Protein 3H2Z (pdb70)

CATH classification: 3.40.50.720 (+1 more: 1.10.1040.10)

Sequence (369 aa):
KALHFGAGNIGRGFIGKLLADAGIQLTFADVNQVVLDALNARRHSYQVHVVGETEQVDTVSGVNAVSSSIGDDVVDLIAQVDLVTTAVGPVVLERIAPAIAKGLVKRKEEQQGNESSPLNIIACENVRRGTTQLKGHVNALPEDAKAWVEEHVGFVDSAVDRIVPPNDPLEVTVETFSEWIVDKTQFKGALPNIPGEELTDNLAFVERKLFTLNTGHAITAYLGKLAGHQTIRDAILDEKIRAVVKGAEESSGAVLIKRYGFDADKHAAYIQKKILGRFENPYLKDDDVERVGRQPLRKLSAGDRLIKKPLLGTLEYSLPHKNLIQGIAGAHFRSEDDPQAQELAALIADKGPQAALAQISGLDANSEVVSEAVTAYKAQ

Structure (mmCIF, N/CA/C/O backbone):
data_3H2Z
#
_entry.id   3H2Z
#
_cell.length_a   151.092
_cell.length_b   151.092
_cell.length_c   92.179
_cell.angle_alpha   90.00
_cell.angle_beta   90.00
_cell.angle_gamma   90.00
#
_symmetry.space_group_name_H-M   'I 4 2 2'
#
loop_
_entity.id
_entity.type
_entity.pdbx_description
1 polymer 'Mannitol-1-phosphate 5-dehydrogenase'
2 non-polymer 'ACETATE ION'
3 non-polymer GLYCEROL
4 non-polymer 'SODIUM ION'
5 non-polymer 'PHOSPHATE ION'
6 water water
#
loop_
_atom_site.group_PDB
_atom_site.id
_atom_site.type_symbol
_atom_site.label_atom_id
_atom_site.label_alt_id
_atom_site.label_comp_id
_atom_site.label_asym_id
_atom_site.label_entity_id
_atom_site.label_seq_id
_atom_site.pdbx_PDB_ins_code
_atom_site.Cartn_x
_atom_site.Cartn_y
_atom_site.Cartn_z
_atom_site.occupancy
_atom_site.B_iso_or_equiv
_atom_site.auth_seq_id
_atom_site.auth_comp_id
_atom_site.auth_asym_id
_atom_site.auth_atom_id
_atom_site.pdbx_PDB_model_num
ATOM 9 N N . LYS A 1 2 ? 19.665 46.151 3.459 1.00 18.90 2 LYS A N 1
ATOM 10 C CA . LYS A 1 2 ? 20.929 46.257 2.776 1.00 17.12 2 LYS A CA 1
ATOM 11 C C . LYS A 1 2 ? 21.284 47.750 2.738 1.00 15.93 2 LYS A C 1
ATOM 12 O O . LYS A 1 2 ? 20.409 48.613 2.526 1.00 15.59 2 LYS A O 1
ATOM 18 N N . ALA A 1 3 ? 22.560 48.051 2.946 1.00 14.87 3 ALA A N 1
ATOM 19 C CA . ALA A 1 3 ? 23.044 49.431 2.900 1.00 14.57 3 ALA A CA 1
ATOM 20 C C . ALA A 1 3 ? 24.349 49.515 2.141 1.00 14.60 3 ALA A C 1
ATOM 21 O O . ALA A 1 3 ? 25.123 48.566 2.109 1.00 14.42 3 ALA A O 1
ATOM 23 N N . LEU A 1 4 ? 24.549 50.648 1.483 1.00 13.74 4 LEU A N 1
ATOM 24 C CA . LEU A 1 4 ? 25.809 50.957 0.845 1.00 12.91 4 LEU A CA 1
ATOM 25 C C . LEU A 1 4 ? 26.322 52.221 1.540 1.00 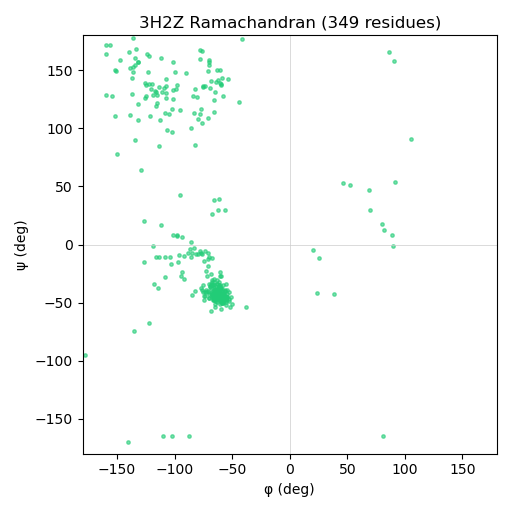13.41 4 LEU A C 1
ATOM 26 O O . LEU A 1 4 ? 25.578 53.219 1.641 1.00 13.68 4 LEU A O 1
ATOM 31 N N . HIS A 1 5 ? 27.568 52.200 2.010 1.00 12.34 5 HIS A N 1
ATOM 32 C CA . HIS A 1 5 ? 28.137 53.369 2.666 1.00 11.46 5 HIS A CA 1
ATOM 33 C C . HIS A 1 5 ? 29.320 53.872 1.830 1.00 11.92 5 HIS A C 1
ATOM 34 O O . HIS A 1 5 ? 30.288 53.122 1.629 1.00 12.00 5 HIS A O 1
ATOM 41 N N . PHE A 1 6 ? 29.249 55.115 1.343 1.00 11.38 6 PHE A N 1
ATOM 42 C CA . PHE A 1 6 ? 30.395 55.705 0.650 1.00 12.14 6 PHE A CA 1
ATOM 43 C C . PHE A 1 6 ? 31.365 56.305 1.692 1.00 12.37 6 PHE A C 1
ATOM 44 O O . PHE A 1 6 ? 30.979 57.121 2.523 1.00 13.31 6 PHE A O 1
ATOM 52 N N . GLY A 1 7 ? 32.629 55.921 1.596 1.00 13.38 7 GLY A N 1
ATOM 53 C CA . GLY A 1 7 ? 33.686 56.517 2.394 1.00 13.59 7 GLY A CA 1
ATOM 54 C C . GLY A 1 7 ? 34.082 55.543 3.470 1.00 13.87 7 GLY A C 1
ATOM 55 O O . GLY A 1 7 ? 33.548 55.609 4.585 1.00 13.90 7 GLY A O 1
ATOM 56 N N . ALA A 1 8 ? 35.078 54.696 3.166 1.00 12.84 8 ALA A N 1
ATOM 57 C CA . ALA A 1 8 ? 35.568 53.687 4.143 1.00 13.54 8 ALA A CA 1
ATOM 58 C C . ALA A 1 8 ? 36.781 54.221 4.898 1.00 14.81 8 ALA A C 1
ATOM 59 O O . ALA A 1 8 ? 37.751 53.507 5.095 1.00 14.81 8 ALA A O 1
ATOM 61 N N . GLY A 1 9 ? 36.719 55.480 5.309 1.00 15.17 9 GLY A N 1
ATOM 62 C CA . GLY A 1 9 ? 37.758 56.078 6.125 1.00 16.64 9 GLY A CA 1
ATOM 63 C C . GLY A 1 9 ? 37.432 55.805 7.590 1.00 17.24 9 GLY A C 1
ATOM 64 O O . GLY A 1 9 ? 36.622 54.915 7.930 1.00 15.01 9 GLY A O 1
ATOM 65 N N . ASN A 1 10 ? 38.095 56.543 8.469 1.00 17.20 10 ASN A N 1
ATOM 66 C CA . ASN A 1 10 ? 37.978 56.261 9.899 1.00 18.76 10 ASN A CA 1
ATOM 67 C C . ASN A 1 10 ? 36.555 56.445 10.396 1.00 17.64 10 ASN A C 1
ATOM 68 O O . ASN A 1 10 ? 36.042 55.616 11.125 1.00 16.53 10 ASN A O 1
ATOM 73 N N . ILE A 1 11 ? 35.902 57.504 9.939 1.00 17.65 11 ILE A N 1
ATOM 74 C CA . ILE A 1 11 ? 34.509 57.743 10.310 1.00 18.07 11 ILE A CA 1
ATOM 75 C C . ILE A 1 11 ? 33.597 56.636 9.767 1.00 16.13 11 ILE A C 1
ATOM 76 O O . ILE A 1 11 ? 32.727 56.107 10.488 1.00 16.02 11 ILE A O 1
ATOM 81 N N . GLY A 1 12 ? 33.779 56.296 8.493 1.00 14.88 12 GLY A N 1
ATOM 82 C CA . GLY A 1 12 ? 32.917 55.258 7.902 1.00 13.75 12 GLY A CA 1
ATOM 83 C C . GLY A 1 12 ? 33.065 53.923 8.617 1.00 13.31 12 GLY A C 1
ATOM 84 O O . GLY A 1 12 ? 32.076 53.232 8.905 1.00 12.72 12 GLY A O 1
ATOM 85 N N . ARG A 1 13 ? 34.306 53.520 8.870 1.00 12.52 13 ARG A N 1
ATOM 86 C CA . ARG A 1 13 ? 34.528 52.199 9.451 1.00 12.52 13 ARG A CA 1
ATOM 87 C C . ARG A 1 13 ? 34.206 52.179 10.948 1.00 13.11 13 ARG A C 1
ATOM 88 O O . ARG A 1 13 ? 33.692 51.172 11.465 1.00 12.49 13 ARG A O 1
ATOM 96 N N . GLY A 1 14 ? 34.563 53.258 11.636 1.00 12.53 14 GLY A N 1
ATOM 97 C CA . GLY A 1 14 ? 34.490 53.256 13.110 1.00 13.52 14 GLY A CA 1
ATOM 98 C C . GLY A 1 14 ? 33.175 53.777 13.697 1.00 14.20 14 GLY A C 1
ATOM 99 O O . GLY A 1 14 ? 32.925 53.669 14.910 1.00 13.98 14 GLY A O 1
ATOM 100 N N . PHE A 1 15 ? 32.333 54.357 12.856 1.00 13.32 15 PHE A N 1
ATOM 101 C CA . PHE A 1 15 ? 31.125 55.002 13.382 1.00 13.98 15 PHE A CA 1
ATOM 102 C C . PHE A 1 15 ? 29.882 54.615 12.523 1.00 13.02 15 PHE A C 1
ATOM 103 O O . PHE A 1 15 ? 29.074 53.794 12.952 1.00 13.08 15 PHE A O 1
ATOM 111 N N . ILE A 1 16 ? 29.760 55.169 11.323 1.00 13.63 16 ILE A N 1
ATOM 112 C CA . ILE A 1 16 ? 28.534 54.988 10.532 1.00 14.17 16 ILE A CA 1
ATOM 113 C C . ILE A 1 16 ? 28.380 53.534 10.068 1.00 14.70 16 ILE A C 1
ATOM 114 O O . ILE A 1 16 ? 27.369 52.891 10.354 1.00 14.31 16 ILE A O 1
ATOM 119 N N . GLY A 1 17 ? 29.373 53.012 9.346 1.00 15.49 17 GLY A N 1
ATOM 120 C CA . GLY A 1 17 ? 29.330 51.592 8.908 1.00 14.34 17 GLY A CA 1
ATOM 121 C C . GLY A 1 17 ? 29.237 50.638 10.095 1.00 14.56 17 GLY A C 1
ATOM 122 O O . GLY A 1 17 ? 28.503 49.627 10.059 1.00 13.71 17 GLY A O 1
ATOM 123 N N . LYS A 1 18 ? 29.944 50.976 11.165 1.00 13.85 18 LYS A N 1
ATOM 124 C CA . LYS A 1 18 ? 29.917 50.146 12.364 1.00 13.53 18 LYS A CA 1
ATOM 125 C C . LYS A 1 18 ? 28.483 50.019 12.895 1.00 14.06 18 LYS A C 1
ATOM 126 O O . LYS A 1 18 ? 27.988 48.904 13.116 1.00 14.94 18 LYS A O 1
ATOM 132 N N . LEU A 1 19 ? 27.795 51.148 13.060 1.00 13.79 19 LEU A N 1
ATOM 133 C CA . LEU A 1 19 ? 26.420 51.100 13.542 1.00 14.49 19 LEU A CA 1
ATOM 134 C C . LEU A 1 19 ? 25.452 50.358 12.615 1.00 14.38 19 LEU A C 1
ATOM 135 O O . LEU A 1 19 ? 24.551 49.645 13.079 1.00 14.07 19 LEU A O 1
ATOM 140 N N . LEU A 1 20 ? 25.600 50.564 11.311 1.00 14.30 20 LEU A N 1
ATOM 141 C CA . LEU A 1 20 ? 24.824 49.833 10.332 1.00 14.70 20 LEU A CA 1
ATOM 142 C C . LEU A 1 20 ? 25.064 48.328 10.425 1.00 15.10 20 LEU A C 1
ATOM 143 O O . LEU A 1 20 ? 24.109 47.560 10.500 1.00 14.32 20 LEU A O 1
ATOM 148 N N . ALA A 1 21 ? 26.329 47.903 10.426 1.00 15.60 21 ALA A N 1
ATOM 149 C CA . ALA A 1 21 ? 26.622 46.471 10.513 1.00 16.69 21 ALA A CA 1
ATOM 150 C C . ALA A 1 21 ? 26.167 45.899 11.855 1.00 17.01 21 ALA A C 1
ATOM 151 O O . ALA A 1 21 ? 25.586 44.800 11.887 1.00 16.69 21 ALA A O 1
ATOM 153 N N . ASP A 1 22 ? 26.393 46.645 12.944 1.00 16.37 22 ASP A N 1
ATOM 154 C CA . ASP A 1 22 ? 25.949 46.216 14.280 1.00 18.03 22 ASP A CA 1
ATOM 155 C C . ASP A 1 22 ? 24.428 46.038 14.377 1.00 18.29 22 ASP A C 1
ATOM 156 O O . ASP A 1 22 ? 23.939 45.270 15.199 1.00 17.04 22 ASP A O 1
ATOM 161 N N . ALA A 1 23 ? 23.680 46.769 13.555 1.00 17.52 23 ALA A N 1
ATOM 162 C CA . ALA A 1 23 ? 22.235 46.647 13.494 1.00 17.78 23 ALA A CA 1
ATOM 163 C C . ALA A 1 23 ? 21.796 45.421 12.713 1.00 18.38 23 ALA A C 1
ATOM 164 O O . ALA A 1 23 ? 20.616 45.133 12.645 1.00 19.07 23 ALA A O 1
ATOM 166 N N . GLY A 1 24 ? 22.730 44.695 12.111 1.00 18.42 24 GLY A N 1
ATOM 167 C CA . GLY A 1 24 ? 22.369 43.509 11.339 1.00 19.24 24 GLY A CA 1
ATOM 168 C C . GLY A 1 24 ? 22.071 43.815 9.878 1.00 19.36 24 GLY A C 1
ATOM 169 O O . GLY A 1 24 ? 21.611 42.947 9.152 1.00 19.47 24 GLY A O 1
ATOM 170 N N . ILE A 1 25 ? 22.329 45.050 9.448 1.00 18.05 25 ILE A N 1
ATOM 171 C CA . ILE A 1 25 ? 22.189 45.416 8.045 1.00 17.79 25 ILE A CA 1
ATOM 172 C C . ILE A 1 25 ? 23.358 44.855 7.214 1.00 18.01 25 ILE A C 1
ATOM 173 O O . ILE A 1 25 ? 24.525 44.893 7.652 1.00 18.23 25 ILE A O 1
ATOM 178 N N . GLN A 1 26 ? 23.035 44.285 6.056 1.00 17.13 26 GLN A N 1
ATOM 179 C CA . GLN A 1 26 ? 24.047 43.794 5.112 1.00 17.87 26 GLN A CA 1
ATOM 180 C C . GLN A 1 26 ? 24.733 44.991 4.495 1.00 16.79 26 GLN A C 1
ATOM 181 O O . GLN A 1 26 ? 24.124 45.714 3.675 1.00 16.33 26 GLN A O 1
ATOM 187 N N . LEU A 1 27 ? 25.987 45.206 4.887 1.00 14.67 27 LEU A N 1
ATOM 188 C CA . LEU A 1 27 ? 26.692 46.457 4.537 1.00 14.14 27 LEU A CA 1
ATOM 189 C C . LEU A 1 27 ? 27.783 46.293 3.463 1.00 13.59 27 LEU A C 1
ATOM 190 O O . LEU A 1 27 ? 28.653 45.394 3.562 1.00 13.39 27 LEU A O 1
ATOM 195 N N . THR A 1 28 ? 27.735 47.148 2.450 1.00 12.65 28 THR A N 1
ATOM 196 C CA . THR A 1 28 ? 28.830 47.263 1.492 1.00 12.07 28 THR A CA 1
ATOM 197 C C . THR A 1 28 ? 29.435 48.661 1.581 1.00 12.49 28 THR A C 1
ATOM 198 O O . THR A 1 28 ? 28.688 49.682 1.534 1.00 11.17 28 THR A O 1
ATOM 202 N N . PHE A 1 29 ? 30.765 48.732 1.672 1.00 11.05 29 PHE A N 1
ATOM 203 C CA . PHE A 1 29 ? 31.440 50.043 1.609 1.00 12.35 29 PHE A CA 1
ATOM 204 C C . PHE A 1 29 ? 31.765 50.353 0.159 1.00 12.71 29 PHE A C 1
ATOM 205 O O . PHE A 1 29 ? 32.069 49.436 -0.612 1.00 13.39 29 PHE A O 1
ATOM 213 N N . ALA A 1 30 ? 31.750 51.637 -0.211 1.00 11.89 30 ALA A N 1
ATOM 214 C CA . ALA A 1 30 ? 32.283 52.051 -1.499 1.00 12.33 30 ALA A CA 1
ATOM 215 C C . ALA A 1 30 ? 33.411 53.054 -1.245 1.00 12.17 30 ALA A C 1
ATOM 216 O O . ALA A 1 30 ? 33.245 53.959 -0.405 1.00 13.70 30 ALA A O 1
ATOM 218 N N . ASP A 1 31 ? 34.533 52.878 -1.931 1.00 12.29 31 ASP A N 1
ATOM 219 C CA . ASP A 1 31 ? 35.695 53.779 -1.783 1.00 13.73 31 ASP A CA 1
ATOM 220 C C . ASP A 1 31 ? 36.556 53.723 -3.028 1.00 13.58 31 ASP A C 1
ATOM 221 O O . ASP A 1 31 ? 36.313 52.882 -3.906 1.00 13.38 31 ASP A O 1
ATOM 226 N N . VAL A 1 32 ? 37.554 54.611 -3.122 1.00 14.91 32 VAL A N 1
ATOM 227 C CA . VAL A 1 32 ? 38.540 54.524 -4.213 1.00 16.83 32 VAL A CA 1
ATOM 228 C C . VAL A 1 32 ? 39.883 53.968 -3.748 1.00 16.60 32 VAL A C 1
ATOM 229 O O . VAL A 1 32 ? 40.736 53.701 -4.579 1.00 17.51 32 VAL A O 1
ATOM 233 N N . ASN A 1 33 ? 40.091 53.842 -2.435 1.00 16.54 33 ASN A N 1
ATOM 234 C CA . ASN A 1 33 ? 41.363 53.326 -1.887 1.00 17.06 33 ASN A CA 1
ATOM 235 C C . ASN A 1 33 ? 41.429 51.785 -2.046 1.00 16.41 33 ASN A C 1
ATOM 236 O O . ASN A 1 33 ? 40.776 51.080 -1.297 1.00 14.69 33 ASN A O 1
ATOM 241 N N . GLN A 1 34 ? 42.221 51.282 -3.011 1.00 16.58 34 GLN A N 1
ATOM 242 C CA . GLN A 1 34 ? 42.225 49.856 -3.342 1.00 16.39 34 GLN A CA 1
ATOM 243 C C . GLN A 1 34 ? 42.703 48.978 -2.166 1.00 16.30 34 GLN A C 1
ATOM 244 O O . GLN A 1 34 ? 42.220 47.857 -1.982 1.00 15.30 34 GLN A O 1
ATOM 250 N N . VAL A 1 35 ? 43.640 49.493 -1.372 1.00 14.76 35 VAL A N 1
ATOM 251 C CA . VAL A 1 35 ? 44.133 48.752 -0.216 1.00 15.15 35 VAL A CA 1
ATOM 252 C C . VAL A 1 35 ? 42.997 48.464 0.779 1.00 14.46 35 VAL A C 1
ATOM 253 O O . VAL A 1 35 ? 42.898 47.352 1.323 1.00 12.72 35 VAL A O 1
ATOM 257 N N . VAL A 1 36 ? 42.156 49.469 1.016 1.00 13.12 36 VAL A N 1
ATOM 258 C CA . VAL A 1 36 ? 41.058 49.321 1.962 1.00 12.73 36 VAL A CA 1
ATOM 259 C C . VAL A 1 36 ? 39.988 48.419 1.351 1.00 12.00 36 VAL A C 1
ATOM 260 O O . VAL A 1 36 ? 39.438 47.574 2.054 1.00 11.53 36 VAL A O 1
ATOM 264 N N . LEU A 1 37 ? 39.711 48.593 0.058 1.00 10.97 37 LEU A N 1
ATOM 265 C CA . LEU A 1 37 ? 38.743 47.729 -0.646 1.00 11.61 37 LEU A CA 1
ATOM 266 C C . LEU A 1 37 ? 39.151 46.253 -0.562 1.00 11.52 37 LEU A C 1
ATOM 267 O O . LEU A 1 37 ? 38.330 45.399 -0.189 1.00 9.61 37 LEU A O 1
ATOM 272 N N . ASP A 1 38 ? 40.412 45.968 -0.893 1.00 10.16 38 ASP A N 1
ATOM 273 C CA . ASP A 1 38 ? 40.892 44.596 -0.860 1.00 11.56 38 ASP A CA 1
ATOM 274 C C . ASP A 1 38 ? 40.884 44.016 0.563 1.00 10.74 38 ASP A C 1
ATOM 275 O O . ASP A 1 38 ? 40.508 42.851 0.746 1.00 10.45 38 ASP A O 1
ATOM 280 N N . ALA A 1 39 ? 41.286 44.814 1.557 1.00 9.58 39 ALA A N 1
ATOM 281 C CA . ALA A 1 39 ? 41.303 44.339 2.953 1.00 9.86 39 ALA A CA 1
ATOM 282 C C . ALA A 1 39 ? 39.859 43.995 3.381 1.00 10.54 39 ALA A C 1
ATOM 283 O O . ALA A 1 39 ? 39.609 42.928 3.963 1.00 10.25 39 ALA A O 1
ATOM 285 N N . LEU A 1 40 ? 38.893 44.858 3.054 1.00 9.97 40 LEU A N 1
ATOM 286 C CA . LEU A 1 40 ? 37.514 44.555 3.441 1.00 10.56 40 LEU A CA 1
ATOM 287 C C . LEU A 1 40 ? 36.960 43.324 2.727 1.00 11.30 40 LEU A C 1
ATOM 288 O O . LEU A 1 40 ? 36.257 42.510 3.334 1.00 13.58 40 LEU A O 1
ATOM 293 N N . ASN A 1 41 ? 37.243 43.180 1.438 1.00 10.23 41 ASN A N 1
ATOM 294 C CA . ASN A 1 41 ? 36.791 41.986 0.715 1.00 11.08 41 ASN A CA 1
ATOM 295 C C . ASN A 1 41 ? 37.554 40.711 1.081 1.00 11.53 41 ASN A C 1
ATOM 296 O O . ASN A 1 41 ? 37.056 39.611 0.864 1.00 11.26 41 ASN A O 1
ATOM 301 N N . ALA A 1 42 ? 38.762 40.871 1.588 1.00 10.57 42 ALA A N 1
ATOM 302 C CA . ALA A 1 42 ? 39.552 39.706 1.960 1.00 11.69 42 ALA A CA 1
ATOM 303 C C . ALA A 1 42 ? 39.088 39.115 3.296 1.00 12.63 42 ALA A C 1
ATOM 304 O O . ALA A 1 42 ? 38.966 37.908 3.438 1.00 11.79 42 ALA A O 1
ATOM 306 N N A ARG A 1 43 ? 38.822 39.988 4.261 0.50 12.74 43 ARG A N 1
ATOM 307 N N B ARG A 1 43 ? 38.807 40.001 4.243 0.50 12.59 43 ARG A N 1
ATOM 308 C CA A ARG A 1 43 ? 38.596 39.573 5.645 0.50 14.34 43 ARG A CA 1
ATOM 309 C CA B ARG A 1 43 ? 38.585 39.641 5.638 0.50 14.18 43 ARG A CA 1
ATOM 310 C C A ARG A 1 43 ? 37.124 39.678 6.068 0.50 14.32 43 ARG A C 1
ATOM 311 C C B ARG A 1 43 ? 37.096 39.581 5.964 0.50 14.15 43 ARG A C 1
ATOM 312 O O A ARG A 1 43 ? 36.723 39.059 7.056 0.50 14.43 43 ARG A O 1
ATOM 313 O O B ARG A 1 43 ? 36.657 38.760 6.763 0.50 14.28 43 ARG A O 1
ATOM 328 N N . HIS A 1 44 ? 36.334 40.464 5.329 1.00 14.55 44 HIS A N 1
ATOM 329 C CA . HIS A 1 44 ? 34.886 40.718 5.652 1.00 15.70 44 HIS A CA 1
ATOM 330 C C . HIS A 1 44 ? 34.592 41.202 7.054 1.00 15.99 44 HIS A C 1
ATOM 331 O O . HIS A 1 44 ? 33.419 41.233 7.478 1.00 16.54 44 HIS A O 1
ATOM 338 N N . SER A 1 45 ? 35.641 41.571 7.780 1.00 16.55 45 SER A N 1
ATOM 339 C CA . SER A 1 45 ? 35.502 42.041 9.143 1.00 17.47 45 SER A CA 1
ATOM 340 C C . SER A 1 45 ? 36.733 42.844 9.540 1.00 17.48 45 SER A C 1
ATOM 341 O O . SER A 1 45 ? 37.784 42.752 8.868 1.00 17.18 45 SER A O 1
ATOM 344 N N . TYR A 1 46 ? 36.600 43.614 10.628 1.00 15.94 46 TYR A N 1
ATOM 345 C CA . TYR A 1 46 ? 37.711 44.369 11.189 1.00 15.42 46 TYR A CA 1
ATOM 346 C C . TYR A 1 46 ? 37.402 44.704 12.648 1.00 15.86 46 TYR A C 1
ATOM 347 O O . TYR A 1 46 ? 36.297 44.431 13.142 1.00 15.89 46 TYR A O 1
ATOM 356 N N . GLN A 1 47 ? 38.402 45.239 13.346 1.00 15.59 47 GLN A N 1
ATOM 357 C CA . GLN A 1 47 ? 38.288 45.538 14.766 1.00 16.26 47 GLN A CA 1
ATOM 358 C C . GLN A 1 47 ? 38.189 47.043 14.950 1.00 16.01 47 GLN A C 1
ATOM 359 O O . GLN A 1 47 ? 38.928 47.808 14.319 1.00 16.13 47 GLN A O 1
ATOM 365 N N . VAL A 1 48 ? 37.277 47.456 15.817 1.00 15.78 48 VAL A N 1
ATOM 366 C CA . VAL A 1 48 ? 37.186 48.863 16.203 1.00 15.70 48 VAL A CA 1
ATOM 367 C C . VAL A 1 48 ? 37.529 48.908 17.696 1.00 15.42 48 VAL A C 1
ATOM 368 O O . VAL A 1 48 ? 36.904 48.210 18.498 1.00 16.02 48 VAL A O 1
ATOM 372 N N . HIS A 1 49 ? 38.550 49.671 18.058 1.00 14.89 49 HIS A N 1
ATOM 373 C CA . HIS A 1 49 ? 38.864 49.881 19.469 1.00 15.64 49 HIS A CA 1
ATOM 374 C C . HIS A 1 49 ? 37.953 51.002 19.980 1.00 15.88 49 HIS A C 1
ATOM 375 O O . HIS A 1 49 ? 38.050 52.118 19.506 1.00 16.29 49 HIS A O 1
ATOM 382 N N . VAL A 1 50 ? 37.041 50.667 20.886 1.00 16.01 50 VAL A N 1
ATOM 383 C CA . VAL A 1 50 ? 36.092 51.649 21.428 1.00 16.56 50 VAL A CA 1
ATOM 384 C C . VAL A 1 50 ? 36.564 52.006 22.845 1.00 16.73 50 VAL A C 1
ATOM 385 O O . VAL A 1 50 ? 36.574 51.143 23.731 1.00 17.94 50 VAL A O 1
ATOM 389 N N . VAL A 1 51 ? 37.005 53.252 23.034 1.00 16.98 51 VAL A N 1
ATOM 390 C CA . VAL A 1 51 ? 37.791 53.605 24.227 1.00 16.80 51 VAL A CA 1
ATOM 391 C C . VAL A 1 51 ? 37.170 54.784 25.003 1.00 17.44 51 VAL A C 1
ATOM 392 O O . VAL A 1 51 ? 36.731 55.766 24.393 1.00 15.92 51 VAL A O 1
ATOM 396 N N . GLY A 1 52 ? 37.133 54.687 26.333 1.00 18.08 52 GLY A N 1
ATOM 397 C CA . GLY A 1 52 ? 36.564 55.783 27.197 1.00 20.48 52 GLY A CA 1
ATOM 398 C C . GLY A 1 52 ? 36.745 55.352 28.635 1.00 22.67 52 GLY A C 1
ATOM 399 O O . GLY A 1 52 ? 37.851 55.512 29.177 1.00 21.63 52 GLY A O 1
ATOM 400 N N . GLU A 1 53 ? 35.708 54.733 29.224 1.00 24.82 53 GLU A N 1
ATOM 401 C CA . GLU A 1 53 ? 35.833 54.067 30.548 1.00 27.70 53 GLU A CA 1
ATOM 402 C C . GLU A 1 53 ? 36.902 52.999 30.554 1.00 27.95 53 GLU A C 1
ATOM 403 O O . GLU A 1 53 ? 37.748 52.969 31.457 1.00 28.12 53 GLU A O 1
ATOM 409 N N . THR A 1 54 ? 36.848 52.118 29.554 1.00 28.12 54 THR A N 1
ATOM 410 C CA . THR A 1 54 ? 37.859 51.091 29.340 1.00 28.55 54 THR A CA 1
ATOM 411 C C . THR A 1 54 ? 38.183 51.033 27.846 1.00 27.92 54 THR A C 1
ATOM 412 O O . THR A 1 54 ? 37.590 51.756 27.049 1.00 26.78 54 THR A O 1
ATOM 416 N N . GLU A 1 55 ? 39.125 50.181 27.467 1.00 26.78 55 GLU A N 1
ATOM 417 C CA . GLU A 1 55 ? 39.358 49.888 26.058 1.00 27.14 55 GLU A CA 1
ATOM 418 C C . GLU A 1 55 ? 38.592 48.624 25.707 1.00 26.79 55 GLU A C 1
ATOM 419 O O . GLU A 1 55 ? 38.889 47.560 26.267 1.00 27.45 55 GLU A O 1
ATOM 425 N N . GLN A 1 56 ? 37.599 48.734 24.821 1.00 25.77 56 GLN A N 1
ATOM 426 C CA . GLN A 1 56 ? 36.882 47.574 24.287 1.00 25.66 56 GLN A CA 1
ATOM 427 C C . GLN A 1 56 ? 37.324 47.377 22.851 1.00 24.82 56 GLN A C 1
ATOM 428 O O . GLN A 1 56 ? 37.541 48.341 22.131 1.00 24.71 56 GLN A O 1
ATOM 434 N N . VAL A 1 57 ? 37.467 46.125 22.439 1.00 24.08 57 VAL A N 1
ATOM 435 C CA . VAL A 1 57 ? 37.697 45.815 21.029 1.00 23.28 57 VAL A CA 1
ATOM 436 C C . VAL A 1 57 ? 36.423 45.177 20.487 1.00 22.99 57 VAL A C 1
ATOM 437 O O . VAL A 1 57 ? 36.067 44.083 20.903 1.00 23.18 57 VAL A O 1
ATOM 441 N N . ASP A 1 58 ? 35.739 45.872 19.573 1.00 21.97 58 ASP A N 1
ATOM 442 C CA . ASP A 1 58 ? 34.554 45.362 18.893 1.00 21.61 58 ASP A CA 1
ATOM 443 C C . ASP A 1 58 ? 34.943 44.852 17.513 1.00 20.79 58 ASP A C 1
ATOM 444 O O . ASP A 1 58 ? 35.856 45.383 16.883 1.00 21.04 58 ASP A O 1
ATOM 449 N N . THR A 1 59 ? 34.237 43.834 17.044 1.00 19.80 59 THR A N 1
ATOM 450 C CA . THR A 1 59 ? 34.466 43.311 15.707 1.00 19.33 59 THR A CA 1
ATOM 451 C C . THR A 1 59 ? 33.258 43.659 14.848 1.00 18.48 59 THR A C 1
ATOM 452 O O . THR A 1 59 ? 32.115 43.465 15.253 1.00 18.24 59 THR A O 1
ATOM 456 N N . VAL A 1 60 ? 33.536 44.199 13.674 1.00 17.76 60 VAL A N 1
ATOM 457 C CA . VAL A 1 60 ? 32.501 44.510 12.697 1.00 17.83 60 VAL A CA 1
ATOM 458 C C . VAL A 1 60 ? 32.587 43.370 11.695 1.00 18.29 60 VAL A C 1
ATOM 459 O O . VAL A 1 60 ? 33.657 43.127 11.159 1.00 18.46 60 VAL A O 1
ATOM 463 N N . SER A 1 61 ? 31.499 42.663 11.427 1.00 19.26 61 SER A N 1
ATOM 464 C CA . SER A 1 61 ? 31.610 41.544 10.493 1.00 20.38 61 SER A CA 1
ATOM 465 C C . SER A 1 61 ? 30.519 41.501 9.437 1.00 20.01 61 SER A C 1
ATOM 466 O O . SER A 1 61 ? 29.544 42.226 9.519 1.00 19.94 61 SER A O 1
ATOM 469 N N . GLY A 1 62 ? 30.741 40.642 8.446 1.00 19.88 62 GLY A N 1
ATOM 470 C CA . GLY A 1 62 ? 29.837 40.423 7.313 1.00 20.01 62 GLY A CA 1
ATOM 471 C C . GLY A 1 62 ? 29.779 41.589 6.349 1.00 19.33 62 GLY A C 1
ATOM 472 O O . GLY A 1 62 ? 28.771 41.787 5.689 1.00 20.57 62 GLY A O 1
ATOM 473 N N . VAL A 1 63 ? 30.865 42.346 6.232 1.00 17.17 63 VAL A N 1
ATOM 474 C CA . VAL A 1 63 ? 30.876 43.528 5.364 1.00 14.94 63 VAL A CA 1
ATOM 475 C C . VAL A 1 63 ? 31.600 43.183 4.067 1.00 15.08 63 VAL A C 1
ATOM 476 O O . VAL A 1 63 ? 32.411 42.256 4.022 1.00 13.59 63 VAL A O 1
ATOM 480 N N . ASN A 1 64 ? 31.318 43.915 3.000 1.00 13.72 64 ASN A N 1
ATOM 481 C CA . ASN A 1 64 ? 32.172 43.806 1.810 1.00 13.43 64 ASN A CA 1
ATOM 482 C C . ASN A 1 64 ? 32.381 45.169 1.186 1.00 12.19 64 ASN A C 1
ATOM 483 O O . ASN A 1 64 ? 31.998 46.173 1.800 1.00 12.32 64 ASN A O 1
ATOM 488 N N . ALA A 1 65 ? 32.963 45.236 -0.009 1.00 10.96 65 ALA A N 1
ATOM 489 C CA . ALA A 1 65 ? 33.302 46.546 -0.592 1.00 10.92 65 ALA A CA 1
ATOM 490 C C . ALA A 1 65 ? 33.312 46.550 -2.101 1.00 10.66 65 ALA A C 1
ATOM 491 O O . ALA A 1 65 ? 33.603 45.543 -2.727 1.00 9.94 65 ALA A O 1
ATOM 493 N N . VAL A 1 66 ? 33.002 47.715 -2.687 1.00 11.15 66 VAL A N 1
ATOM 494 C C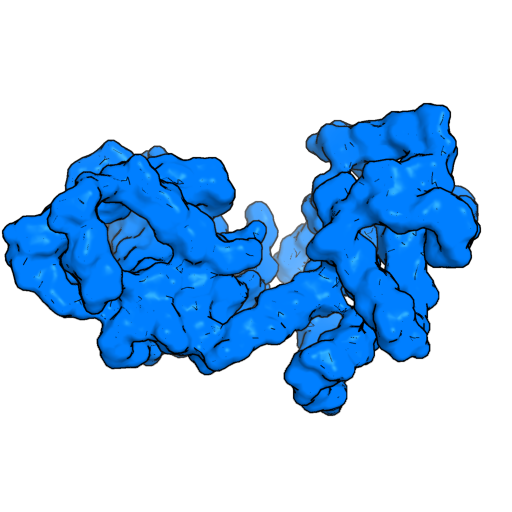A . VAL A 1 66 ? 33.105 47.925 -4.118 1.00 11.36 66 VAL A CA 1
ATOM 495 C C . VAL A 1 66 ? 33.785 49.272 -4.407 1.00 12.18 66 VAL A C 1
ATOM 496 O O . VAL A 1 66 ? 33.799 50.180 -3.565 1.00 11.90 66 VAL A O 1
ATOM 500 N N . SER A 1 67 ? 34.311 49.428 -5.608 1.00 11.81 67 SER A N 1
ATOM 501 C CA . SER A 1 67 ? 34.862 50.710 -5.999 1.00 12.86 67 SER A CA 1
ATOM 502 C C . SER A 1 67 ? 33.714 51.741 -6.168 1.00 13.29 67 SER A C 1
ATOM 503 O O . SER A 1 67 ? 32.683 51.437 -6.751 1.00 13.30 67 SER A O 1
ATOM 506 N N . SER A 1 68 ? 33.895 52.938 -5.633 1.00 13.39 68 SER A N 1
ATOM 507 C CA A SER A 1 68 ? 32.933 54.013 -5.843 0.50 14.60 68 SER A CA 1
ATOM 508 C CA B SER A 1 68 ? 32.953 54.049 -5.866 0.50 14.81 68 SER A CA 1
ATOM 509 C C . SER A 1 68 ? 32.931 54.534 -7.297 1.00 15.86 68 SER A C 1
ATOM 510 O O . SER A 1 68 ? 32.020 55.274 -7.696 1.00 16.57 68 SER A O 1
ATOM 515 N N . ILE A 1 69 ? 33.939 54.156 -8.080 1.00 16.28 69 ILE A N 1
ATOM 516 C CA . ILE A 1 69 ? 34.047 54.619 -9.454 1.00 18.60 69 ILE A CA 1
ATOM 517 C C . ILE A 1 69 ? 33.848 53.532 -10.521 1.00 19.60 69 ILE A C 1
ATOM 518 O O . ILE A 1 69 ? 34.175 53.736 -11.679 1.00 21.81 69 ILE A O 1
ATOM 523 N N . GLY A 1 70 ? 33.284 52.391 -10.153 1.00 20.27 70 GLY A N 1
ATOM 524 C CA . GLY A 1 70 ? 33.061 51.316 -11.123 1.00 21.30 70 GLY A CA 1
ATOM 525 C C . GLY A 1 70 ? 31.577 51.151 -11.394 1.00 21.48 70 GLY A C 1
ATOM 526 O O . GLY A 1 70 ? 30.775 51.984 -11.004 1.00 21.56 70 GLY A O 1
ATOM 527 N N . ASP A 1 71 ? 31.200 50.036 -11.991 1.00 22.10 71 ASP A N 1
ATOM 528 C CA . ASP A 1 71 ? 29.795 49.788 -12.317 1.00 21.91 71 ASP A CA 1
ATOM 529 C C . ASP A 1 71 ? 29.023 48.995 -11.243 1.00 21.23 71 ASP A C 1
ATOM 530 O O . ASP A 1 71 ? 27.789 49.115 -11.155 1.00 19.28 71 ASP A O 1
ATOM 535 N N . ASP A 1 72 ? 29.721 48.215 -10.403 1.00 19.25 72 ASP A N 1
ATOM 536 C CA . ASP A 1 72 ? 29.027 47.459 -9.339 1.00 19.21 72 ASP A CA 1
ATOM 537 C C . ASP A 1 72 ? 28.288 48.363 -8.334 1.00 17.28 72 ASP A C 1
ATOM 538 O O . ASP A 1 72 ? 27.216 48.004 -7.814 1.00 16.33 72 ASP A O 1
ATOM 543 N N . VAL A 1 73 ? 28.874 49.517 -8.047 1.00 16.33 73 VAL A N 1
ATOM 544 C CA . VAL A 1 73 ? 28.247 50.453 -7.109 1.00 16.26 73 VAL A CA 1
ATOM 545 C C . VAL A 1 73 ? 26.876 50.929 -7.641 1.00 16.16 73 VAL A C 1
ATOM 546 O O . VAL A 1 73 ? 25.909 51.082 -6.892 1.00 16.01 73 VAL A O 1
ATOM 550 N N . VAL A 1 74 ? 26.800 51.152 -8.952 1.00 17.11 74 VAL A N 1
ATOM 551 C CA . VAL A 1 74 ? 25.535 51.540 -9.595 1.00 16.53 74 VAL A CA 1
ATOM 552 C C . VAL A 1 74 ? 24.460 50.456 -9.430 1.00 16.78 74 VAL A C 1
ATOM 553 O O . VAL A 1 74 ? 23.296 50.732 -9.068 1.00 14.73 74 VAL A O 1
ATOM 557 N N . ASP A 1 75 ? 24.852 49.210 -9.681 1.00 15.98 75 ASP A N 1
ATOM 558 C CA . ASP A 1 75 ? 23.967 48.061 -9.469 1.00 17.59 75 ASP A CA 1
ATOM 559 C C . ASP A 1 75 ? 23.453 47.995 -8.030 1.00 16.67 75 ASP A C 1
ATOM 560 O O . ASP A 1 75 ? 22.270 47.709 -7.777 1.00 16.31 75 ASP A O 1
ATOM 565 N N . LEU A 1 76 ? 24.335 48.294 -7.073 1.00 16.62 76 LEU A N 1
ATOM 566 C CA . LEU A 1 76 ? 23.963 48.252 -5.649 1.00 15.74 76 LEU A CA 1
ATOM 567 C C . LEU A 1 76 ? 22.962 49.338 -5.267 1.00 14.85 76 LEU A C 1
ATOM 568 O O . LEU A 1 76 ? 22.022 49.095 -4.500 1.00 15.12 76 LEU A O 1
ATOM 573 N N . ILE A 1 77 ? 23.185 50.546 -5.763 1.00 13.17 77 ILE A N 1
ATOM 574 C CA . ILE A 1 77 ? 22.235 51.644 -5.515 1.00 13.21 77 ILE A CA 1
ATOM 575 C C . ILE A 1 77 ? 20.811 51.250 -5.971 1.00 13.45 77 ILE A C 1
ATOM 576 O O . ILE A 1 77 ? 19.836 51.638 -5.356 1.00 14.44 77 ILE A O 1
ATOM 581 N N . ALA A 1 78 ? 20.714 50.467 -7.045 1.00 13.00 78 ALA A N 1
ATOM 582 C CA . ALA A 1 78 ? 19.431 49.946 -7.520 1.00 13.80 78 ALA A CA 1
ATOM 583 C C . ALA A 1 78 ? 18.785 48.892 -6.630 1.00 14.66 78 ALA A C 1
ATOM 584 O O . ALA A 1 78 ? 17.605 48.579 -6.799 1.00 14.96 78 ALA A O 1
ATOM 586 N N . GLN A 1 79 ? 19.526 48.377 -5.638 1.00 15.21 79 GLN A N 1
ATOM 587 C CA . GLN A 1 79 ? 19.077 47.266 -4.810 1.00 16.25 79 GLN A CA 1
ATOM 588 C C . GLN A 1 79 ? 18.939 47.597 -3.318 1.00 15.40 79 GLN A C 1
ATOM 589 O O . GLN A 1 79 ? 18.087 47.044 -2.639 1.00 14.81 79 GLN A O 1
ATOM 595 N N . VAL A 1 80 ? 19.800 48.462 -2.777 1.00 14.44 80 VAL A N 1
ATOM 596 C CA . VAL A 1 80 ? 19.843 48.639 -1.306 1.00 14.37 80 VAL A CA 1
ATOM 597 C C . VAL A 1 80 ? 18.684 49.484 -0.735 1.00 14.41 80 VAL A C 1
ATOM 598 O O . VAL A 1 80 ? 18.003 50.190 -1.476 1.00 15.39 80 VAL A O 1
ATOM 602 N N . ASP A 1 81 ? 18.513 49.440 0.581 1.00 13.68 81 ASP A N 1
ATOM 603 C CA . ASP A 1 81 ? 17.456 50.203 1.270 1.00 14.41 81 ASP A CA 1
ATOM 604 C C . ASP A 1 81 ? 17.969 51.559 1.778 1.00 13.60 81 ASP A C 1
ATOM 605 O O . ASP A 1 81 ? 17.186 52.516 1.954 1.00 13.17 81 ASP A O 1
ATOM 610 N N . LEU A 1 82 ? 19.279 51.621 2.046 1.00 13.21 82 LEU A N 1
ATOM 611 C CA . LEU A 1 82 ? 19.908 52.838 2.569 1.00 13.13 82 LEU A CA 1
ATOM 612 C C . LEU A 1 82 ? 21.224 53.097 1.874 1.00 12.64 82 LEU A C 1
ATOM 613 O O . LEU A 1 82 ? 21.979 52.170 1.593 1.00 11.89 82 LEU A O 1
ATOM 618 N N . VAL A 1 83 ? 21.518 54.369 1.642 1.00 12.46 83 VAL A N 1
ATOM 619 C CA . VAL A 1 83 ? 22.840 54.790 1.176 1.00 12.67 83 VAL A CA 1
ATOM 620 C C . VAL A 1 83 ? 23.280 55.830 2.215 1.00 13.35 83 VAL A C 1
ATOM 621 O O . VAL A 1 83 ? 22.531 56.769 2.520 1.00 14.18 83 VAL A O 1
ATOM 625 N N . THR A 1 84 ? 24.479 55.652 2.765 1.00 12.49 84 THR A N 1
ATOM 626 C CA . THR A 1 84 ? 25.028 56.630 3.698 1.00 12.46 84 THR A CA 1
ATOM 627 C C . THR A 1 84 ? 26.372 57.128 3.146 1.00 12.53 84 THR A C 1
ATOM 628 O O . THR A 1 84 ? 26.977 56.499 2.240 1.00 12.32 84 THR A O 1
ATOM 632 N N . THR A 1 85 ? 26.850 58.261 3.650 1.00 12.68 85 THR A N 1
ATOM 633 C CA . THR A 1 85 ? 28.162 58.773 3.203 1.00 14.04 85 THR A CA 1
ATOM 634 C C . THR A 1 85 ? 28.967 59.322 4.399 1.00 14.91 85 THR A C 1
ATOM 635 O O . THR A 1 85 ? 28.380 59.761 5.376 1.00 16.04 85 THR A O 1
ATOM 639 N N . ALA A 1 86 ? 30.295 59.270 4.297 1.00 14.91 86 ALA A N 1
ATOM 640 C CA . ALA A 1 86 ? 31.168 60.030 5.174 1.00 15.81 86 ALA A CA 1
ATOM 641 C C . ALA A 1 86 ? 32.394 60.328 4.357 1.00 15.79 86 ALA A C 1
ATOM 642 O O . ALA A 1 86 ? 33.410 59.600 4.449 1.00 16.16 86 ALA A O 1
ATOM 644 N N . VAL A 1 87 ? 32.279 61.333 3.466 1.00 15.71 87 VAL A N 1
ATOM 645 C CA . VAL A 1 87 ? 33.323 61.526 2.433 1.00 14.49 87 VAL A CA 1
ATOM 646 C C . VAL A 1 87 ? 33.926 62.948 2.367 1.00 15.61 87 VAL A C 1
ATOM 647 O O . VAL A 1 87 ? 34.934 63.154 1.695 1.00 16.13 87 VAL A O 1
ATOM 651 N N . GLY A 1 88 ? 33.273 63.916 2.989 1.00 15.58 88 GLY A N 1
ATOM 652 C CA . GLY A 1 88 ? 33.719 65.323 2.851 1.00 16.63 88 GLY A CA 1
ATOM 653 C C . GLY A 1 88 ? 33.133 65.994 1.616 1.00 17.97 88 GLY A C 1
ATOM 654 O O . GLY A 1 88 ? 32.608 65.313 0.718 1.00 16.51 88 GLY A O 1
ATOM 655 N N . PRO A 1 89 ? 33.221 67.340 1.555 1.00 19.44 89 PRO A N 1
ATOM 656 C CA . PRO A 1 89 ? 32.450 68.090 0.562 1.00 19.42 89 PRO A CA 1
ATOM 657 C C . PRO A 1 89 ? 32.882 67.852 -0.895 1.00 18.35 89 PRO A C 1
ATOM 658 O O . PRO A 1 89 ? 32.038 67.932 -1.797 1.00 18.57 89 PRO A O 1
ATOM 662 N N . VAL A 1 90 ? 34.159 67.563 -1.141 1.00 16.80 90 VAL A N 1
ATOM 663 C CA . VAL A 1 90 ? 34.633 67.428 -2.525 1.00 17.34 90 VAL A CA 1
ATOM 664 C C . VAL A 1 90 ? 34.131 66.110 -3.091 1.00 16.29 90 VAL A C 1
ATOM 665 O O . VAL A 1 90 ? 33.570 66.034 -4.222 1.00 15.54 90 VAL A O 1
ATOM 669 N N . VAL A 1 91 ? 34.325 65.056 -2.300 1.00 14.73 91 VAL A N 1
ATOM 670 C CA . VAL A 1 91 ? 33.886 63.753 -2.754 1.00 14.31 91 VAL A CA 1
ATOM 671 C C . VAL A 1 91 ? 32.350 63.651 -2.716 1.00 13.12 91 VAL A C 1
ATOM 672 O O . VAL A 1 91 ? 31.780 62.892 -3.492 1.00 13.29 91 VAL A O 1
ATOM 676 N N . LEU A 1 92 ? 31.678 64.413 -1.838 1.00 12.95 92 LEU A N 1
ATOM 677 C CA . LEU A 1 92 ? 30.204 64.432 -1.816 1.00 13.38 92 LEU A CA 1
ATOM 678 C C . LEU A 1 92 ? 29.660 64.824 -3.210 1.00 13.20 92 LEU A C 1
ATOM 679 O O . LEU A 1 92 ? 28.676 64.233 -3.698 1.00 13.67 92 LEU A O 1
ATOM 684 N N . GLU A 1 93 ? 30.310 65.787 -3.858 1.00 12.48 93 GLU A N 1
ATOM 685 C CA . GLU A 1 93 ? 29.977 66.101 -5.260 1.00 14.00 93 GLU A CA 1
ATOM 686 C C . GLU A 1 93 ? 30.399 65.006 -6.251 1.00 13.06 93 GLU A C 1
ATOM 687 O O . GLU A 1 93 ? 29.638 64.671 -7.166 1.00 13.25 93 GLU A O 1
ATOM 693 N N . ARG A 1 94 ? 31.599 64.456 -6.083 1.00 11.93 94 ARG A N 1
ATOM 694 C CA . ARG A 1 94 ? 32.102 63.469 -7.017 1.00 11.84 94 ARG A CA 1
ATOM 695 C C . ARG A 1 94 ? 31.236 62.194 -7.096 1.00 11.14 94 ARG A C 1
ATOM 696 O O . ARG A 1 94 ? 31.176 61.575 -8.148 1.00 11.84 94 ARG A O 1
ATOM 704 N N . ILE A 1 95 ? 30.606 61.801 -5.988 1.00 12.01 95 ILE A N 1
ATOM 705 C CA . ILE A 1 95 ? 29.802 60.556 -6.002 1.00 12.68 95 ILE A CA 1
ATOM 706 C C . ILE A 1 95 ? 28.426 60.771 -6.623 1.00 12.74 95 ILE A C 1
ATOM 707 O O . ILE A 1 95 ? 27.671 59.806 -6.795 1.00 12.29 95 ILE A O 1
ATOM 712 N N . ALA A 1 96 ? 28.075 62.033 -6.904 1.00 12.79 96 ALA A N 1
ATOM 713 C CA . ALA A 1 96 ? 26.718 62.331 -7.431 1.00 14.45 96 ALA A CA 1
ATOM 714 C C . ALA A 1 96 ? 26.386 61.657 -8.792 1.00 14.06 96 ALA A C 1
ATOM 715 O O . ALA A 1 96 ? 25.292 61.094 -8.932 1.00 14.30 96 ALA A O 1
ATOM 717 N N . PRO A 1 97 ? 27.310 61.669 -9.779 1.00 13.92 97 PRO A N 1
ATOM 718 C CA . PRO A 1 97 ? 26.916 60.970 -11.012 1.00 13.14 97 PRO A CA 1
ATOM 719 C C . PRO A 1 97 ? 26.687 59.461 -10.829 1.00 13.28 97 PRO A C 1
ATOM 720 O O . PRO A 1 97 ? 25.786 58.937 -11.489 1.00 11.58 97 PRO A O 1
ATOM 724 N N . ALA A 1 98 ? 27.446 58.797 -9.937 1.00 10.87 98 ALA A N 1
ATOM 725 C CA . ALA A 1 98 ? 27.197 57.376 -9.682 1.00 11.76 98 ALA A CA 1
ATOM 726 C C . ALA A 1 98 ? 25.839 57.175 -8.997 1.00 11.51 98 ALA A C 1
ATOM 727 O O . ALA A 1 98 ? 25.068 56.278 -9.382 1.00 11.19 98 ALA A O 1
ATOM 729 N N . ILE A 1 99 ? 25.540 58.004 -8.012 1.00 11.63 99 ILE A N 1
ATOM 730 C CA . ILE A 1 99 ? 24.194 57.937 -7.361 1.00 11.59 99 ILE A CA 1
ATOM 731 C C . ILE A 1 99 ? 23.070 58.176 -8.366 1.00 12.07 99 ILE A C 1
ATOM 732 O O . ILE A 1 99 ? 22.077 57.410 -8.413 1.00 11.08 99 ILE A O 1
ATOM 737 N N . ALA A 1 100 ? 23.222 59.211 -9.204 1.00 11.17 100 ALA A N 1
ATOM 738 C CA . ALA A 1 100 ? 22.200 59.486 -10.216 1.00 12.11 100 ALA A CA 1
ATOM 739 C C . ALA A 1 100 ? 22.003 58.313 -11.184 1.00 12.74 100 ALA A C 1
ATOM 740 O O . ALA A 1 100 ? 20.849 57.915 -11.474 1.00 11.51 100 ALA A O 1
ATOM 742 N N . LYS A 1 101 ? 23.112 57.747 -11.687 1.00 11.80 101 LYS A N 1
ATOM 743 C CA . LYS A 1 101 ? 23.029 56.574 -12.561 1.00 13.30 101 LYS A CA 1
ATOM 744 C C . LYS A 1 101 ? 22.356 55.395 -11.834 1.00 12.13 101 LYS A C 1
ATOM 745 O O . LYS A 1 101 ? 21.567 54.651 -12.438 1.00 11.30 101 LYS A O 1
ATOM 751 N N . GLY A 1 102 ? 22.721 55.204 -10.575 1.00 10.80 102 GLY A N 1
ATOM 752 C CA . GLY A 1 102 ? 22.079 54.225 -9.678 1.00 11.34 102 GLY A CA 1
ATOM 753 C C . GLY A 1 102 ? 20.570 54.380 -9.548 1.00 11.72 102 GLY A C 1
ATOM 754 O O . GLY A 1 102 ? 19.834 53.348 -9.550 1.00 11.42 102 GLY A O 1
ATOM 755 N N . LEU A 1 103 ? 20.114 55.631 -9.376 1.00 11.29 103 LEU A N 1
ATOM 756 C CA . LEU A 1 103 ? 18.677 55.928 -9.291 1.00 12.26 103 LEU A CA 1
ATOM 757 C C . LEU A 1 103 ? 17.977 55.679 -10.619 1.00 11.43 103 LEU A C 1
ATOM 758 O O . LEU A 1 103 ? 16.867 55.114 -10.664 1.00 10.69 103 LEU A O 1
ATOM 763 N N . VAL A 1 104 ? 18.612 56.066 -11.717 1.00 10.80 104 VAL A N 1
ATOM 764 C CA . VAL A 1 104 ? 18.014 55.728 -13.037 1.00 11.80 104 VAL A CA 1
ATOM 765 C C . VAL A 1 104 ? 17.853 54.224 -13.169 1.00 11.78 104 VAL A C 1
ATOM 766 O O . VAL A 1 104 ? 16.812 53.735 -13.623 1.00 10.65 104 VAL A O 1
ATOM 770 N N . LYS A 1 105 ? 18.897 53.474 -12.780 1.00 11.40 105 LYS A N 1
ATOM 771 C CA . LYS A 1 105 ? 18.824 52.026 -12.862 1.00 12.04 105 LYS A CA 1
ATOM 772 C C . LYS A 1 105 ? 17.773 51.431 -11.905 1.00 11.77 105 LYS A C 1
ATOM 773 O O . LYS A 1 105 ? 17.130 50.416 -12.243 1.00 11.94 105 LYS A O 1
ATOM 779 N N . ARG A 1 106 ? 17.612 52.059 -10.736 1.00 10.45 106 ARG A N 1
ATOM 780 C CA . ARG A 1 106 ? 16.607 51.613 -9.748 1.00 10.96 106 ARG A CA 1
ATOM 781 C C . ARG A 1 106 ? 15.196 51.685 -10.365 1.00 11.25 106 ARG A C 1
ATOM 782 O O . ARG A 1 106 ? 14.373 50.733 -10.273 1.00 12.81 106 ARG A O 1
ATOM 790 N N . LYS A 1 107 ? 14.952 52.793 -11.049 1.00 10.63 107 LYS A N 1
ATOM 791 C CA . LYS A 1 107 ? 13.672 53.012 -11.753 1.00 11.95 107 LYS A CA 1
ATOM 792 C C . LYS A 1 107 ? 13.505 52.012 -12.897 1.00 12.35 107 LYS A C 1
ATOM 793 O O . LYS A 1 107 ? 12.448 51.373 -13.016 1.00 12.62 107 LYS A O 1
ATOM 799 N N . GLU A 1 108 ? 14.569 51.843 -13.687 1.00 12.93 108 GLU A N 1
ATOM 800 C CA A GLU A 1 108 ? 14.547 50.926 -14.825 0.50 13.61 108 GLU A CA 1
ATOM 801 C CA B GLU A 1 108 ? 14.656 50.891 -14.819 0.50 14.30 108 GLU A CA 1
ATOM 802 C C . GLU A 1 108 ? 14.382 49.462 -14.396 1.00 14.56 108 GLU A C 1
ATOM 803 O O . GLU A 1 108 ? 13.765 48.684 -15.130 1.00 14.31 108 GLU A O 1
ATOM 814 N N A GLN A 1 109 ? 14.926 49.086 -13.240 0.50 14.08 109 GLN A N 1
ATOM 815 N N B GLN A 1 109 ? 14.895 49.086 -13.224 0.50 14.36 109 GLN A N 1
ATOM 816 C CA A GLN A 1 109 ? 14.665 47.755 -12.686 0.50 14.66 109 GLN A CA 1
ATOM 817 C CA B GLN A 1 109 ? 14.649 47.750 -12.668 0.50 14.92 109 GLN A CA 1
ATOM 818 C C A GLN A 1 109 ? 13.258 47.597 -12.076 0.50 15.05 109 GLN A C 1
ATOM 819 C C B GLN A 1 109 ? 13.368 47.651 -11.823 0.50 15.21 109 GLN A C 1
ATOM 820 O O A GLN A 1 109 ? 12.830 46.480 -11.814 0.50 14.85 109 GLN A O 1
ATOM 821 O O B GLN A 1 109 ? 13.135 46.630 -11.149 0.50 14.66 109 GLN A O 1
ATOM 832 N N . GLY A 1 110 ? 12.549 48.704 -11.858 1.00 14.90 110 GLY A N 1
ATOM 833 C CA . GLY A 1 110 ? 11.232 48.673 -11.224 1.00 16.52 110 GLY A CA 1
ATOM 834 C C . GLY A 1 110 ? 11.287 48.420 -9.720 1.00 17.52 110 GLY A C 1
ATOM 835 O O . GLY A 1 110 ? 10.368 47.801 -9.147 1.00 17.92 110 GLY A O 1
ATOM 836 N N . ASN A 1 111 ? 12.360 48.870 -9.080 1.00 15.03 111 ASN A N 1
ATOM 837 C CA . ASN A 1 111 ? 12.467 48.754 -7.644 1.00 15.77 111 ASN A CA 1
ATOM 838 C C . ASN A 1 111 ? 11.781 49.950 -7.011 1.00 15.99 111 ASN A C 1
ATOM 839 O O . ASN A 1 111 ? 12.361 51.036 -6.940 1.00 15.98 111 ASN A O 1
ATOM 844 N N . GLU A 1 112 ? 10.557 49.751 -6.540 1.00 16.91 112 GLU A N 1
ATOM 845 C CA . GLU A 1 112 ? 9.833 50.840 -5.913 1.00 18.86 112 GLU A CA 1
ATOM 846 C C . GLU A 1 112 ? 9.906 50.812 -4.377 1.00 18.23 112 GLU A C 1
ATOM 847 O O . GLU A 1 112 ? 9.243 51.609 -3.730 1.00 18.73 112 GLU A O 1
ATOM 853 N N . SER A 1 113 ? 10.716 49.924 -3.792 1.00 16.94 113 SER A N 1
ATOM 854 C CA A SER A 1 113 ? 10.939 49.936 -2.332 0.50 16.91 113 SER A CA 1
ATOM 855 C CA B SER A 1 113 ? 10.922 49.937 -2.342 0.50 16.97 113 SER A CA 1
ATOM 856 C C . SER A 1 113 ? 11.599 51.266 -1.977 1.00 16.40 113 SER A C 1
ATOM 857 O O . SER A 1 113 ? 12.530 51.667 -2.653 1.00 15.98 113 SER A O 1
ATOM 862 N N . PRO A 1 114 ? 11.111 51.962 -0.911 1.00 16.71 114 PRO A N 1
ATOM 863 C CA . PRO A 1 114 ? 11.675 53.289 -0.617 1.00 17.04 114 PRO A CA 1
ATOM 864 C C . PRO A 1 114 ? 13.158 53.210 -0.324 1.00 16.70 114 PRO A C 1
ATOM 865 O O . PRO A 1 114 ? 13.622 52.243 0.289 1.00 16.66 114 PRO A O 1
ATOM 869 N N . LEU A 1 115 ? 13.899 54.178 -0.853 1.00 14.75 115 LEU A N 1
ATOM 870 C CA . LEU A 1 115 ? 15.333 54.289 -0.581 1.00 13.80 115 LEU A CA 1
ATOM 871 C C . LEU A 1 115 ? 15.513 55.566 0.217 1.00 13.47 115 LEU A C 1
ATOM 872 O O . LEU A 1 115 ? 14.911 56.603 -0.093 1.00 14.78 115 LEU A O 1
ATOM 877 N N . ASN A 1 116 ? 16.317 55.504 1.258 1.00 13.17 116 ASN A N 1
ATOM 878 C CA . ASN A 1 116 ? 16.686 56.711 1.971 1.00 13.02 116 ASN A CA 1
ATOM 879 C C . ASN A 1 116 ? 18.183 56.891 1.924 1.00 13.68 116 ASN A C 1
ATOM 880 O O . ASN A 1 116 ? 18.934 55.916 2.054 1.00 14.88 116 ASN A O 1
ATOM 885 N N . ILE A 1 117 ? 18.589 58.133 1.701 1.00 13.22 117 ILE A N 1
ATOM 886 C CA . ILE A 1 117 ? 20.005 58.506 1.557 1.00 13.07 117 ILE A CA 1
ATOM 887 C C . ILE A 1 117 ? 20.325 59.423 2.730 1.00 13.63 117 ILE A C 1
ATOM 888 O O . ILE A 1 117 ? 19.576 60.347 2.988 1.00 15.03 117 ILE A O 1
ATOM 893 N N . ILE A 1 118 ? 21.393 59.133 3.468 1.00 13.09 118 ILE A N 1
ATOM 894 C CA . ILE A 1 118 ? 21.754 59.944 4.651 1.00 13.96 118 ILE A CA 1
ATOM 895 C C . ILE A 1 118 ? 23.232 60.282 4.588 1.00 14.61 118 ILE A C 1
ATOM 896 O O . ILE A 1 118 ? 24.102 59.394 4.788 1.00 14.91 118 ILE A O 1
ATOM 901 N N . ALA A 1 119 ? 23.541 61.549 4.292 1.00 14.20 119 ALA A N 1
ATOM 902 C CA . ALA A 1 119 ? 24.931 61.995 4.334 1.00 14.71 119 ALA A CA 1
ATOM 903 C C . ALA A 1 119 ? 25.307 62.295 5.797 1.00 15.71 119 ALA A C 1
ATOM 904 O O . ALA A 1 119 ? 24.606 63.046 6.483 1.00 15.43 119 ALA A O 1
ATOM 906 N N . CYS A 1 120 ? 26.407 61.700 6.272 1.00 15.70 120 CYS A N 1
ATOM 907 C CA . CYS A 1 120 ? 26.831 61.851 7.682 1.00 17.15 120 CYS A CA 1
ATOM 908 C C . CYS A 1 120 ? 28.131 62.619 7.635 1.00 17.97 120 CYS A C 1
ATOM 909 O O . CYS A 1 120 ? 29.201 62.011 7.606 1.00 18.18 120 CYS A O 1
ATOM 912 N N . GLU A 1 121 ? 28.028 63.947 7.571 1.00 17.38 121 GLU A N 1
ATOM 913 C CA . GLU A 1 121 ? 29.128 64.775 7.201 1.00 17.85 121 GLU A CA 1
ATOM 914 C C . GLU A 1 121 ? 29.274 65.911 8.188 1.00 19.46 121 GLU A C 1
ATOM 915 O O . GLU A 1 121 ? 28.327 66.252 8.891 1.00 18.46 121 GLU A O 1
ATOM 921 N N . ASN A 1 122 ? 30.488 66.466 8.250 1.00 20.37 122 ASN A N 1
ATOM 922 C CA . ASN A 1 122 ? 30.765 67.641 9.086 1.00 22.12 122 ASN A CA 1
ATOM 923 C C . ASN A 1 122 ? 30.327 68.902 8.292 1.00 21.91 122 ASN A C 1
ATOM 924 O O . ASN A 1 122 ? 31.147 69.732 7.900 1.00 22.29 122 ASN A O 1
ATOM 937 N N . VAL A 1 124 ? 26.399 71.404 7.587 1.00 21.80 124 VAL A N 1
ATOM 938 C CA . VAL A 1 124 ? 24.992 71.590 7.942 1.00 21.45 124 VAL A CA 1
ATOM 939 C C . VAL A 1 124 ? 24.090 71.123 6.774 1.00 19.58 124 VAL A C 1
ATOM 940 O O . VAL A 1 124 ? 24.273 71.533 5.626 1.00 20.14 124 VAL A O 1
ATOM 944 N N . ARG A 1 125 ? 23.159 70.225 7.082 1.00 18.61 125 ARG A N 1
ATOM 945 C CA A ARG A 1 125 ? 22.268 69.603 6.099 0.50 18.17 125 ARG A CA 1
ATOM 946 C CA B ARG A 1 125 ? 22.254 69.672 6.062 0.50 18.21 125 ARG A CA 1
ATOM 947 C C . ARG A 1 125 ? 23.050 69.123 4.875 1.00 17.18 125 ARG A C 1
ATOM 948 O O . ARG A 1 125 ? 22.787 69.469 3.721 1.00 16.65 125 ARG A O 1
ATOM 963 N N . GLY A 1 126 ? 24.036 68.279 5.163 1.00 15.26 126 GLY A N 1
ATOM 964 C CA . GLY A 1 126 ? 24.871 67.723 4.084 1.00 15.06 126 GLY A CA 1
ATOM 965 C C . GLY A 1 126 ? 24.081 66.897 3.085 1.00 13.72 126 GLY A C 1
ATOM 966 O O . GLY A 1 126 ? 24.423 66.869 1.885 1.00 14.11 126 GLY A O 1
ATOM 967 N N . THR A 1 127 ? 23.053 66.189 3.553 1.00 13.61 127 THR A N 1
ATOM 968 C CA . THR A 1 127 ? 22.292 65.385 2.606 1.00 13.89 127 THR A CA 1
ATOM 969 C C . THR A 1 127 ? 21.505 66.280 1.625 1.00 14.50 127 THR A C 1
ATOM 970 O O . THR A 1 127 ? 21.362 65.923 0.473 1.00 14.08 127 THR A O 1
ATOM 974 N N . THR A 1 128 ? 20.974 67.408 2.105 1.00 14.20 128 THR A N 1
ATOM 975 C CA . THR A 1 128 ? 20.369 68.380 1.194 1.00 15.65 128 THR A CA 1
ATOM 976 C C . THR A 1 128 ? 21.403 68.903 0.178 1.00 14.86 128 THR A C 1
ATOM 977 O O . THR A 1 128 ? 21.071 69.124 -1.011 1.00 14.58 128 THR A O 1
ATOM 981 N N . GLN A 1 129 ? 22.649 69.097 0.621 1.00 14.43 129 GLN A N 1
ATOM 982 C CA . GLN A 1 129 ? 23.708 69.469 -0.317 1.00 14.75 129 GLN A CA 1
ATOM 983 C C . GLN A 1 129 ? 23.971 68.345 -1.326 1.00 13.71 129 GLN A C 1
ATOM 984 O O . GLN A 1 129 ? 24.078 68.598 -2.547 1.00 12.84 129 GLN A O 1
ATOM 990 N N . LEU A 1 130 ? 24.015 67.112 -0.825 1.00 13.62 130 LEU A N 1
ATOM 991 C CA . LEU A 1 130 ? 24.193 65.958 -1.726 1.00 14.54 130 LEU A CA 1
ATOM 992 C C . LEU A 1 130 ? 23.032 65.898 -2.737 1.00 14.13 130 LEU A C 1
ATOM 993 O O . LEU A 1 130 ? 23.238 65.622 -3.921 1.00 13.39 130 LEU A O 1
ATOM 998 N N . LYS A 1 131 ? 21.802 66.128 -2.257 1.00 13.98 131 LYS A N 1
ATOM 999 C CA . LYS A 1 131 ? 20.638 66.100 -3.142 1.00 14.02 131 LYS A CA 1
ATOM 1000 C C . LYS A 1 131 ? 20.846 67.072 -4.307 1.00 13.96 131 LYS A C 1
ATOM 1001 O O . LYS A 1 131 ? 20.570 66.714 -5.458 1.00 14.32 131 LYS A O 1
ATOM 1007 N N . GLY A 1 132 ? 21.334 68.279 -4.000 1.00 13.87 132 GLY A N 1
ATOM 1008 C CA . GLY A 1 132 ? 21.628 69.304 -5.018 1.00 14.19 132 GLY A CA 1
ATOM 1009 C C . GLY A 1 132 ? 22.578 68.747 -6.069 1.00 14.14 132 GLY A C 1
ATOM 1010 O O . GLY A 1 132 ? 22.334 68.885 -7.289 1.00 12.84 132 GLY A O 1
ATOM 1011 N N . HIS A 1 133 ? 23.646 68.073 -5.600 1.00 1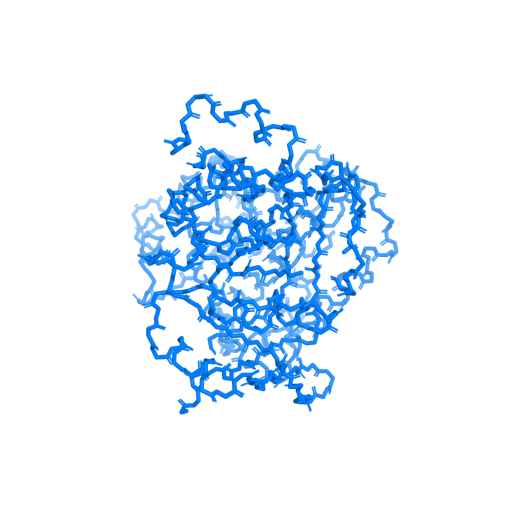2.72 133 HIS A N 1
ATOM 1012 C CA . HIS A 1 133 ? 24.623 67.488 -6.527 1.00 13.42 133 HIS A CA 1
ATOM 1013 C C . HIS A 1 133 ? 23.996 66.375 -7.373 1.00 12.91 133 HIS A C 1
ATOM 1014 O O . HIS A 1 133 ? 24.270 66.248 -8.568 1.00 12.63 133 HIS A O 1
ATOM 1021 N N . VAL A 1 134 ? 23.188 65.535 -6.731 1.00 12.33 134 VAL A N 1
ATOM 1022 C CA . VAL A 1 134 ? 22.514 64.446 -7.476 1.00 12.38 134 VAL A CA 1
ATOM 1023 C C . VAL A 1 134 ? 21.567 64.992 -8.555 1.00 12.37 134 VAL A C 1
ATOM 1024 O O . VAL A 1 134 ? 21.546 64.507 -9.714 1.00 12.29 134 VAL A O 1
ATOM 1036 N N . ASN A 1 136 ? 21.892 67.734 -10.132 1.00 14.54 136 ASN A N 1
ATOM 1037 C CA . ASN A 1 136 ? 22.757 68.186 -11.212 1.00 15.08 136 ASN A CA 1
ATOM 1038 C C . ASN A 1 136 ? 23.279 67.123 -12.126 1.00 14.62 136 ASN A C 1
ATOM 1039 O O . ASN A 1 136 ? 23.836 67.431 -13.174 1.00 15.30 136 ASN A O 1
ATOM 1044 N N . ALA A 1 137 ? 23.116 65.872 -11.736 1.00 14.89 137 ALA A N 1
ATOM 1045 C CA . ALA A 1 137 ? 23.589 64.771 -12.567 1.00 14.63 137 ALA A CA 1
ATOM 1046 C C . ALA A 1 137 ? 22.460 63.846 -13.009 1.00 15.20 137 ALA A C 1
ATOM 1047 O O . ALA A 1 137 ? 22.693 62.866 -13.712 1.00 16.01 137 ALA A O 1
ATOM 1049 N N . LEU A 1 138 ? 21.228 64.117 -12.592 1.00 13.60 138 LEU A N 1
ATOM 1050 C CA . LEU A 1 138 ? 20.141 63.203 -12.908 1.00 13.67 138 LEU A CA 1
ATOM 1051 C C . LEU A 1 138 ? 19.348 63.694 -14.141 1.00 13.29 138 LEU A C 1
ATOM 1052 O O . LEU A 1 138 ? 19.052 64.879 -14.238 1.00 12.86 138 LEU A O 1
ATOM 1057 N N . PRO A 1 139 ? 18.984 62.794 -15.065 1.00 13.07 139 PRO A N 1
ATOM 1058 C CA . PRO A 1 139 ? 18.137 63.195 -16.197 1.00 14.00 139 PRO A CA 1
ATOM 1059 C C . PRO A 1 139 ? 16.792 63.774 -15.723 1.00 14.09 139 PRO A C 1
ATOM 1060 O O . PRO A 1 139 ? 16.202 63.282 -14.743 1.00 13.47 139 PRO A O 1
ATOM 1064 N N . GLU A 1 140 ? 16.303 64.780 -16.429 1.00 14.59 140 GLU A N 1
ATOM 1065 C CA . GLU A 1 140 ? 15.026 65.403 -16.075 1.00 16.19 140 GLU A CA 1
ATOM 1066 C C . GLU A 1 140 ? 13.898 64.356 -15.997 1.00 15.85 140 GLU A C 1
ATOM 1067 O O . GLU A 1 140 ? 13.061 64.408 -15.089 1.00 15.53 140 GLU A O 1
ATOM 1073 N N . ASP A 1 141 ? 13.909 63.397 -16.915 1.00 14.80 141 ASP A N 1
ATOM 1074 C CA . ASP A 1 141 ? 12.840 62.381 -16.944 1.00 16.19 141 ASP A CA 1
ATOM 1075 C C . ASP A 1 141 ? 12.818 61.422 -15.753 1.00 15.42 141 ASP A C 1
ATOM 1076 O O . ASP A 1 141 ? 11.844 60.694 -15.609 1.00 14.14 141 ASP A O 1
ATOM 1081 N N . ALA A 1 142 ? 13.870 61.416 -14.928 1.00 13.47 142 ALA A N 1
ATOM 1082 C CA . ALA A 1 142 ? 13.887 60.596 -13.688 1.00 14.50 142 ALA A CA 1
ATOM 1083 C C . ALA A 1 142 ? 13.492 61.368 -12.427 1.00 14.73 142 ALA A C 1
ATOM 1084 O O . ALA A 1 142 ? 13.315 60.765 -11.351 1.00 13.72 142 ALA A O 1
ATOM 1086 N N . LYS A 1 143 ? 13.367 62.691 -12.528 1.00 15.09 143 LYS A N 1
ATOM 1087 C CA . LYS A 1 143 ? 13.230 63.518 -11.313 1.00 15.39 143 LYS A CA 1
ATOM 1088 C C . LYS A 1 143 ? 11.949 63.263 -10.509 1.00 15.35 143 LYS A C 1
ATOM 1089 O O . LYS A 1 143 ? 12.009 63.156 -9.285 1.00 15.21 143 LYS A O 1
ATOM 1095 N N . ALA A 1 144 ? 10.820 63.178 -11.195 1.00 15.46 144 ALA A N 1
ATOM 1096 C CA . ALA A 1 144 ? 9.534 62.866 -10.549 1.00 16.45 144 ALA A CA 1
ATOM 1097 C C . ALA A 1 144 ? 9.569 61.525 -9.794 1.00 15.91 144 ALA A C 1
ATOM 1098 O O . ALA A 1 144 ? 9.137 61.442 -8.625 1.00 15.21 144 ALA A O 1
ATOM 1100 N N . TRP A 1 145 ? 10.091 60.489 -10.456 1.00 14.89 145 TRP A N 1
ATOM 1101 C CA . TRP A 1 145 ? 10.200 59.182 -9.842 1.00 14.63 145 TRP A CA 1
ATOM 1102 C C . TRP A 1 145 ? 11.078 59.264 -8.598 1.00 14.22 145 TRP A C 1
ATOM 1103 O O . TRP A 1 145 ? 10.743 58.657 -7.558 1.00 14.71 145 TRP A O 1
ATOM 1114 N N . VAL A 1 146 ? 12.226 59.950 -8.696 1.00 14.53 146 VAL A N 1
ATOM 1115 C CA . VAL A 1 146 ? 13.115 60.128 -7.523 1.00 14.58 146 VAL A CA 1
ATOM 1116 C C . VAL A 1 146 ? 12.435 60.895 -6.378 1.00 16.22 146 VAL A C 1
ATOM 1117 O O . VAL A 1 146 ? 12.573 60.507 -5.220 1.00 15.48 146 VAL A O 1
ATOM 1121 N N . GLU A 1 147 ? 11.678 61.946 -6.696 1.00 16.56 147 GLU A N 1
ATOM 1122 C CA . GLU A 1 147 ? 10.941 62.670 -5.642 1.00 18.89 147 GLU A CA 1
ATOM 1123 C C . GLU A 1 147 ? 9.971 61.764 -4.917 1.00 19.00 147 GLU A C 1
ATOM 1124 O O . GLU A 1 147 ? 9.770 61.915 -3.707 1.00 21.30 147 GLU A O 1
ATOM 1130 N N . GLU A 1 148 ? 9.337 60.858 -5.639 1.00 19.29 148 GLU A N 1
ATOM 1131 C CA . GLU A 1 148 ? 8.375 59.943 -5.039 1.00 19.76 148 GLU A CA 1
ATOM 1132 C C . GLU A 1 148 ? 9.030 58.839 -4.176 1.00 19.81 148 GLU A C 1
ATOM 1133 O O . GLU A 1 148 ? 8.475 58.446 -3.138 1.00 19.54 148 GLU A O 1
ATOM 1139 N N . HIS A 1 149 ? 10.167 58.302 -4.628 1.00 17.10 149 HIS A N 1
ATOM 1140 C CA . HIS A 1 149 ? 10.683 57.064 -4.053 1.00 16.11 149 HIS A CA 1
ATOM 1141 C C . HIS A 1 149 ? 11.909 57.177 -3.183 1.00 15.93 149 HIS A C 1
ATOM 1142 O O . HIS A 1 149 ? 12.326 56.166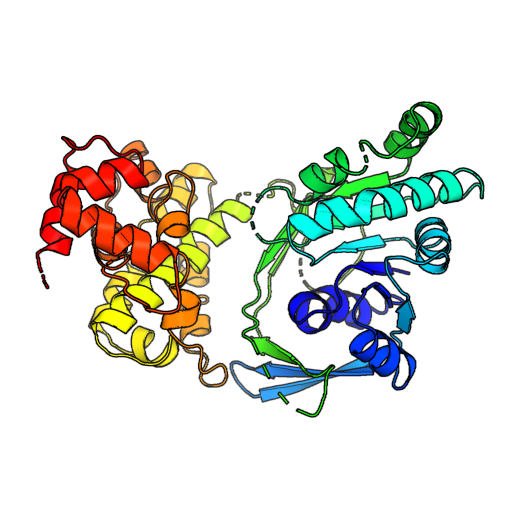 -2.572 1.00 15.69 149 HIS A O 1
ATOM 1149 N N . VAL A 1 150 ? 12.543 58.345 -3.177 1.00 14.75 150 VAL A N 1
ATOM 1150 C CA . VAL A 1 150 ? 13.864 58.461 -2.534 1.00 15.58 150 VAL A CA 1
ATOM 1151 C C . VAL A 1 150 ? 13.827 59.592 -1.510 1.00 16.16 150 VAL A C 1
ATOM 1152 O O . VAL A 1 150 ? 13.430 60.715 -1.840 1.00 16.84 150 VAL A O 1
ATOM 1156 N N . GLY A 1 151 ? 14.202 59.300 -0.275 1.00 15.14 151 GLY A N 1
ATOM 1157 C CA . GLY A 1 151 ? 14.339 60.336 0.742 1.00 15.25 151 GLY A CA 1
ATOM 1158 C C . GLY A 1 151 ? 15.791 60.766 0.911 1.00 15.71 151 GLY A C 1
ATOM 1159 O O . GLY A 1 151 ? 16.703 59.913 0.994 1.00 16.26 151 GLY A O 1
ATOM 1160 N N . PHE A 1 152 ? 16.005 62.079 0.948 1.00 14.71 152 PHE A N 1
ATOM 1161 C CA . PHE A 1 152 ? 17.326 62.660 1.210 1.00 14.87 152 PHE A CA 1
ATOM 1162 C C . PHE A 1 152 ? 17.242 63.213 2.619 1.00 14.72 152 PHE A C 1
ATOM 1163 O O . PHE A 1 152 ? 16.635 64.279 2.867 1.00 15.99 152 PHE A O 1
ATOM 1171 N N . VAL A 1 153 ? 17.761 62.433 3.562 1.00 13.63 153 VAL A N 1
ATOM 1172 C CA . VAL A 1 153 ? 17.524 62.681 5.000 1.00 14.12 153 VAL A CA 1
ATOM 1173 C C . VAL A 1 153 ? 18.759 63.343 5.580 1.00 13.86 153 VAL A C 1
ATOM 1174 O O . VAL A 1 153 ? 19.866 62.750 5.586 1.00 13.56 153 VAL A O 1
ATOM 1178 N N . ASP A 1 154 ? 18.605 64.574 6.058 1.00 13.87 154 ASP A N 1
ATOM 1179 C CA . ASP A 1 154 ? 19.727 65.253 6.729 1.00 15.03 154 ASP A CA 1
ATOM 1180 C C . ASP A 1 154 ? 20.035 64.602 8.084 1.00 14.38 154 ASP A C 1
ATOM 1181 O O . ASP A 1 154 ? 19.136 64.041 8.723 1.00 15.63 154 ASP A O 1
ATOM 1186 N N . SER A 1 155 ? 21.280 64.737 8.542 1.00 15.54 155 SER A N 1
ATOM 1187 C CA . SER A 1 155 ? 21.695 64.152 9.824 1.00 15.51 155 SER A CA 1
ATOM 1188 C C . SER A 1 155 ? 22.598 65.112 10.590 1.00 16.18 155 SER A C 1
ATOM 1189 O O . SER A 1 155 ? 23.115 66.093 10.026 1.00 16.05 155 SER A O 1
ATOM 1192 N N . ALA A 1 156 ? 22.785 64.820 11.876 1.00 16.31 156 ALA A N 1
ATOM 1193 C CA . ALA A 1 156 ? 23.780 65.498 12.713 1.00 16.82 156 ALA A CA 1
ATOM 1194 C C . ALA A 1 156 ? 24.516 64.346 13.404 1.00 17.08 156 ALA A C 1
ATOM 1195 O O . ALA A 1 156 ? 23.903 63.489 14.059 1.00 17.83 156 ALA A O 1
ATOM 1197 N N . VAL A 1 157 ? 25.809 64.282 13.186 1.00 15.87 157 VAL A N 1
ATOM 1198 C CA . VAL A 1 157 ? 26.612 63.168 13.726 1.00 16.35 157 VAL A CA 1
ATOM 1199 C C . VAL A 1 157 ? 27.749 63.731 14.594 1.00 16.20 157 VAL A C 1
ATOM 1200 O O . VAL A 1 157 ? 28.279 64.815 14.308 1.00 15.78 157 VAL A O 1
ATOM 1204 N N . ASP A 1 158 ? 28.145 62.969 15.624 1.00 16.37 158 ASP A N 1
ATOM 1205 C CA . ASP A 1 158 ? 29.158 63.402 16.558 1.00 16.05 158 ASP A CA 1
ATOM 1206 C C . ASP A 1 158 ? 29.825 62.114 17.080 1.00 15.93 158 ASP A C 1
ATOM 1207 O O . ASP A 1 158 ? 29.191 61.303 17.785 1.00 16.73 158 ASP A O 1
ATOM 1212 N N . ARG A 1 159 ? 31.075 61.921 16.685 1.00 14.76 159 ARG A N 1
ATOM 1213 C CA . ARG A 1 159 ? 31.962 60.926 17.372 1.00 15.74 159 ARG A CA 1
ATOM 1214 C C . ARG A 1 159 ? 33.414 61.344 17.170 1.00 15.39 159 ARG A C 1
ATOM 1215 O O . ARG A 1 159 ? 33.818 61.577 16.038 1.00 16.64 159 ARG A O 1
ATOM 1223 N N . ILE A 1 160 ? 34.185 61.440 18.252 1.00 16.02 160 ILE A N 1
ATOM 1224 C CA . ILE A 1 160 ? 35.613 61.793 18.151 1.00 16.42 160 ILE A CA 1
ATOM 1225 C C . ILE A 1 160 ? 36.395 60.556 17.686 1.00 16.91 160 ILE A C 1
ATOM 1226 O O . ILE A 1 160 ? 36.384 59.507 18.346 1.00 15.17 160 ILE A O 1
ATOM 1231 N N . VAL A 1 161 ? 36.995 60.675 16.505 1.00 18.24 161 VAL A N 1
ATOM 1232 C CA . VAL A 1 161 ? 37.724 59.565 15.874 1.00 20.83 161 VAL A CA 1
ATOM 1233 C C . VAL A 1 161 ? 39.042 60.187 15.373 1.00 23.66 161 VAL A C 1
ATOM 1234 O O . VAL A 1 161 ? 39.105 60.701 14.255 1.00 23.10 161 VAL A O 1
ATOM 1238 N N . PRO A 1 162 ? 40.086 60.185 16.209 1.00 26.63 162 PRO A N 1
ATOM 1239 C CA . PRO A 1 162 ? 41.305 60.853 15.716 1.00 29.04 162 PRO A CA 1
ATOM 1240 C C . PRO A 1 162 ? 42.082 59.957 14.716 1.00 31.44 162 PRO A C 1
ATOM 1241 O O . PRO A 1 162 ? 41.759 58.767 14.600 1.00 31.70 162 PRO A O 1
ATOM 1245 N N . PRO A 1 163 ? 43.076 60.527 13.980 1.00 33.57 163 PRO A N 1
ATOM 1246 C CA . PRO A 1 163 ? 43.936 59.817 13.004 1.00 34.50 163 PRO A CA 1
ATOM 1247 C C . PRO A 1 163 ? 44.393 58.451 13.471 1.00 35.41 163 PRO A C 1
ATOM 1248 O O . PRO A 1 163 ? 44.757 58.304 14.641 1.00 37.06 163 PRO A O 1
ATOM 1252 N N . ASN A 1 169 ? 50.022 48.852 11.197 1.00 32.87 169 ASN A N 1
ATOM 1253 C CA . ASN A 1 169 ? 50.073 48.009 10.016 1.00 32.06 169 ASN A CA 1
ATOM 1254 C C . ASN A 1 169 ? 48.671 47.936 9.370 1.00 31.47 169 ASN A C 1
ATOM 1255 O O . ASN A 1 169 ? 48.501 48.295 8.195 1.00 32.51 169 ASN A O 1
ATOM 1257 N N . ASP A 1 170 ? 47.673 47.555 10.173 1.00 29.27 170 ASP A N 1
ATOM 1258 C CA . ASP A 1 170 ? 46.316 47.190 9.734 1.00 27.02 170 ASP A CA 1
ATOM 1259 C C . ASP A 1 170 ? 45.525 48.369 9.118 1.00 25.20 170 ASP A C 1
ATOM 1260 O O . ASP A 1 170 ? 45.197 49.326 9.815 1.00 24.37 170 ASP A O 1
ATOM 1265 N N . PRO A 1 171 ? 45.203 48.297 7.804 1.00 23.33 171 PRO A N 1
ATOM 1266 C CA . PRO A 1 171 ? 44.526 49.420 7.156 1.00 22.51 171 PRO A CA 1
ATOM 1267 C C . PRO A 1 171 ? 43.042 49.575 7.537 1.00 20.94 171 PRO A C 1
ATOM 1268 O O . PRO A 1 171 ? 42.396 50.526 7.107 1.00 21.71 171 PRO A O 1
ATOM 1272 N N . LEU A 1 172 ? 42.500 48.634 8.298 1.00 18.88 172 LEU A N 1
ATOM 1273 C CA . LEU A 1 172 ? 41.079 48.669 8.656 1.00 17.71 172 LEU A CA 1
ATOM 1274 C C . LEU A 1 172 ? 40.835 49.019 10.121 1.00 18.23 172 LEU A C 1
ATOM 1275 O O . LEU A 1 172 ? 39.772 49.537 10.467 1.00 18.05 172 LEU A O 1
ATOM 1280 N N . GLU A 1 173 ? 41.780 48.707 11.000 1.00 19.22 173 GLU A N 1
ATOM 1281 C CA . GLU A 1 173 ? 41.530 49.052 12.419 1.00 19.47 173 GLU A CA 1
ATOM 1282 C C . GLU A 1 173 ? 41.345 50.562 12.598 1.00 18.53 173 GLU A C 1
ATOM 1283 O O . GLU A 1 173 ? 41.822 51.401 11.802 1.00 18.57 173 GLU A O 1
ATOM 1289 N N . VAL A 1 174 ? 40.558 50.910 13.600 1.00 17.55 174 VAL A N 1
ATOM 1290 C CA . VAL A 1 174 ? 40.251 52.313 13.875 1.00 17.02 174 VAL A CA 1
ATOM 1291 C C . VAL A 1 174 ? 40.002 52.371 15.378 1.00 16.21 174 VAL A C 1
ATOM 1292 O O . VAL A 1 174 ? 39.565 51.386 15.974 1.00 14.90 174 VAL A O 1
ATOM 1296 N N . THR A 1 175 ? 40.325 53.509 15.979 1.00 15.79 175 THR A N 1
ATOM 1297 C CA . THR A 1 175 ? 40.022 53.747 17.402 1.00 15.02 175 THR A CA 1
ATOM 1298 C C . THR A 1 175 ? 39.046 54.912 17.511 1.00 14.68 175 THR A C 1
ATOM 1299 O O . THR A 1 175 ? 39.245 55.952 16.866 1.00 14.31 175 THR A O 1
ATOM 1303 N N . VAL A 1 176 ? 37.990 54.717 18.301 1.00 13.05 176 VAL A N 1
ATOM 1304 C CA . VAL A 1 176 ? 36.916 55.705 18.432 1.00 13.85 176 VAL A CA 1
ATOM 1305 C C . VAL A 1 176 ? 36.562 55.839 19.926 1.00 13.84 176 VAL A C 1
ATOM 1306 O O . VAL A 1 176 ? 36.758 54.908 20.711 1.00 13.70 176 VAL A O 1
ATOM 1310 N N . GLU A 1 177 ? 36.055 57.008 20.327 1.00 13.88 177 GLU A N 1
ATOM 1311 C CA . GLU A 1 177 ? 35.572 57.144 21.702 1.00 13.71 177 GLU A CA 1
ATOM 1312 C C . GLU A 1 177 ? 34.281 56.324 21.906 1.00 14.10 177 GLU A C 1
ATOM 1313 O O . GLU A 1 177 ? 33.552 56.020 20.970 1.00 13.72 177 GLU A O 1
ATOM 1319 N N . THR A 1 178 ? 33.979 55.992 23.149 1.00 14.07 178 THR A N 1
ATOM 1320 C CA . THR A 1 178 ? 32.754 55.264 23.461 1.00 15.73 178 THR A CA 1
ATOM 1321 C C . THR A 1 178 ? 31.521 56.012 22.990 1.00 15.62 178 THR A C 1
ATOM 1322 O O . THR A 1 178 ? 30.663 55.443 22.304 1.00 16.28 178 THR A O 1
ATOM 1326 N N . PHE A 1 179 ? 31.471 57.300 23.296 1.00 15.91 179 PHE A N 1
ATOM 1327 C CA . PHE A 1 179 ? 30.296 58.121 22.982 1.00 17.43 179 PHE A CA 1
ATOM 1328 C C . PHE A 1 179 ? 30.074 58.220 21.485 1.00 16.70 179 PHE A C 1
ATOM 1329 O O . PHE A 1 179 ? 31.045 58.361 20.750 1.00 16.63 179 PHE A O 1
ATOM 1337 N N . SER A 1 180 ? 28.811 58.157 21.037 1.00 16.37 180 SER A N 1
ATOM 1338 C CA . SER A 1 180 ? 28.470 58.660 19.688 1.00 17.20 180 SER A CA 1
ATOM 1339 C C . SER A 1 180 ? 27.067 59.216 19.692 1.00 17.62 180 SER A C 1
ATOM 1340 O O . SER A 1 180 ? 26.245 58.886 20.571 1.00 18.11 180 SER A O 1
ATOM 1343 N N . GLU A 1 181 ? 26.801 60.072 18.712 1.00 17.64 181 GLU A N 1
ATOM 1344 C CA . GLU A 1 181 ? 25.479 60.618 18.527 1.00 16.34 181 GLU A CA 1
ATOM 1345 C C . GLU A 1 181 ? 25.151 60.598 17.049 1.00 15.47 181 GLU A C 1
ATOM 1346 O O . GLU A 1 181 ? 25.923 61.122 16.244 1.00 15.57 181 GLU A O 1
ATOM 1352 N N . TRP A 1 182 ? 23.992 60.056 16.679 1.00 15.67 182 TRP A N 1
ATOM 1353 C CA . TRP A 1 182 ? 23.587 60.136 15.250 1.00 16.47 182 TRP A CA 1
ATOM 1354 C C . TRP A 1 182 ? 22.100 60.459 15.199 1.00 15.93 182 TRP A C 1
ATOM 1355 O O . TRP A 1 182 ? 21.243 59.661 15.595 1.00 16.50 182 TRP A O 1
ATOM 1366 N N . ILE A 1 183 ? 21.798 61.664 14.742 1.00 16.19 183 ILE A N 1
ATOM 1367 C CA . ILE A 1 183 ? 20.424 62.107 14.802 1.00 16.78 183 ILE A CA 1
ATOM 1368 C C . ILE A 1 183 ? 20.026 62.444 13.381 1.00 16.00 183 ILE A C 1
ATOM 1369 O O . ILE A 1 183 ? 20.833 62.996 12.636 1.00 15.50 183 ILE A O 1
ATOM 1374 N N . VAL A 1 184 ? 18.821 62.063 12.982 1.00 15.91 184 VAL A N 1
ATOM 1375 C CA . VAL A 1 184 ? 18.392 62.306 11.589 1.00 15.82 184 VAL A CA 1
ATOM 1376 C C . VAL A 1 184 ? 16.988 62.938 11.551 1.00 15.81 184 VAL A C 1
ATOM 1377 O O . VAL A 1 184 ? 16.183 62.778 12.498 1.00 16.07 184 VAL A O 1
ATOM 1381 N N . ASP A 1 185 ? 16.694 63.624 10.453 1.00 16.20 185 ASP A N 1
ATOM 1382 C CA . ASP A 1 185 ? 15.417 64.342 10.321 1.00 16.89 185 ASP A CA 1
ATOM 1383 C C . ASP A 1 185 ? 14.314 63.335 9.941 1.00 16.45 185 ASP A C 1
ATOM 1384 O O . ASP A 1 185 ? 14.259 62.826 8.812 1.00 15.70 185 ASP A O 1
ATOM 1389 N N . LYS A 1 186 ? 13.442 63.053 10.903 1.00 16.41 186 LYS A N 1
ATOM 1390 C CA . LYS A 1 186 ? 12.367 62.045 10.738 1.00 18.36 186 LYS A CA 1
ATOM 1391 C C . LYS A 1 186 ? 11.448 62.381 9.555 1.00 18.75 186 LYS A C 1
ATOM 1392 O O . LYS A 1 186 ? 10.953 61.477 8.839 1.00 18.08 186 LYS A O 1
ATOM 1398 N N . THR A 1 187 ? 11.238 63.681 9.364 1.00 19.02 187 THR A N 1
ATOM 1399 C CA . THR A 1 187 ? 10.263 64.149 8.399 1.00 20.16 187 THR A CA 1
ATOM 1400 C C . THR A 1 187 ? 10.702 63.926 6.948 1.00 19.73 187 THR A C 1
ATOM 1401 O O . THR A 1 187 ? 9.867 64.032 6.047 1.00 18.56 187 THR A O 1
ATOM 1405 N N . GLN A 1 188 ? 11.978 63.595 6.729 1.00 17.58 188 GLN A N 1
ATOM 1406 C CA . GLN A 1 188 ? 12.477 63.412 5.351 1.00 17.49 188 GLN A CA 1
ATOM 1407 C C . GLN A 1 188 ? 12.514 61.965 4.886 1.00 17.32 188 GLN A C 1
ATOM 1408 O O . GLN A 1 188 ? 12.677 61.700 3.683 1.00 16.40 188 GLN A O 1
ATOM 1414 N N . PHE A 1 189 ? 12.412 61.020 5.827 1.00 17.67 189 PHE A N 1
ATOM 1415 C CA . PHE A 1 189 ? 12.402 59.604 5.459 1.00 18.46 189 PHE A CA 1
ATOM 1416 C C . PHE A 1 189 ? 11.216 59.249 4.587 1.00 18.83 189 PHE A C 1
ATOM 1417 O O . PHE A 1 189 ? 10.108 59.703 4.851 1.00 18.10 189 PHE A O 1
ATOM 1425 N N . LYS A 1 190 ? 11.430 58.381 3.608 1.00 16.94 190 LYS A N 1
ATOM 1426 C CA . LYS A 1 190 ? 10.325 57.786 2.879 1.00 17.99 190 LYS A CA 1
ATOM 1427 C C . LYS A 1 190 ? 10.106 56.389 3.403 1.00 17.52 190 LYS A C 1
ATOM 1428 O O . LYS A 1 190 ? 11.064 55.639 3.588 1.00 16.68 190 LYS A O 1
ATOM 1434 N N . GLY A 1 191 ? 8.844 56.056 3.669 1.00 17.65 191 GLY A N 1
ATOM 1435 C CA . GLY A 1 191 ? 8.440 54.685 4.055 1.00 17.86 191 GLY A CA 1
ATOM 1436 C C . GLY A 1 191 ? 8.683 54.386 5.533 1.00 17.01 191 GLY A C 1
ATOM 1437 O O . GLY A 1 191 ?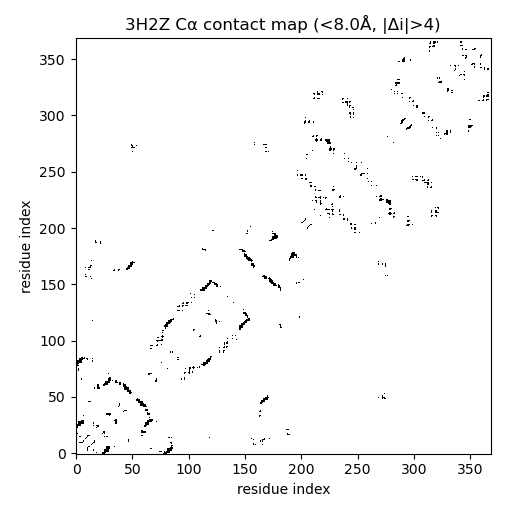 8.941 55.299 6.328 1.00 17.61 191 GLY A O 1
ATOM 1438 N N . ALA A 1 192 ? 8.645 53.114 5.896 1.00 16.77 192 ALA A N 1
ATOM 1439 C CA . ALA A 1 192 ? 8.824 52.697 7.284 1.00 17.42 192 ALA A CA 1
ATOM 1440 C C . ALA A 1 192 ? 10.183 53.131 7.830 1.00 17.89 192 ALA A C 1
ATOM 1441 O O . ALA A 1 192 ? 11.216 53.031 7.141 1.00 17.96 192 ALA A O 1
ATOM 1443 N N . LEU A 1 193 ? 10.200 53.625 9.065 1.00 17.44 193 LEU A N 1
ATOM 1444 C CA . LEU A 1 193 ? 11.439 54.155 9.651 1.00 17.89 193 LEU A CA 1
ATOM 1445 C C . LEU A 1 193 ? 12.331 52.965 10.029 1.00 19.58 193 LEU A C 1
ATOM 1446 O O . LEU A 1 193 ? 11.827 52.001 10.578 1.00 19.94 193 LEU A O 1
ATOM 1451 N N . PRO A 1 194 ? 13.640 53.032 9.732 1.00 20.81 194 PRO A N 1
ATOM 1452 C CA . PRO A 1 194 ? 14.537 51.943 10.100 1.00 21.38 194 PRO A CA 1
ATOM 1453 C C . PRO A 1 194 ? 14.786 51.880 11.622 1.00 20.87 194 PRO A C 1
ATOM 1454 O O . PRO A 1 194 ? 14.741 52.900 12.304 1.00 22.01 194 PRO A O 1
ATOM 1458 N N . ASN A 1 195 ? 15.010 50.682 12.136 1.00 20.18 195 ASN A N 1
ATOM 1459 C CA . ASN A 1 195 ? 15.408 50.504 13.526 1.00 19.28 195 ASN A CA 1
ATOM 1460 C C . ASN A 1 195 ? 16.908 50.229 13.547 1.00 19.00 195 ASN A C 1
ATOM 1461 O O . ASN A 1 195 ? 17.350 49.103 13.316 1.00 18.24 195 ASN A O 1
ATOM 1466 N N . ILE A 1 196 ? 17.675 51.288 13.778 1.00 17.33 196 ILE A N 1
ATOM 1467 C CA . ILE A 1 196 ? 19.121 51.180 13.845 1.00 16.78 196 ILE A CA 1
ATOM 1468 C C . ILE A 1 196 ? 19.530 51.669 15.225 1.00 16.96 196 ILE A C 1
ATOM 1469 O O . ILE A 1 196 ? 19.441 52.875 15.498 1.00 17.41 196 ILE A O 1
ATOM 1474 N N . PRO A 1 197 ? 20.000 50.757 16.099 1.00 17.79 197 PRO A N 1
ATOM 1475 C CA . PRO A 1 197 ? 20.414 51.257 17.416 1.00 18.44 197 PRO A CA 1
ATOM 1476 C C . PRO A 1 197 ? 21.545 52.299 17.277 1.00 18.22 197 PRO A C 1
ATOM 1477 O O . PRO A 1 197 ? 22.449 52.122 16.455 1.00 18.88 197 PRO A O 1
ATOM 1481 N N . GLY A 1 198 ? 21.453 53.370 18.044 1.00 18.69 198 GLY A N 1
ATOM 1482 C CA . GLY A 1 198 ? 22.433 54.454 17.975 1.00 19.13 198 GLY A CA 1
ATOM 1483 C C . GLY A 1 198 ? 22.068 55.572 17.005 1.00 19.38 198 GLY A C 1
ATOM 1484 O O . GLY A 1 198 ? 22.746 56.602 16.973 1.00 19.22 198 GLY A O 1
ATOM 1493 N N . GLU A 1 200 ? 18.933 58.149 16.238 1.00 20.52 200 GLU A N 1
ATOM 1494 C CA A GLU A 1 200 ? 17.738 58.749 16.824 0.50 21.76 200 GLU A CA 1
ATOM 1495 C CA B GLU A 1 200 ? 17.687 58.675 16.775 0.50 21.55 200 GLU A CA 1
ATOM 1496 C C . GLU A 1 200 ? 17.052 59.612 15.772 1.00 21.97 200 GLU A C 1
ATOM 1497 O O . GLU A 1 200 ? 17.741 60.291 14.996 1.00 21.41 200 GLU A O 1
ATOM 1508 N N . LEU A 1 201 ? 15.720 59.617 15.758 1.00 22.60 201 LEU A N 1
ATOM 1509 C CA . LEU A 1 201 ? 14.959 60.404 14.778 1.00 23.21 201 LEU A CA 1
ATOM 1510 C C . LEU A 1 201 ? 14.278 61.578 15.475 1.00 23.69 201 LEU A C 1
ATOM 1511 O O . LEU A 1 201 ? 13.700 61.402 16.556 1.00 23.91 201 LEU A O 1
ATOM 1516 N N . THR A 1 202 ? 14.365 62.763 14.863 1.00 22.23 202 THR A N 1
ATOM 1517 C CA . THR A 1 202 ? 13.796 63.975 15.431 1.00 22.70 202 THR A CA 1
ATOM 1518 C C . THR A 1 202 ? 13.029 64.782 14.396 1.00 22.34 202 THR A C 1
ATOM 1519 O O . THR A 1 202 ? 13.348 64.743 13.201 1.00 20.28 202 THR A O 1
ATOM 1523 N N . ASP A 1 203 ? 12.064 65.565 14.884 1.00 22.51 203 ASP A N 1
ATOM 1524 C CA . ASP A 1 203 ? 11.398 66.576 14.081 1.00 24.60 203 ASP A CA 1
ATOM 1525 C C . ASP A 1 203 ? 12.167 67.878 14.078 1.00 23.85 203 ASP A C 1
ATOM 1526 O O . ASP A 1 203 ? 11.814 68.801 13.353 1.00 23.49 203 ASP A O 1
ATOM 1531 N N . ASN A 1 204 ? 13.164 67.995 14.944 1.00 22.58 204 ASN A N 1
ATOM 1532 C CA . ASN A 1 204 ? 13.836 69.273 15.099 1.00 22.85 204 ASN A CA 1
ATOM 1533 C C . ASN A 1 204 ? 15.348 69.148 14.989 1.00 20.69 204 ASN A C 1
ATOM 1534 O O . ASN A 1 204 ? 16.071 69.429 15.928 1.00 18.52 204 ASN A O 1
ATOM 1539 N N . LEU A 1 205 ? 15.823 68.754 13.809 1.00 18.74 205 LEU A N 1
ATOM 1540 C CA . LEU A 1 205 ? 17.240 68.459 13.652 1.00 18.33 205 LEU A CA 1
ATOM 1541 C C . LEU A 1 205 ? 18.114 69.683 13.927 1.00 18.10 205 LEU A C 1
ATOM 1542 O O . LEU A 1 205 ? 19.198 69.528 14.478 1.00 16.47 205 LEU A O 1
ATOM 1555 N N . ALA A 1 207 ? 18.034 72.070 16.029 1.00 16.94 207 ALA A N 1
ATOM 1556 C CA . ALA A 1 207 ? 18.304 72.187 17.478 1.00 16.96 207 ALA A CA 1
ATOM 1557 C C . ALA A 1 207 ? 19.495 71.322 17.888 1.00 17.58 207 ALA A C 1
ATOM 1558 O O . ALA A 1 207 ? 20.357 71.780 18.671 1.00 15.26 207 ALA A O 1
ATOM 1560 N N . PHE A 1 208 ? 19.552 70.084 17.352 1.00 17.02 208 PHE A N 1
ATOM 1561 C CA . PHE A 1 208 ? 20.682 69.172 17.654 1.00 17.70 208 PHE A CA 1
ATOM 1562 C C . PHE A 1 208 ? 21.952 69.534 16.936 1.00 16.75 208 PHE A C 1
ATOM 1563 O O . PHE A 1 208 ? 23.041 69.368 17.506 1.00 16.05 208 PHE A O 1
ATOM 1571 N N . VAL A 1 209 ? 21.834 70.050 15.700 1.00 16.49 209 VAL A N 1
ATOM 1572 C CA . VAL A 1 209 ? 22.984 70.554 14.986 1.00 16.98 209 VAL A CA 1
ATOM 1573 C C . VAL A 1 209 ? 23.658 71.672 15.781 1.00 17.56 209 VAL A C 1
ATOM 1574 O O . VAL A 1 209 ? 24.893 71.682 15.971 1.00 16.08 209 VAL A O 1
ATOM 1578 N N . GLU A 1 210 ? 22.840 72.644 16.218 1.00 16.25 210 GLU A N 1
ATOM 1579 C CA . GLU A 1 210 ? 23.390 73.792 16.941 1.00 17.83 210 GLU A CA 1
ATOM 1580 C C . GLU A 1 210 ? 23.896 73.379 18.316 1.00 16.73 210 GLU A C 1
ATOM 1581 O O . GLU A 1 210 ? 24.918 73.892 18.800 1.00 15.70 210 GLU A O 1
ATOM 1587 N N . ARG A 1 211 ? 23.192 72.458 18.954 1.00 16.83 211 ARG A N 1
ATOM 1588 C CA . ARG A 1 211 ? 23.688 71.968 20.252 1.00 17.45 211 ARG A CA 1
ATOM 1589 C C . ARG A 1 211 ? 25.110 71.422 20.148 1.00 18.23 211 ARG A C 1
ATOM 1590 O O . ARG A 1 211 ? 26.004 71.717 20.975 1.00 16.83 211 ARG A O 1
ATOM 1598 N N . LYS A 1 212 ? 25.330 70.605 19.131 1.00 18.09 212 LYS A N 1
ATOM 1599 C CA . LYS A 1 212 ? 26.637 70.018 18.962 1.00 18.64 212 LYS A CA 1
ATOM 1600 C C . LYS A 1 212 ? 27.668 71.108 18.615 1.00 18.82 212 LYS A C 1
ATOM 1601 O O . LYS A 1 212 ? 28.751 71.169 19.221 1.00 18.01 212 LYS A O 1
ATOM 1607 N N . LEU A 1 213 ? 27.346 71.980 17.662 1.00 18.99 213 LEU A N 1
ATOM 1608 C CA . LEU A 1 213 ? 28.249 73.075 17.315 1.00 20.36 213 LEU A CA 1
ATOM 1609 C C . LEU A 1 213 ? 28.632 73.954 18.520 1.00 20.35 213 LEU A C 1
ATOM 1610 O O . LEU A 1 213 ? 29.811 74.305 18.697 1.00 21.11 213 LEU A O 1
ATOM 1615 N N . PHE A 1 214 ? 27.632 74.322 19.319 1.00 19.01 214 PHE A N 1
ATOM 1616 C CA . PHE A 1 214 ? 27.773 75.299 20.411 1.00 19.18 214 PHE A CA 1
ATOM 1617 C C . PHE A 1 214 ? 28.283 74.651 21.681 1.00 18.36 214 PHE A C 1
ATOM 1618 O O . PHE A 1 214 ? 28.581 75.345 22.664 1.00 19.30 214 PHE A O 1
ATOM 1626 N N . THR A 1 215 ? 28.386 73.328 21.714 1.00 16.97 215 THR A N 1
ATOM 1627 C CA . THR A 1 215 ? 28.825 72.704 22.971 1.00 17.09 215 THR A CA 1
ATOM 1628 C C . THR A 1 215 ? 30.070 71.878 22.757 1.00 16.69 215 THR A C 1
ATOM 1629 O O . THR A 1 215 ? 31.146 72.227 23.229 1.00 16.19 215 THR A O 1
ATOM 1633 N N . LEU A 1 216 ? 29.930 70.786 22.003 1.00 15.99 216 LEU A N 1
ATOM 1634 C CA . LEU A 1 216 ? 31.106 69.958 21.670 1.00 15.42 216 LEU A CA 1
ATOM 1635 C C . LEU A 1 216 ? 32.144 70.797 20.902 1.00 15.71 216 LEU A C 1
ATOM 1636 O O . LEU A 1 216 ? 33.295 70.878 21.302 1.00 14.23 216 LEU A O 1
ATOM 1641 N N . ASN A 1 217 ? 31.759 71.431 19.788 1.00 15.90 217 ASN A N 1
ATOM 1642 C CA . ASN A 1 217 ? 32.785 72.109 18.988 1.00 16.29 217 ASN A CA 1
ATOM 1643 C C . ASN A 1 217 ? 33.413 73.296 19.722 1.00 16.36 217 ASN A C 1
ATOM 1644 O O . ASN A 1 217 ? 34.628 73.476 19.697 1.00 15.39 217 ASN A O 1
ATOM 1649 N N . THR A 1 218 ? 32.564 74.118 20.345 1.00 15.56 218 THR A N 1
ATOM 1650 C CA . THR A 1 218 ? 33.020 75.249 21.128 1.00 15.30 218 THR A CA 1
ATOM 1651 C C . THR A 1 218 ? 34.014 74.820 22.236 1.00 15.13 218 THR A C 1
ATOM 1652 O O . THR A 1 218 ? 35.107 75.382 22.360 1.00 14.61 218 THR A O 1
ATOM 1656 N N . GLY A 1 219 ? 33.600 73.838 23.031 1.00 14.10 219 GLY A N 1
ATOM 1657 C CA . GLY A 1 219 ? 34.408 73.362 24.156 1.00 14.55 219 GLY A CA 1
ATOM 1658 C C . GLY A 1 219 ? 35.701 72.742 23.692 1.00 14.42 219 GLY A C 1
ATOM 1659 O O . GLY A 1 219 ? 36.775 72.978 24.273 1.00 15.07 219 GLY A O 1
ATOM 1660 N N . HIS A 1 220 ? 35.604 71.959 22.629 1.00 14.95 220 HIS A N 1
ATOM 1661 C CA . HIS A 1 220 ? 36.754 71.192 22.139 1.00 15.89 220 HIS A CA 1
ATOM 1662 C C . HIS A 1 220 ? 37.794 72.189 21.621 1.00 15.49 220 HIS A C 1
ATOM 1663 O O . HIS A 1 220 ? 38.989 72.064 21.904 1.00 16.07 220 HIS A O 1
ATOM 1670 N N . ALA A 1 221 ? 37.346 73.159 20.829 1.00 15.83 221 ALA A N 1
ATOM 1671 C CA . ALA A 1 221 ? 38.258 74.197 20.300 1.00 15.72 221 ALA A CA 1
ATOM 1672 C C . ALA A 1 221 ? 38.923 75.015 21.393 1.00 15.58 221 ALA A C 1
ATOM 1673 O O . ALA A 1 221 ? 40.141 75.270 21.333 1.00 14.79 221 ALA A O 1
ATOM 1675 N N . ILE A 1 222 ? 38.143 75.452 22.387 1.00 14.60 222 ILE A N 1
ATOM 1676 C CA . ILE A 1 222 ? 38.705 76.282 23.435 1.00 14.63 222 ILE A CA 1
ATOM 1677 C C . ILE A 1 222 ? 39.721 75.478 24.280 1.00 14.82 222 ILE A C 1
ATOM 1678 O O . ILE A 1 222 ? 40.740 76.026 24.706 1.00 14.79 222 ILE A O 1
ATOM 1683 N N . THR A 1 223 ? 39.398 74.210 24.556 1.00 14.30 223 THR A N 1
ATOM 1684 C CA . THR A 1 223 ? 40.337 73.313 25.239 1.00 15.12 223 THR A CA 1
ATOM 1685 C C . THR A 1 223 ? 41.676 73.257 24.471 1.00 15.91 223 THR A C 1
ATOM 1686 O O . THR A 1 223 ? 42.738 73.408 25.080 1.00 17.40 223 THR A O 1
ATOM 1690 N N . ALA A 1 224 ? 41.602 73.034 23.155 1.00 16.17 224 ALA A N 1
ATOM 1691 C CA . ALA A 1 224 ? 42.794 72.985 22.296 1.00 17.06 224 ALA A CA 1
ATOM 1692 C C . ALA A 1 224 ? 43.568 74.292 22.349 1.00 17.86 224 ALA A C 1
ATOM 1693 O O . ALA A 1 224 ? 44.785 74.266 22.567 1.00 18.12 224 ALA A O 1
ATOM 1695 N N . TYR A 1 225 ? 42.877 75.432 22.198 1.00 17.82 225 TYR A N 1
ATOM 1696 C CA . TYR A 1 225 ? 43.573 76.738 22.091 1.00 17.63 225 TYR A CA 1
ATOM 1697 C C . TYR A 1 225 ? 44.227 77.209 23.390 1.00 18.08 225 TYR A C 1
ATOM 1698 O O . TYR A 1 225 ? 45.387 77.683 23.394 1.00 17.76 225 TYR A O 1
ATOM 1707 N N . LEU A 1 226 ? 43.487 77.115 24.489 1.00 17.44 226 LEU A N 1
ATOM 1708 C CA . LEU A 1 226 ? 44.049 77.429 25.788 1.00 18.34 226 LEU A CA 1
ATOM 1709 C C . LEU A 1 226 ? 45.087 76.397 26.203 1.00 18.80 226 LEU A C 1
ATOM 1710 O O . LEU A 1 226 ? 46.065 76.741 26.850 1.00 18.01 226 LEU A O 1
ATOM 1715 N N . GLY A 1 227 ? 44.872 75.143 25.818 1.00 19.44 227 GLY A N 1
ATOM 1716 C CA . GLY A 1 227 ? 45.822 74.094 26.148 1.00 20.13 227 GLY A CA 1
ATOM 1717 C C . GLY A 1 227 ? 47.155 74.342 25.466 1.00 20.86 227 GLY A C 1
ATOM 1718 O O . GLY A 1 227 ? 48.200 74.266 26.113 1.00 20.83 227 GLY A O 1
ATOM 1719 N N . LYS A 1 228 ? 47.124 74.632 24.168 1.00 21.45 228 LYS A N 1
ATOM 1720 C CA . LYS A 1 228 ? 48.354 74.959 23.453 1.00 22.49 228 LYS A CA 1
ATOM 1721 C C . LYS A 1 228 ? 49.096 76.145 24.083 1.00 22.92 228 LYS A C 1
ATOM 1722 O O . LYS A 1 228 ? 50.326 76.104 24.243 1.00 22.99 228 LYS A O 1
ATOM 1728 N N . LEU A 1 229 ? 48.370 77.191 24.466 1.00 23.12 229 LEU A N 1
ATOM 1729 C CA . LEU A 1 229 ? 49.003 78.316 25.166 1.00 23.61 229 LEU A CA 1
ATOM 1730 C C . LEU A 1 229 ? 49.646 77.927 26.489 1.00 24.03 229 LEU A C 1
ATOM 1731 O O . LEU A 1 229 ? 50.679 78.470 26.857 1.00 24.39 229 LEU A O 1
ATOM 1736 N N . ALA A 1 230 ? 49.049 76.976 27.202 1.00 24.09 230 ALA A N 1
ATOM 1737 C CA . ALA A 1 230 ? 49.620 76.546 28.478 1.00 24.83 230 ALA A CA 1
ATOM 1738 C C . ALA A 1 230 ? 50.675 75.460 28.284 1.00 24.51 230 ALA A C 1
ATOM 1739 O O . ALA A 1 230 ? 51.229 74.960 29.242 1.00 25.58 230 ALA A O 1
ATOM 1741 N N . GLY A 1 231 ? 50.955 75.087 27.042 1.00 25.06 231 GLY A N 1
ATOM 1742 C CA . GLY A 1 231 ? 52.001 74.090 26.773 1.00 24.18 231 GLY A CA 1
ATOM 1743 C C . GLY A 1 231 ? 51.548 72.648 26.950 1.00 24.01 231 GLY A C 1
ATOM 1744 O O . GLY A 1 231 ? 52.382 71.746 26.971 1.00 21.92 231 GLY A O 1
ATOM 1745 N N . HIS A 1 232 ? 50.232 72.427 27.065 1.00 22.31 232 HIS A N 1
ATOM 1746 C CA . HIS A 1 232 ? 49.684 71.083 27.167 1.00 22.30 232 HIS A CA 1
ATOM 1747 C C . HIS A 1 232 ? 49.733 70.361 25.832 1.00 23.11 232 HIS A C 1
ATOM 1748 O O . HIS A 1 232 ? 49.392 70.919 24.783 1.00 23.30 232 HIS A O 1
ATOM 1755 N N . GLN A 1 233 ? 50.139 69.100 25.881 1.00 22.32 233 GLN A N 1
ATOM 1756 C CA . GLN A 1 233 ? 50.227 68.284 24.684 1.00 22.89 233 GLN A CA 1
ATOM 1757 C C . GLN A 1 233 ? 48.867 67.838 24.145 1.00 21.11 233 GLN A C 1
ATOM 1758 O O . GLN A 1 233 ? 48.626 67.890 22.924 1.00 20.09 233 GLN A O 1
ATOM 1764 N N . THR A 1 234 ? 47.990 67.385 25.045 1.00 19.50 234 THR A N 1
ATOM 1765 C CA . THR A 1 234 ? 46.760 66.725 24.623 1.00 18.30 234 THR A CA 1
ATOM 1766 C C . THR A 1 234 ? 45.525 67.413 25.214 1.00 17.32 234 THR A C 1
ATOM 1767 O O . THR A 1 234 ? 45.614 68.191 26.175 1.00 15.71 234 THR A O 1
ATOM 1771 N N . ILE A 1 235 ? 44.376 67.093 24.621 1.00 16.97 235 ILE A N 1
ATOM 1772 C CA . ILE A 1 235 ? 43.069 67.581 25.098 1.00 16.23 235 ILE A CA 1
ATOM 1773 C C . ILE A 1 235 ? 42.869 67.155 26.562 1.00 16.32 235 ILE A C 1
ATOM 1774 O O . ILE A 1 235 ? 42.420 67.946 27.395 1.00 16.97 235 ILE A O 1
ATOM 1779 N N . ARG A 1 236 ? 43.233 65.909 26.885 1.00 15.82 236 ARG A N 1
ATOM 1780 C CA . ARG A 1 236 ? 43.106 65.449 28.264 1.00 16.66 236 ARG A CA 1
ATOM 1781 C C . ARG A 1 236 ? 43.942 66.294 29.241 1.00 16.66 236 ARG A C 1
ATOM 1782 O O . ARG A 1 236 ? 43.431 66.714 30.301 1.00 16.07 236 ARG A O 1
ATOM 1790 N N . ASP A 1 237 ? 45.216 66.511 28.912 1.00 17.03 237 ASP A N 1
ATOM 1791 C CA . ASP A 1 237 ? 46.114 67.344 29.751 1.00 17.84 237 ASP A CA 1
ATOM 1792 C C . ASP A 1 237 ? 45.508 68.735 29.990 1.00 17.49 237 ASP A C 1
ATOM 1793 O O . ASP A 1 237 ? 45.511 69.247 31.126 1.00 16.25 237 ASP A O 1
ATOM 1798 N N . ALA A 1 238 ? 44.993 69.342 28.911 1.00 17.22 238 ALA A N 1
ATOM 1799 C CA . ALA A 1 238 ? 44.395 70.675 28.994 1.00 16.89 238 ALA A CA 1
ATOM 1800 C C . ALA A 1 238 ? 43.134 70.678 29.858 1.00 16.75 238 ALA A C 1
ATOM 1801 O O . ALA A 1 238 ? 42.980 71.552 30.707 1.00 17.94 238 ALA A O 1
ATOM 1803 N N . ILE A 1 239 ? 42.229 69.718 29.649 1.00 15.74 239 ILE A N 1
ATOM 1804 C CA . ILE A 1 239 ? 40.962 69.750 30.395 1.00 16.21 239 ILE A CA 1
ATOM 1805 C C . ILE A 1 239 ? 41.137 69.408 31.905 1.00 16.84 239 ILE A C 1
ATOM 1806 O O . ILE A 1 239 ? 40.266 69.732 32.729 1.00 16.56 239 ILE A O 1
ATOM 1811 N N . LEU A 1 240 ? 42.258 68.773 32.256 1.00 17.71 240 LEU A N 1
ATOM 1812 C CA . LEU A 1 240 ? 42.518 68.461 33.658 1.00 18.72 240 LEU A CA 1
ATOM 1813 C C . LEU A 1 240 ? 43.239 69.620 34.368 1.00 19.18 240 LEU A C 1
ATOM 1814 O O . LEU A 1 240 ? 43.412 69.606 35.592 1.00 18.90 240 LEU A O 1
ATOM 1819 N N . ASP A 1 241 ? 43.648 70.624 33.588 1.00 18.28 241 ASP A N 1
ATOM 1820 C CA . ASP A 1 241 ? 44.209 71.865 34.115 1.00 19.37 241 ASP A CA 1
ATOM 1821 C C . ASP A 1 241 ? 43.022 72.706 34.602 1.00 19.35 241 ASP A C 1
ATOM 1822 O O . ASP A 1 241 ? 42.212 73.159 33.807 1.00 18.66 241 ASP A O 1
ATOM 1827 N N . GLU A 1 242 ? 42.911 72.910 35.907 1.00 19.91 242 GLU A N 1
ATOM 1828 C CA . GLU A 1 242 ? 41.682 73.484 36.483 1.00 20.80 242 GLU A CA 1
ATOM 1829 C C . GLU A 1 242 ? 41.364 74.926 36.013 1.00 20.63 242 GLU A C 1
ATOM 1830 O O . GLU A 1 242 ? 40.188 75.307 35.889 1.00 19.95 242 GLU A O 1
ATOM 1836 N N . LYS A 1 243 ? 42.406 75.700 35.711 1.00 20.69 243 LYS A N 1
ATOM 1837 C CA . LYS A 1 243 ? 42.260 77.038 35.111 1.00 21.97 243 LYS A CA 1
ATOM 1838 C C . LYS A 1 243 ? 41.637 76.991 33.721 1.00 21.31 243 LYS A C 1
ATOM 1839 O O . LYS A 1 243 ? 40.717 77.763 33.415 1.00 21.59 243 LYS A O 1
ATOM 1845 N N . ILE A 1 244 ? 42.114 76.062 32.896 1.00 19.84 244 ILE A N 1
ATOM 1846 C CA . ILE A 1 244 ? 41.573 75.896 31.561 1.00 18.18 244 ILE A CA 1
ATOM 1847 C C . ILE A 1 244 ? 40.142 75.309 31.635 1.00 17.59 244 ILE A C 1
ATOM 1848 O O . ILE A 1 244 ? 39.214 75.788 30.960 1.00 16.28 244 ILE A O 1
ATOM 1853 N N . ARG A 1 245 ? 39.971 74.278 32.461 1.00 16.43 245 ARG A N 1
ATOM 1854 C CA . ARG A 1 245 ? 38.676 73.598 32.599 1.00 16.23 245 ARG A CA 1
ATOM 1855 C C . ARG A 1 245 ? 37.549 74.600 32.954 1.00 16.13 245 ARG A C 1
ATOM 1856 O O . ARG A 1 245 ? 36.425 74.533 32.427 1.00 15.37 245 ARG A O 1
ATOM 1864 N N . ALA A 1 246 ? 37.860 75.508 33.866 1.00 15.45 246 ALA A N 1
ATOM 1865 C CA . ALA A 1 246 ? 36.891 76.512 34.314 1.00 16.14 246 ALA A CA 1
ATOM 1866 C C . ALA A 1 246 ? 36.435 77.363 33.125 1.00 15.44 246 ALA A C 1
ATOM 1867 O O . ALA A 1 246 ? 35.251 77.673 33.036 1.00 16.15 246 ALA A O 1
ATOM 1869 N N . VAL A 1 247 ? 37.357 77.719 32.220 1.00 14.75 247 VAL A N 1
ATOM 1870 C CA . VAL A 1 247 ? 37.026 78.594 31.097 1.00 14.55 247 VAL A CA 1
ATOM 1871 C C . VAL A 1 247 ? 36.248 77.789 30.059 1.00 14.36 247 VAL A C 1
ATOM 1872 O O . VAL A 1 247 ? 35.273 78.286 29.489 1.00 13.91 247 VAL A O 1
ATOM 1876 N N . VAL A 1 248 ? 36.673 76.545 29.819 1.00 13.09 248 VAL A N 1
ATOM 1877 C CA . VAL A 1 248 ? 35.988 75.672 28.864 1.00 12.89 248 VAL A CA 1
ATOM 1878 C C . VAL A 1 248 ? 34.552 75.360 29.318 1.00 13.68 248 VAL A C 1
ATOM 1879 O O . VAL A 1 248 ? 33.602 75.469 28.531 1.00 13.13 248 VAL A O 1
ATOM 1883 N N . LYS A 1 249 ? 34.406 74.944 30.574 1.00 12.78 249 LYS A N 1
ATOM 1884 C CA . LYS A 1 249 ? 33.086 74.688 31.117 1.00 14.09 249 LYS A CA 1
ATOM 1885 C C . LYS A 1 249 ? 32.213 75.963 31.071 1.00 14.02 249 LYS A C 1
ATOM 1886 O O . LYS A 1 249 ? 31.041 75.918 30.666 1.00 14.59 249 LYS A O 1
ATOM 1892 N N . GLY A 1 250 ? 32.782 77.085 31.506 1.00 14.22 250 GLY A N 1
ATOM 1893 C CA . GLY A 1 250 ? 32.035 78.352 31.502 1.00 13.77 250 GLY A CA 1
ATOM 1894 C C . GLY A 1 250 ? 31.604 78.764 30.108 1.00 13.57 250 GLY A C 1
ATOM 1895 O O . GLY A 1 250 ? 30.490 79.269 29.935 1.00 12.60 250 GLY A O 1
ATOM 1896 N N . ALA A 1 251 ? 32.459 78.541 29.101 1.00 13.15 251 ALA A N 1
ATOM 1897 C CA . ALA A 1 251 ? 32.076 78.916 27.730 1.00 13.38 251 ALA A CA 1
ATOM 1898 C C . ALA A 1 251 ? 30.942 78.056 27.199 1.00 12.86 251 ALA A C 1
ATOM 1899 O O . ALA A 1 251 ? 30.039 78.556 26.540 1.00 12.53 251 ALA A O 1
ATOM 1909 N N . GLU A 1 253 ? 28.755 76.579 29.101 1.00 13.83 253 GLU A N 1
ATOM 1910 C CA . GLU A 1 253 ? 27.570 77.062 29.832 1.00 13.56 253 GLU A CA 1
ATOM 1911 C C . GLU A 1 253 ? 26.991 78.341 29.228 1.00 14.05 253 GLU A C 1
ATOM 1912 O O . GLU A 1 253 ? 25.767 78.494 29.185 1.00 14.74 253 GLU A O 1
ATOM 1918 N N . GLU A 1 254 ? 27.846 79.281 28.828 1.00 13.60 254 GLU A N 1
ATOM 1919 C CA . GLU A 1 254 ? 27.363 80.555 28.263 1.00 14.14 254 GLU A CA 1
ATOM 1920 C C . GLU A 1 254 ? 26.654 80.273 26.937 1.00 14.46 254 GLU A C 1
ATOM 1921 O O . GLU A 1 254 ? 25.565 80.789 26.661 1.00 14.09 254 GLU A O 1
ATOM 1927 N N . SER A 1 255 ? 27.277 79.460 26.106 1.00 13.37 255 SER A N 1
ATOM 1928 C CA A SER A 1 255 ? 26.651 79.075 24.840 0.50 13.91 255 SER A CA 1
ATOM 1929 C CA B SER A 1 255 ? 26.656 79.086 24.853 0.50 14.50 255 SER A CA 1
ATOM 1930 C C . SER A 1 255 ? 25.375 78.263 25.104 1.00 14.50 255 SER A C 1
ATOM 1931 O O . SER A 1 255 ? 24.386 78.377 24.346 1.00 13.85 255 SER A O 1
ATOM 1936 N N . GLY A 1 256 ? 25.395 77.457 26.170 1.00 13.31 256 GLY A N 1
ATOM 1937 C CA . GLY A 1 256 ? 24.238 76.646 26.582 1.00 13.41 256 GLY A CA 1
ATOM 1938 C C . GLY A 1 256 ? 23.017 77.488 26.954 1.00 14.01 256 GLY A C 1
ATOM 1939 O O . GLY A 1 256 ? 21.905 77.109 26.620 1.00 14.52 256 GLY A O 1
ATOM 1940 N N . ALA A 1 257 ? 23.216 78.630 27.621 1.00 13.52 257 ALA A N 1
ATOM 1941 C CA . ALA A 1 257 ? 22.082 79.541 27.941 1.00 13.99 257 ALA A CA 1
ATOM 1942 C C . ALA A 1 257 ? 21.378 80.038 26.684 1.00 13.65 257 ALA A C 1
ATOM 1943 O O . ALA A 1 257 ? 20.127 80.182 26.664 1.00 12.85 257 ALA A O 1
ATOM 1945 N N . VAL A 1 258 ? 22.174 80.294 25.633 1.00 13.09 258 VAL A N 1
ATOM 1946 C CA . VAL A 1 258 ? 21.616 80.628 24.311 1.00 13.79 258 VAL A CA 1
ATOM 1947 C C . VAL A 1 258 ? 20.761 79.475 23.741 1.00 13.06 258 VAL A C 1
ATOM 1948 O O . VAL A 1 258 ? 19.635 79.686 23.282 1.00 13.46 258 VAL A O 1
ATOM 1952 N N . LEU A 1 259 ? 21.286 78.263 23.784 1.00 13.41 259 LEU A N 1
ATOM 1953 C CA . LEU A 1 259 ? 20.558 77.112 23.256 1.00 14.63 259 LEU A CA 1
ATOM 1954 C C . LEU A 1 259 ? 19.268 76.832 24.021 1.00 14.52 259 LEU A C 1
ATOM 1955 O O . LEU A 1 259 ? 18.226 76.474 23.416 1.00 14.36 259 LEU A O 1
ATOM 1960 N N . ILE A 1 260 ? 19.342 76.980 25.336 1.00 14.32 260 ILE A N 1
ATOM 1961 C CA . ILE A 1 260 ? 18.169 76.809 26.174 1.00 16.52 260 ILE A CA 1
ATOM 1962 C C . ILE A 1 260 ? 17.071 77.809 25.772 1.00 16.57 260 ILE A C 1
ATOM 1963 O O . ILE A 1 260 ? 15.922 77.412 25.538 1.00 18.06 260 ILE A O 1
ATOM 1968 N N . LYS A 1 261 ? 17.437 79.073 25.617 1.00 17.09 261 LYS A N 1
ATOM 1969 C CA . LYS A 1 261 ? 16.462 80.122 25.241 1.00 18.26 261 LYS A CA 1
ATOM 1970 C C . LYS A 1 261 ? 15.956 79.912 23.808 1.00 18.20 261 LYS A C 1
ATOM 1971 O O . LYS A 1 261 ? 14.766 79.979 23.551 1.00 17.47 261 LYS A O 1
ATOM 1977 N N . ARG A 1 262 ? 16.860 79.604 22.887 1.00 17.58 262 ARG A N 1
ATOM 1978 C CA . ARG A 1 262 ? 16.530 79.492 21.460 1.00 17.61 262 ARG A CA 1
ATOM 1979 C C . ARG A 1 262 ? 15.679 78.246 21.136 1.00 18.90 262 ARG A C 1
ATOM 1980 O O . ARG A 1 262 ? 14.712 78.336 20.357 1.00 17.87 262 ARG A O 1
ATOM 1988 N N . TYR A 1 263 ? 15.994 77.110 21.767 1.00 18.88 263 TYR A N 1
ATOM 1989 C CA . TYR A 1 263 ? 15.365 75.826 21.423 1.00 19.11 263 TYR A CA 1
ATOM 1990 C C . TYR A 1 263 ? 14.536 75.180 22.498 1.00 19.30 263 TYR A C 1
ATOM 1991 O O . TYR A 1 263 ? 13.823 74.219 22.237 1.00 19.64 263 TYR A O 1
ATOM 2000 N N . GLY A 1 264 ? 14.618 75.683 23.712 1.00 18.88 264 GLY A N 1
ATOM 2001 C CA . GLY A 1 264 ? 13.818 75.125 24.791 1.00 19.23 264 GLY A CA 1
ATOM 2002 C C . GLY A 1 264 ? 14.358 73.861 25.417 1.00 19.84 264 GLY A C 1
ATOM 2003 O O . GLY A 1 264 ? 13.602 73.151 26.081 1.00 20.17 264 GLY A O 1
ATOM 2004 N N . PHE A 1 265 ? 15.641 73.551 25.212 1.00 19.10 265 PHE A N 1
ATOM 2005 C CA . PHE A 1 265 ? 16.261 72.417 25.918 1.00 19.10 265 PHE A CA 1
ATOM 2006 C C . PHE A 1 265 ? 16.068 72.533 27.426 1.00 18.45 265 PHE A C 1
ATOM 2007 O O . PHE A 1 265 ? 16.142 73.625 27.984 1.00 17.56 265 PHE A O 1
ATOM 2015 N N . ASP A 1 266 ? 15.838 71.401 28.087 1.00 17.73 266 ASP A N 1
ATOM 2016 C CA . ASP A 1 266 ? 15.745 71.353 29.545 1.00 17.91 266 ASP A CA 1
ATOM 2017 C C . ASP A 1 266 ? 17.093 71.721 30.164 1.00 17.16 266 ASP A C 1
ATOM 2018 O O . ASP A 1 266 ? 18.134 71.227 29.715 1.00 16.22 266 ASP A O 1
ATOM 2023 N N . ALA A 1 267 ? 17.077 72.623 31.140 1.00 16.24 267 ALA A N 1
ATOM 2024 C CA . ALA A 1 267 ? 18.341 73.166 31.695 1.00 16.41 267 ALA A CA 1
ATOM 2025 C C . ALA A 1 267 ? 19.146 72.090 32.428 1.00 16.25 267 ALA A C 1
ATOM 2026 O O . ALA A 1 267 ? 20.380 72.073 32.321 1.00 16.11 267 ALA A O 1
ATOM 2028 N N . ASP A 1 268 ? 18.447 71.206 33.161 1.00 15.96 268 ASP A N 1
ATOM 2029 C CA . ASP A 1 268 ? 19.129 70.151 33.936 1.00 16.22 268 ASP A CA 1
ATOM 2030 C C . ASP A 1 268 ? 19.737 69.115 33.008 1.00 15.20 268 ASP A C 1
ATOM 2031 O O . ASP A 1 268 ? 20.844 68.617 33.234 1.00 15.26 268 ASP A O 1
ATOM 2036 N N . LYS A 1 269 ? 19.006 68.755 31.956 1.00 14.55 269 LYS A N 1
ATOM 2037 C CA . LYS A 1 269 ? 19.588 67.823 30.988 1.00 14.00 269 LYS A CA 1
ATOM 2038 C C . LYS A 1 269 ? 20.736 68.468 30.248 1.00 13.63 269 LYS A C 1
ATOM 2039 O O . LYS A 1 269 ? 21.697 67.794 29.885 1.00 12.22 269 LYS A O 1
ATOM 2045 N N . HIS A 1 270 ? 20.636 69.764 29.984 1.00 12.56 270 HIS A N 1
ATOM 2046 C CA . HIS A 1 270 ? 21.758 70.395 29.267 1.00 13.67 270 HIS A CA 1
ATOM 2047 C C . HIS A 1 270 ? 23.021 70.480 30.133 1.00 13.60 270 HIS A C 1
ATOM 2048 O O . HIS A 1 270 ? 24.147 70.332 29.623 1.00 13.85 270 HIS A O 1
ATOM 2055 N N . ALA A 1 271 ? 22.833 70.709 31.438 1.00 13.26 271 ALA A N 1
ATOM 2056 C CA . ALA A 1 271 ? 23.956 70.682 32.377 1.00 13.44 271 ALA A CA 1
ATOM 2057 C C . ALA A 1 271 ? 24.619 69.298 32.319 1.00 13.63 271 ALA A C 1
ATOM 2058 O O . ALA A 1 271 ? 25.845 69.199 32.366 1.00 13.89 271 ALA A O 1
ATOM 2060 N N . ALA A 1 272 ? 23.802 68.247 32.249 1.00 13.07 272 ALA A N 1
ATOM 2061 C CA . ALA A 1 272 ? 24.338 66.883 32.228 1.00 12.98 272 ALA A CA 1
ATOM 2062 C C . ALA A 1 272 ? 25.057 66.607 30.893 1.00 13.38 272 ALA A C 1
ATOM 2063 O O . ALA A 1 272 ? 26.049 65.879 30.864 1.00 13.39 272 ALA A O 1
ATOM 2065 N N . TYR A 1 273 ? 24.547 67.192 29.807 1.00 12.70 273 TYR A N 1
ATOM 2066 C CA . TYR A 1 273 ? 25.184 67.045 28.496 1.00 12.69 273 TYR A CA 1
ATOM 2067 C C . TYR A 1 273 ? 26.572 67.735 28.524 1.00 13.24 273 TYR A C 1
ATOM 2068 O O . TYR A 1 273 ? 27.568 67.167 28.036 1.00 13.37 273 TYR A O 1
ATOM 2077 N N . ILE A 1 274 ? 26.653 68.918 29.142 1.00 12.55 274 ILE A N 1
ATOM 2078 C CA . ILE A 1 274 ? 27.941 69.581 29.357 1.00 12.69 274 ILE A CA 1
ATOM 2079 C C . ILE A 1 274 ? 28.900 68.710 30.163 1.00 13.27 274 ILE A C 1
ATOM 2080 O O . I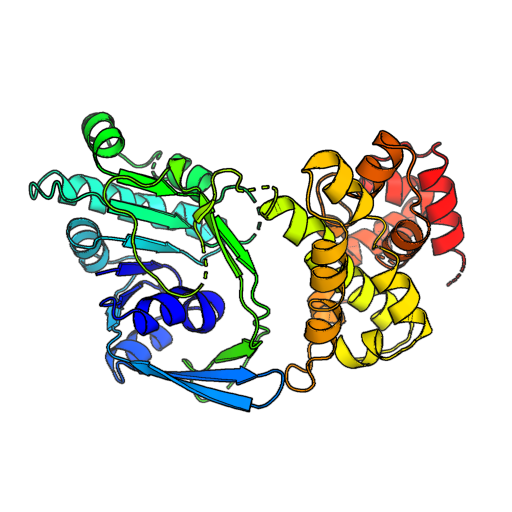LE A 1 274 ? 30.076 68.583 29.787 1.00 13.34 274 ILE A O 1
ATOM 2085 N N . GLN A 1 275 ? 28.420 68.093 31.261 1.00 13.15 275 GLN A N 1
ATOM 2086 C CA . GLN A 1 275 ? 29.276 67.182 32.055 1.00 14.43 275 GLN A CA 1
ATOM 2087 C C . GLN A 1 275 ? 29.746 66.003 31.205 1.00 14.46 275 GLN A C 1
ATOM 2088 O O . GLN A 1 275 ? 30.904 65.572 31.314 1.00 13.51 275 GLN A O 1
ATOM 2094 N N A LYS A 1 276 ? 28.867 65.500 30.350 0.50 13.97 276 LYS A N 1
ATOM 2095 N N B LYS A 1 276 ? 28.857 65.499 30.352 0.50 13.96 276 LYS A N 1
ATOM 2096 C CA A LYS A 1 276 ? 29.222 64.360 29.511 0.50 14.83 276 LYS A CA 1
ATOM 2097 C CA B LYS A 1 276 ? 29.197 64.371 29.481 0.50 14.83 276 LYS A CA 1
ATOM 2098 C C A LYS A 1 276 ? 30.336 64.732 28.514 0.50 14.55 276 LYS A C 1
ATOM 2099 C C B LYS A 1 276 ? 30.356 64.754 28.556 0.50 14.52 276 LYS A C 1
ATOM 2100 O O A LYS A 1 276 ? 31.259 63.933 28.260 0.50 13.49 276 LYS A O 1
ATOM 2101 O O B LYS A 1 276 ? 31.320 63.984 28.379 0.50 13.49 276 LYS A O 1
ATOM 2112 N N . ILE A 1 277 ? 30.259 65.942 27.968 1.00 14.22 277 ILE A N 1
ATOM 2113 C CA . ILE A 1 277 ? 31.309 66.440 27.055 1.00 15.32 277 ILE A CA 1
ATOM 2114 C C . ILE A 1 277 ? 32.645 66.662 27.774 1.00 15.89 277 ILE A C 1
ATOM 2115 O O . ILE A 1 277 ? 33.708 66.302 27.251 1.00 16.66 277 ILE A O 1
ATOM 2120 N N . LEU A 1 278 ? 32.611 67.203 28.996 1.00 16.17 278 LEU A N 1
ATOM 2121 C CA . LEU A 1 278 ? 33.846 67.310 29.783 1.00 15.87 278 LEU A CA 1
ATOM 2122 C C . LEU A 1 278 ? 34.484 65.934 29.989 1.00 16.73 278 LEU A C 1
ATOM 2123 O O . LEU A 1 278 ? 35.706 65.789 29.874 1.00 16.34 278 LEU A O 1
ATOM 2128 N N . GLY A 1 279 ? 33.658 64.923 30.292 1.00 15.90 279 GLY A N 1
ATOM 2129 C CA . GLY A 1 279 ? 34.182 63.567 30.407 1.00 16.00 279 GLY A CA 1
ATOM 2130 C C . GLY A 1 279 ? 34.783 63.078 29.098 1.00 16.31 279 GLY A C 1
ATOM 2131 O O . GLY A 1 279 ? 35.827 62.414 29.100 1.00 15.77 279 GLY A O 1
ATOM 2132 N N . ARG A 1 280 ? 34.119 63.352 27.975 1.00 16.10 280 ARG A N 1
ATOM 2133 C CA . ARG A 1 280 ? 34.691 62.978 26.653 1.00 15.28 280 ARG A CA 1
ATOM 2134 C C . ARG A 1 280 ? 36.100 63.574 26.427 1.00 15.93 280 ARG A C 1
ATOM 2135 O O . ARG A 1 280 ? 36.978 62.894 25.850 1.00 15.37 280 ARG A O 1
ATOM 2143 N N . PHE A 1 281 ? 36.316 64.824 26.869 1.00 15.32 281 PHE A N 1
ATOM 2144 C CA . PHE A 1 281 ? 37.638 65.460 26.765 1.00 14.98 281 PHE A CA 1
ATOM 2145 C C . PHE A 1 281 ? 38.677 64.815 27.692 1.00 15.79 281 PHE A C 1
ATOM 2146 O O . PHE A 1 281 ? 39.880 64.886 27.424 1.00 15.66 281 PHE A O 1
ATOM 2154 N N . GLU A 1 282 ? 38.218 64.199 28.773 1.00 15.47 282 GLU A N 1
ATOM 2155 C CA . GLU A 1 282 ? 39.117 63.506 29.697 1.00 16.69 282 GLU A CA 1
ATOM 2156 C C . GLU A 1 282 ? 39.627 62.147 29.189 1.00 17.40 282 GLU A C 1
ATOM 2157 O O . GLU A 1 282 ? 40.492 61.546 29.820 1.00 17.31 282 GLU A O 1
ATOM 2163 N N . ASN A 1 283 ? 39.093 61.659 28.063 1.00 17.64 283 ASN A N 1
ATOM 2164 C CA . ASN A 1 283 ? 39.402 60.302 27.572 1.00 17.99 283 ASN A CA 1
ATOM 2165 C C . ASN A 1 283 ? 40.912 60.078 27.697 1.00 17.95 283 ASN A C 1
ATOM 2166 O O . ASN A 1 283 ? 41.694 60.856 27.160 1.00 16.90 283 ASN A O 1
ATOM 2171 N N . PRO A 1 284 ? 41.317 59.030 28.442 1.00 18.82 284 PRO A N 1
ATOM 2172 C CA . PRO A 1 284 ? 42.742 58.795 28.633 1.00 20.38 284 PRO A CA 1
ATOM 2173 C C . PRO A 1 284 ? 43.370 57.949 27.528 1.00 21.69 284 PRO A C 1
ATOM 2174 O O . PRO A 1 284 ? 44.589 57.778 27.536 1.00 22.14 284 PRO A O 1
ATOM 2178 N N . TYR A 1 285 ? 42.565 57.450 26.576 1.00 22.13 285 TYR A N 1
ATOM 2179 C CA . TYR A 1 285 ? 43.066 56.522 25.547 1.00 23.52 285 TYR A CA 1
ATOM 2180 C C . TYR A 1 285 ? 43.270 57.181 24.202 1.00 24.14 285 TYR A C 1
ATOM 2181 O O . TYR A 1 285 ? 43.962 56.642 23.355 1.00 24.57 285 TYR A O 1
ATOM 2190 N N . LEU A 1 286 ? 42.685 58.353 24.011 1.00 24.40 286 LEU A N 1
ATOM 2191 C CA . LEU A 1 286 ? 42.766 59.028 22.722 1.00 26.37 286 LEU A CA 1
ATOM 2192 C C . LEU A 1 286 ? 44.093 59.730 22.437 1.00 26.34 286 LEU A C 1
ATOM 2193 O O . LEU A 1 286 ? 44.548 59.749 21.281 1.00 27.11 286 LEU A O 1
ATOM 2198 N N . LYS A 1 287 ? 44.694 60.326 23.467 1.00 26.09 287 LYS A N 1
ATOM 2199 C CA . LYS A 1 287 ? 45.923 61.120 23.316 1.00 26.60 287 LYS A CA 1
ATOM 2200 C C . LYS A 1 287 ? 45.817 62.073 22.133 1.00 26.67 287 LYS A C 1
ATOM 2201 O O . LYS A 1 287 ? 46.669 62.090 21.243 1.00 26.69 287 LYS A O 1
ATOM 2207 N N . ASP A 1 288 ? 44.747 62.872 22.121 1.00 25.37 288 ASP A N 1
ATOM 2208 C CA . ASP A 1 288 ? 44.450 63.758 21.003 1.00 25.33 288 ASP A CA 1
ATOM 2209 C C . ASP A 1 288 ? 45.256 65.065 21.099 1.00 24.73 288 ASP A C 1
ATOM 2210 O O . ASP A 1 288 ? 45.088 65.834 22.062 1.00 23.41 288 ASP A O 1
ATOM 2215 N N A ASP A 1 289 ? 46.112 65.329 20.130 0.50 24.30 289 ASP A N 1
ATOM 2216 N N B ASP A 1 289 ? 46.212 65.329 20.130 0.50 24.30 289 ASP A N 1
ATOM 2217 C CA A ASP A 1 289 ? 46.967 66.505 20.178 0.50 24.17 289 ASP A CA 1
ATOM 2218 C CA B ASP A 1 289 ? 47.067 66.505 20.178 0.50 24.17 289 ASP A CA 1
ATOM 2219 C C A ASP A 1 289 ? 46.191 67.795 20.064 0.50 23.66 289 ASP A C 1
ATOM 2220 C C B ASP A 1 289 ? 46.291 67.795 20.064 0.50 23.66 289 ASP A C 1
ATOM 2221 O O A ASP A 1 289 ? 45.359 67.928 19.218 0.50 22.99 289 ASP A O 1
ATOM 2222 O O B ASP A 1 289 ? 45.459 67.928 19.218 0.50 22.99 289 ASP A O 1
ATOM 2231 N N . VAL A 1 290 ? 46.538 68.757 20.887 1.00 23.58 290 VAL A N 1
ATOM 2232 C CA . VAL A 1 290 ? 45.839 70.050 20.843 1.00 24.14 290 VAL A CA 1
ATOM 2233 C C . VAL A 1 290 ? 46.054 70.733 19.483 1.00 25.19 290 VAL A C 1
ATOM 2234 O O . VAL A 1 290 ? 45.148 71.386 18.967 1.00 25.35 290 VAL A O 1
ATOM 2238 N N . GLU A 1 291 ? 47.238 70.544 18.891 1.00 25.68 291 GLU A N 1
ATOM 2239 C CA . GLU A 1 291 ? 47.532 71.141 17.582 1.00 26.91 291 GLU A CA 1
ATOM 2240 C C . GLU A 1 291 ? 46.596 70.635 16.478 1.00 26.29 291 GLU A C 1
ATOM 2241 O O . GLU A 1 291 ? 46.217 71.399 15.597 1.00 26.68 291 GLU A O 1
ATOM 2247 N N . ARG A 1 292 ? 46.226 69.351 16.523 1.00 25.63 292 ARG A N 1
ATOM 2248 C CA . ARG A 1 292 ? 45.267 68.796 15.574 1.00 25.21 292 ARG A CA 1
ATOM 2249 C C . ARG A 1 292 ? 43.896 69.418 15.772 1.00 24.57 292 ARG A C 1
ATOM 2250 O O . ARG A 1 292 ? 43.266 69.824 14.807 1.00 23.54 292 ARG A O 1
ATOM 2258 N N . VAL A 1 293 ? 43.443 69.478 17.024 1.00 22.89 293 VAL A N 1
ATOM 2259 C CA . VAL A 1 293 ? 42.101 69.961 17.325 1.00 22.56 293 VAL A CA 1
ATOM 2260 C C . VAL A 1 293 ? 41.950 71.469 17.031 1.00 22.46 293 VAL A C 1
ATOM 2261 O O . VAL A 1 293 ? 40.872 71.911 16.587 1.00 22.19 293 VAL A O 1
ATOM 2265 N N . GLY A 1 294 ? 43.038 72.213 17.218 1.00 22.50 294 GLY A N 1
ATOM 2266 C CA . GLY A 1 294 ? 43.038 73.655 17.018 1.00 23.65 294 GLY A CA 1
ATOM 2267 C C . GLY A 1 294 ? 43.240 74.089 15.566 1.00 23.92 294 GLY A C 1
ATOM 2268 O O . GLY A 1 294 ? 43.182 75.276 15.256 1.00 23.20 294 GLY A O 1
ATOM 2269 N N . ARG A 1 295 ? 43.458 73.126 14.676 1.00 24.00 295 ARG A N 1
ATOM 2270 C CA . ARG A 1 295 ? 43.803 73.446 13.291 1.00 24.36 295 ARG A CA 1
ATOM 2271 C C . ARG A 1 295 ? 42.672 74.213 12.548 1.00 23.17 295 ARG A C 1
ATOM 2272 O O . ARG A 1 295 ? 41.481 74.045 12.857 1.00 22.07 295 ARG A O 1
ATOM 2280 N N . GLN A 1 296 ? 43.078 75.056 11.591 1.00 22.11 296 GLN A N 1
ATOM 2281 C CA . GLN A 1 296 ? 42.136 75.886 10.805 1.00 22.31 296 GLN A CA 1
ATOM 2282 C C . GLN A 1 296 ? 41.423 77.018 11.585 1.00 21.03 296 GLN A C 1
ATOM 2283 O O . GLN A 1 296 ? 40.213 77.196 11.478 1.00 20.68 296 GLN A O 1
ATOM 2289 N N . PRO A 1 297 ? 42.191 77.779 12.370 1.00 19.67 297 PRO A N 1
ATOM 2290 C CA . PRO A 1 297 ? 41.573 78.780 13.265 1.00 19.66 297 PRO A CA 1
ATOM 2291 C C . PRO A 1 297 ? 40.774 79.852 12.521 1.00 19.52 297 PRO A C 1
ATOM 2292 O O . PRO A 1 297 ? 39.882 80.481 13.108 1.00 17.77 297 PRO A O 1
ATOM 2296 N N . LEU A 1 298 ? 41.091 80.079 11.244 1.00 19.61 298 LEU A N 1
ATOM 2297 C CA . LEU A 1 298 ? 40.328 81.074 10.493 1.00 19.39 298 LEU A CA 1
ATOM 2298 C C . LEU A 1 298 ? 38.928 80.587 10.300 1.00 19.37 298 LEU A C 1
ATOM 2299 O O . LEU A 1 298 ? 37.975 81.332 10.552 1.00 19.18 298 LEU A O 1
ATOM 2304 N N . ARG A 1 299 ? 38.781 79.321 9.924 1.00 18.73 299 ARG A N 1
ATOM 2305 C CA . ARG A 1 299 ? 37.452 78.727 9.834 1.00 19.72 299 ARG A CA 1
ATOM 2306 C C . ARG A 1 299 ? 36.739 78.816 11.186 1.00 19.53 299 ARG A C 1
ATOM 2307 O O . ARG A 1 299 ? 35.544 79.172 11.274 1.00 18.66 299 ARG A O 1
ATOM 2315 N N . LYS A 1 300 ? 37.478 78.493 12.242 1.00 18.20 300 LYS A N 1
ATOM 2316 C CA . LYS A 1 300 ? 36.860 78.386 13.578 1.00 18.43 300 LYS A CA 1
ATOM 2317 C C . LYS A 1 300 ? 36.533 79.751 14.199 1.00 16.81 300 LYS A C 1
ATOM 2318 O O . LYS A 1 300 ? 35.745 79.837 15.149 1.00 16.40 300 LYS A O 1
ATOM 2324 N N . LEU A 1 301 ? 37.102 80.812 13.626 1.00 16.01 301 LEU A N 1
ATOM 2325 C CA . LEU A 1 301 ? 36.784 82.185 14.009 1.00 15.02 301 LEU A CA 1
ATOM 2326 C C . LEU A 1 301 ? 35.756 82.886 13.078 1.00 15.01 301 LEU A C 1
ATOM 2327 O O . LEU A 1 301 ? 35.547 84.111 13.182 1.00 13.97 301 LEU A O 1
ATOM 2332 N N . SER A 1 302 ? 35.153 82.136 12.162 1.00 15.27 302 SER A N 1
ATOM 2333 C CA . SER A 1 302 ? 34.222 82.744 11.192 1.00 15.84 302 SER A CA 1
ATOM 2334 C C . SER A 1 302 ? 32.851 83.009 11.852 1.00 15.40 302 SER A C 1
ATOM 2335 O O . SER A 1 302 ? 32.520 82.424 12.905 1.00 14.72 302 SER A O 1
ATOM 2338 N N . ALA A 1 303 ? 32.078 83.908 11.238 1.00 14.73 303 ALA A N 1
ATOM 2339 C CA . ALA A 1 303 ? 30.822 84.417 11.811 1.00 14.66 303 ALA A CA 1
ATOM 2340 C C . ALA A 1 303 ? 29.850 83.327 12.226 1.00 15.44 303 ALA A C 1
AT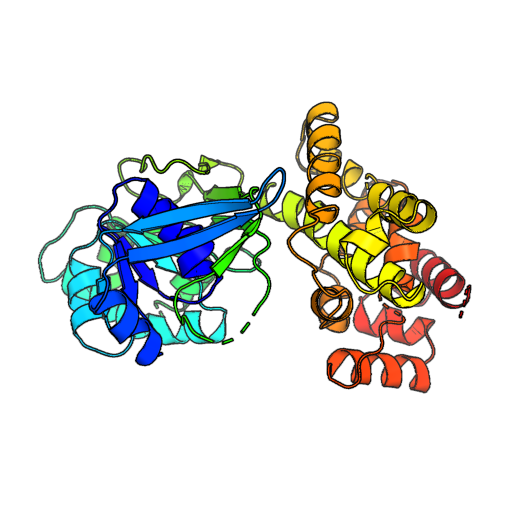OM 2341 O O . ALA A 1 303 ? 29.227 83.427 13.295 1.00 15.91 303 ALA A O 1
ATOM 2343 N N . GLY A 1 304 ? 29.731 82.282 11.404 1.00 14.05 304 GLY A N 1
ATOM 2344 C CA . GLY A 1 304 ? 28.767 81.220 11.651 1.00 16.04 304 GLY A CA 1
ATOM 2345 C C . GLY A 1 304 ? 29.299 80.025 12.431 1.00 16.18 304 GLY A C 1
ATOM 2346 O O . GLY A 1 304 ? 28.595 79.033 12.587 1.00 17.14 304 GLY A O 1
ATOM 2347 N N . ASP A 1 305 ? 30.528 80.122 12.922 1.00 15.36 305 ASP A N 1
ATOM 2348 C CA . ASP A 1 305 ? 31.182 78.951 13.504 1.00 15.59 305 ASP A CA 1
ATOM 2349 C C . ASP A 1 305 ? 31.182 78.955 15.057 1.00 15.52 305 ASP A C 1
ATOM 2350 O O . ASP A 1 305 ? 30.439 79.722 15.707 1.00 14.30 305 ASP A O 1
ATOM 2355 N N . ARG A 1 306 ? 32.022 78.103 15.638 1.00 14.35 306 ARG A N 1
ATOM 2356 C CA . ARG A 1 306 ? 31.823 77.615 17.011 1.00 15.58 306 ARG A CA 1
ATOM 2357 C C . ARG A 1 306 ? 32.204 78.630 18.083 1.00 14.86 306 ARG A C 1
ATOM 2358 O O . ARG A 1 306 ? 31.967 78.365 19.258 1.00 15.95 306 ARG A O 1
ATOM 2366 N N . LEU A 1 307 ? 32.810 79.770 17.707 1.00 14.69 307 LEU A N 1
ATOM 2367 C CA . LEU A 1 307 ? 33.115 80.819 18.705 1.00 13.45 307 LEU A CA 1
ATOM 2368 C C . LEU A 1 307 ? 32.359 82.158 18.553 1.00 14.30 307 LEU A C 1
ATOM 2369 O O . LEU A 1 307 ? 31.949 82.779 19.560 1.00 13.29 307 LEU A O 1
ATOM 2374 N N . ILE A 1 308 ? 32.152 82.580 17.304 1.00 13.76 308 ILE A N 1
ATOM 2375 C CA . ILE A 1 308 ? 31.446 83.845 17.041 1.00 13.94 308 ILE A CA 1
ATOM 2376 C C . ILE A 1 308 ? 29.928 83.680 17.090 1.00 14.09 308 ILE A C 1
ATOM 2377 O O . ILE A 1 308 ? 29.238 84.564 17.596 1.00 13.10 308 ILE A O 1
ATOM 2382 N N . LYS A 1 309 ? 29.393 82.580 16.561 1.00 14.49 309 LYS A N 1
ATOM 2383 C CA A LYS A 1 309 ? 27.940 82.408 16.542 0.50 15.05 309 LYS A CA 1
ATOM 2384 C CA B LYS A 1 309 ? 27.938 82.437 16.547 0.50 15.12 309 LYS A CA 1
ATOM 2385 C C . LYS A 1 309 ? 27.350 82.363 17.974 1.00 14.55 309 LYS A C 1
ATOM 2386 O O . LYS A 1 309 ? 26.333 83.023 18.270 1.00 14.92 309 LYS A O 1
ATOM 2397 N N . PRO A 1 310 ? 27.976 81.581 18.882 1.00 14.51 310 PRO A N 1
ATOM 2398 C CA . PRO A 1 310 ? 27.482 81.618 20.278 1.00 13.94 310 PRO A CA 1
ATOM 2399 C C . PRO A 1 310 ? 27.630 83.015 20.889 1.00 13.62 310 PRO A C 1
ATOM 2400 O O . PRO A 1 310 ? 26.734 83.489 21.593 1.00 13.69 310 PRO A O 1
ATOM 2404 N N . LEU A 1 311 ? 28.729 83.697 20.599 1.00 12.47 311 LEU A N 1
ATOM 2405 C CA . LEU A 1 311 ? 28.871 85.066 21.099 1.00 12.48 311 LEU A CA 1
ATOM 2406 C C . LEU A 1 311 ? 27.737 85.975 20.590 1.00 12.82 311 LEU A C 1
ATOM 2407 O O . LEU A 1 311 ? 27.172 86.771 21.362 1.00 13.39 311 LEU A O 1
ATOM 2412 N N . LEU A 1 312 ? 27.397 85.861 19.305 1.00 12.37 312 LEU A N 1
ATOM 2413 C CA . LEU A 1 312 ? 26.318 86.708 18.765 1.00 13.26 312 LEU A CA 1
ATOM 2414 C C . LEU A 1 312 ? 25.003 86.392 19.499 1.00 13.00 312 LEU A C 1
ATOM 2415 O O . LEU A 1 312 ? 24.196 87.294 19.749 1.00 13.35 312 LEU A O 1
ATOM 2420 N N . GLY A 1 313 ? 24.785 85.116 19.777 1.00 12.24 313 GLY A N 1
ATOM 2421 C CA . GLY A 1 313 ? 23.615 84.636 20.566 1.00 11.90 313 GLY A CA 1
ATOM 2422 C C . GLY A 1 313 ? 23.552 85.271 21.955 1.00 12.83 313 GLY A C 1
ATOM 2423 O O . GLY A 1 313 ? 22.466 85.674 22.431 1.00 11.58 313 GLY A O 1
ATOM 2424 N N . THR A 1 314 ? 24.697 85.363 22.624 1.00 13.07 314 THR A N 1
ATOM 2425 C CA . THR A 1 314 ? 24.710 85.996 23.959 1.00 13.71 314 THR A CA 1
ATOM 2426 C C . THR A 1 314 ? 24.356 87.505 23.842 1.00 14.88 314 THR A C 1
ATOM 2427 O O . THR A 1 314 ? 23.675 88.048 24.720 1.00 15.30 314 THR A O 1
ATOM 2431 N N . LEU A 1 315 ? 24.806 88.171 22.770 1.00 14.74 315 LEU A N 1
ATOM 2432 C CA . LEU A 1 315 ? 24.415 89.561 22.505 1.00 16.05 315 LEU A CA 1
ATOM 2433 C C . LEU A 1 315 ? 22.910 89.689 22.242 1.00 16.41 315 LEU A C 1
ATOM 2434 O O . LEU A 1 315 ? 22.245 90.586 22.776 1.00 17.26 315 LEU A O 1
ATOM 2439 N N . GLU A 1 316 ? 22.376 88.787 21.432 1.00 16.00 316 GLU A N 1
ATOM 2440 C CA . GLU A 1 316 ? 20.943 88.732 21.140 1.00 16.13 316 GLU A CA 1
ATOM 2441 C C . GLU A 1 316 ? 20.101 88.696 22.426 1.00 15.72 316 GLU A C 1
ATOM 2442 O O . GLU A 1 316 ? 19.106 89.417 22.556 1.00 14.69 316 GLU A O 1
ATOM 2448 N N . TYR A 1 317 ? 20.505 87.845 23.356 1.00 13.81 317 TYR A N 1
ATOM 2449 C CA . TYR A 1 317 ? 19.714 87.597 24.567 1.00 14.58 317 TYR A CA 1
ATOM 2450 C C . TYR A 1 317 ? 20.207 88.304 25.835 1.00 14.27 317 TYR A C 1
ATOM 2451 O O . TYR A 1 317 ? 19.693 88.011 26.931 1.00 14.55 317 TYR A O 1
ATOM 2460 N N . SER A 1 318 ? 21.184 89.206 25.713 1.00 14.74 318 SER A N 1
ATOM 2461 C CA . SER A 1 318 ? 21.817 89.885 26.868 1.00 15.41 318 SER A CA 1
ATOM 2462 C C . SER A 1 318 ? 22.314 88.910 27.917 1.00 14.62 318 SER A C 1
ATOM 2463 O O . SER A 1 318 ? 22.003 89.053 29.108 1.00 14.89 318 SER A O 1
ATOM 2466 N N . LEU A 1 319 ? 23.088 87.920 27.459 1.00 13.91 319 LEU A N 1
ATOM 2467 C CA . LEU A 1 319 ? 23.639 86.864 28.326 1.00 13.39 319 LEU A CA 1
ATOM 2468 C C . LEU A 1 319 ? 25.170 86.997 28.433 1.00 13.37 319 LEU A C 1
ATOM 2469 O O . LEU A 1 319 ? 25.792 87.640 27.590 1.00 13.63 319 LEU A O 1
ATOM 2474 N N . PRO A 1 320 ? 25.776 86.399 29.475 1.00 13.51 320 PRO A N 1
ATOM 2475 C CA . PRO A 1 320 ? 27.227 86.584 29.690 1.00 13.56 320 PRO A CA 1
ATOM 2476 C C . PRO A 1 320 ? 28.241 85.714 28.906 1.00 13.48 320 PRO A C 1
ATOM 2477 O O . PRO A 1 320 ? 28.044 84.472 28.766 1.00 12.75 320 PRO A O 1
ATOM 2481 N N . HIS A 1 321 ? 29.261 86.369 28.360 1.00 13.14 321 HIS A N 1
ATOM 2482 C CA . HIS A 1 321 ? 30.155 85.765 27.348 1.00 14.05 321 HIS A CA 1
ATOM 2483 C C . HIS A 1 321 ? 31.630 85.870 27.714 1.00 13.99 321 HIS A C 1
ATOM 2484 O O . HIS A 1 321 ? 32.500 85.761 26.838 1.00 13.56 321 HIS A O 1
ATOM 2491 N N . LYS A 1 322 ? 31.937 86.083 28.995 1.00 14.08 322 LYS A N 1
ATOM 2492 C CA . LYS A 1 322 ? 33.343 86.345 29.315 1.00 15.36 322 LYS A CA 1
ATOM 2493 C C . LYS A 1 322 ? 34.237 85.165 28.944 1.00 14.49 322 LYS A C 1
ATOM 2494 O O . LYS A 1 322 ? 35.375 85.374 28.494 1.00 13.54 322 LYS A O 1
ATOM 2500 N N . ASN A 1 323 ? 33.736 83.943 29.140 1.00 12.98 323 ASN A N 1
ATOM 2501 C CA . ASN A 1 323 ? 34.554 82.749 28.840 1.00 13.99 323 ASN A CA 1
ATOM 2502 C C . ASN A 1 323 ? 34.693 82.526 27.343 1.00 14.03 323 ASN A C 1
ATOM 2503 O O . ASN A 1 323 ? 35.778 82.173 26.850 1.00 14.06 323 ASN A O 1
ATOM 2508 N N . LEU A 1 324 ? 33.601 82.733 26.595 1.00 14.77 324 LEU A N 1
ATOM 2509 C CA . LEU A 1 324 ? 33.674 82.783 25.124 1.00 15.04 324 LEU A CA 1
ATOM 2510 C C . LEU A 1 324 ? 34.753 83.741 24.594 1.00 16.01 324 LEU A C 1
ATOM 2511 O O . LEU A 1 324 ? 35.504 83.391 23.661 1.00 15.92 324 LEU A O 1
ATOM 2516 N N . ILE A 1 325 ? 34.816 84.946 25.173 1.00 15.61 325 ILE A N 1
ATOM 2517 C CA . ILE A 1 325 ? 35.846 85.962 24.847 1.00 15.99 325 ILE A CA 1
ATOM 2518 C C . ILE A 1 325 ? 37.257 85.409 25.086 1.00 16.11 325 ILE A C 1
ATOM 2519 O O . ILE A 1 325 ? 38.111 85.540 24.210 1.00 16.44 325 ILE A O 1
ATOM 2524 N N . GLN A 1 326 ? 37.485 84.756 26.228 1.00 15.92 326 GLN A N 1
ATOM 2525 C CA . GLN A 1 326 ? 38.776 84.072 26.459 1.00 17.87 326 GLN A CA 1
ATOM 2526 C C . GLN A 1 326 ? 39.108 83.042 25.353 1.00 17.45 326 GLN A C 1
ATOM 2527 O O . GLN A 1 326 ? 40.250 82.999 24.872 1.00 17.53 326 GLN A O 1
ATOM 2533 N N . GLY A 1 327 ? 38.116 82.227 24.976 1.00 16.19 327 GLY A N 1
ATOM 2534 C CA . GLY A 1 327 ? 38.217 81.259 23.868 1.00 15.34 327 GLY A CA 1
ATOM 2535 C C . GLY A 1 327 ? 38.620 81.916 22.547 1.00 16.07 327 GLY A C 1
ATOM 2536 O O . GLY A 1 327 ? 39.502 81.406 21.858 1.00 15.59 327 GLY A O 1
ATOM 2537 N N . ILE A 1 328 ? 37.961 83.032 22.189 1.00 15.00 328 ILE A N 1
ATOM 2538 C CA . ILE A 1 328 ? 38.287 83.794 20.970 1.00 15.83 328 ILE A CA 1
ATOM 2539 C C . ILE A 1 328 ? 39.738 84.308 21.039 1.00 16.09 328 ILE A C 1
ATOM 2540 O O . ILE A 1 328 ? 40.475 84.250 20.053 1.00 16.14 328 ILE A O 1
ATOM 2545 N N . ALA A 1 329 ? 40.150 84.800 22.198 1.00 16.06 329 ALA A N 1
ATOM 2546 C CA . ALA A 1 329 ? 41.531 85.297 22.311 1.00 17.75 329 ALA A CA 1
ATOM 2547 C C . ALA A 1 329 ? 42.558 84.146 22.176 1.00 18.04 329 ALA A C 1
ATOM 2548 O O . ALA A 1 329 ? 43.625 84.322 21.583 1.00 18.43 329 ALA A O 1
ATOM 2550 N N . GLY A 1 330 ? 42.216 82.961 22.688 1.00 17.88 330 GLY A N 1
ATOM 2551 C CA . GLY A 1 330 ? 43.091 81.774 22.561 1.00 17.32 330 GLY A CA 1
ATOM 2552 C C . GLY A 1 330 ? 43.214 81.296 21.124 1.00 17.72 330 GLY A C 1
ATOM 2553 O O . GLY A 1 330 ? 44.312 80.980 20.645 1.00 17.65 330 GLY A O 1
ATOM 2554 N N . ALA A 1 331 ? 42.083 81.286 20.414 1.00 17.32 331 ALA A N 1
ATOM 2555 C CA . ALA A 1 331 ? 42.056 81.011 18.986 1.00 17.32 331 ALA A CA 1
ATOM 2556 C C . ALA A 1 331 ? 42.960 81.979 18.226 1.00 18.10 331 ALA A C 1
ATOM 2557 O O . ALA A 1 331 ? 43.720 81.562 17.332 1.00 17.60 331 ALA A O 1
ATOM 2567 N N . HIS A 1 333 ? 45.516 83.394 19.164 1.00 21.32 333 HIS A N 1
ATOM 2568 C CA . HIS A 1 333 ? 46.915 83.020 19.453 1.00 22.11 333 HIS A CA 1
ATOM 2569 C C . HIS A 1 333 ? 47.454 81.730 18.848 1.00 22.61 333 HIS A C 1
ATOM 2570 O O . HIS A 1 333 ? 48.640 81.451 18.999 1.00 23.11 333 HIS A O 1
ATOM 2577 N N . PHE A 1 334 ? 46.624 80.942 18.174 1.00 22.87 334 PHE A N 1
ATOM 2578 C CA . PHE A 1 334 ? 47.056 79.643 17.656 1.00 24.39 334 PHE A CA 1
ATOM 2579 C C . PHE A 1 334 ? 48.119 79.791 16.572 1.00 25.95 334 PHE A C 1
ATOM 2580 O O . PHE A 1 334 ? 47.915 80.480 15.573 1.00 25.53 334 PHE A O 1
ATOM 2588 N N . ARG A 1 335 ? 49.260 79.138 16.784 1.00 27.55 335 ARG A N 1
ATOM 2589 C CA . ARG A 1 335 ? 50.355 79.157 15.804 1.00 29.33 335 ARG A CA 1
ATOM 2590 C C . ARG A 1 335 ? 50.744 77.713 15.460 1.00 30.56 335 ARG A C 1
ATOM 2591 O O . ARG A 1 335 ? 50.776 76.861 16.329 1.00 30.75 335 ARG A O 1
ATOM 2599 N N . SER A 1 336 ? 51.008 77.442 14.191 1.00 32.79 336 SER A N 1
ATOM 2600 C CA . SER A 1 336 ? 51.351 76.097 13.735 1.00 34.55 336 SER A CA 1
ATOM 2601 C C . SER A 1 336 ? 52.046 76.390 12.403 1.00 35.68 336 SER A C 1
ATOM 2602 O O . SER A 1 336 ? 51.501 77.113 11.552 1.00 35.71 336 SER A O 1
ATOM 2605 N N . GLU A 1 337 ? 53.248 75.830 12.223 1.00 36.55 337 GLU A N 1
ATOM 2606 C CA . GLU A 1 337 ? 53.951 75.869 10.938 1.00 37.17 337 GLU A CA 1
ATOM 2607 C C . GLU A 1 337 ? 53.204 75.083 9.876 1.00 37.21 337 GLU A C 1
ATOM 2608 O O . GLU A 1 337 ? 53.034 75.561 8.753 1.00 37.79 337 GLU A O 1
ATOM 2614 N N . ASP A 1 338 ? 52.708 73.906 10.252 1.00 36.95 338 ASP A N 1
ATOM 2615 C CA . ASP A 1 338 ? 51.984 73.027 9.333 1.00 37.08 338 ASP A CA 1
ATOM 2616 C C . ASP A 1 338 ? 50.579 73.496 8.914 1.00 36.56 338 ASP A C 1
ATOM 2617 O O . ASP A 1 338 ? 49.960 72.869 8.055 1.00 37.02 338 ASP A O 1
ATOM 2622 N N . ASP A 1 339 ? 50.072 74.573 9.520 1.00 35.35 339 ASP A N 1
ATOM 2623 C CA . ASP A 1 339 ? 48.695 75.042 9.259 1.00 34.16 339 ASP A CA 1
ATOM 2624 C C . ASP A 1 339 ? 48.711 76.396 8.529 1.00 32.44 339 ASP A C 1
ATOM 2625 O O . ASP A 1 339 ? 49.025 77.421 9.135 1.00 31.24 339 ASP A O 1
ATOM 2630 N N . PRO A 1 340 ? 48.361 76.400 7.225 1.00 31.83 340 PRO A N 1
ATOM 2631 C CA . PRO A 1 340 ? 48.387 77.641 6.433 1.00 31.05 340 PRO A CA 1
ATOM 2632 C C . PRO A 1 340 ? 47.467 78.741 7.012 1.00 30.29 340 PRO A C 1
ATOM 2633 O O . PRO A 1 340 ? 47.863 79.916 7.036 1.00 30.22 340 PRO A O 1
ATOM 2637 N N . GLN A 1 341 ? 46.270 78.364 7.495 1.00 28.71 341 GLN A N 1
ATOM 2638 C CA . GLN A 1 341 ? 45.373 79.336 8.179 1.00 27.40 341 GLN A CA 1
ATOM 2639 C C . GLN A 1 341 ? 46.036 79.971 9.400 1.00 26.68 341 GLN A C 1
ATOM 2640 O O . GLN A 1 341 ? 45.946 81.178 9.593 1.00 26.64 341 GLN A O 1
ATOM 2646 N N . ALA A 1 342 ? 46.726 79.170 10.215 1.00 26.10 342 ALA A N 1
ATOM 2647 C CA . ALA A 1 342 ? 47.432 79.709 11.372 1.00 26.00 342 ALA A CA 1
ATOM 2648 C C . ALA A 1 342 ? 48.502 80.699 10.934 1.00 25.91 342 ALA A C 1
ATOM 2649 O O . ALA A 1 342 ? 48.744 81.689 11.615 1.00 24.69 342 ALA A O 1
ATOM 2651 N N . GLN A 1 343 ? 49.148 80.404 9.798 1.00 26.45 343 GLN A N 1
ATOM 2652 C CA . GLN A 1 343 ? 50.110 81.326 9.170 1.00 26.42 343 GLN A CA 1
ATOM 2653 C C . GLN A 1 343 ? 49.413 82.603 8.705 1.00 25.73 343 GLN A C 1
ATOM 2654 O O . GLN A 1 343 ? 49.861 83.705 9.014 1.00 25.49 343 GLN A O 1
ATOM 2660 N N . GLU A 1 344 ? 48.320 82.445 7.949 1.00 25.96 344 GLU A N 1
ATOM 2661 C CA . GLU A 1 344 ? 47.519 83.609 7.508 1.00 25.48 344 GLU A CA 1
ATOM 2662 C C . GLU A 1 344 ? 47.059 84.458 8.703 1.00 24.96 344 GLU A C 1
ATOM 2663 O O . GLU A 1 344 ? 47.226 85.682 8.719 1.00 23.72 344 GLU A O 1
ATOM 2669 N N . LEU A 1 345 ? 46.513 83.791 9.721 1.00 23.77 345 LEU A N 1
ATOM 2670 C CA . LEU A 1 345 ? 46.155 84.463 10.986 1.00 23.91 345 LEU A CA 1
ATOM 2671 C C . LEU A 1 345 ? 47.305 85.276 11.595 1.00 23.91 345 LEU A C 1
ATOM 2672 O O . LEU A 1 345 ? 47.152 86.475 11.897 1.00 22.61 345 LEU A O 1
ATOM 2677 N N . ALA A 1 346 ? 48.465 84.629 11.789 1.00 24.02 346 ALA A N 1
ATOM 2678 C CA . ALA A 1 346 ? 49.616 85.326 12.374 1.00 24.21 346 ALA A CA 1
ATOM 2679 C C . ALA A 1 346 ? 49.994 86.569 11.532 1.00 23.78 346 ALA A C 1
ATOM 2680 O O . ALA A 1 346 ? 50.163 87.662 12.060 1.00 22.29 346 ALA A O 1
ATOM 2682 N N . ALA A 1 347 ? 50.049 86.384 10.218 1.00 24.26 347 ALA A N 1
ATOM 2683 C CA . ALA A 1 347 ? 50.412 87.477 9.313 1.00 24.78 347 ALA A CA 1
ATOM 2684 C C . ALA A 1 347 ? 49.397 88.622 9.377 1.00 24.36 347 ALA A C 1
ATOM 2685 O O . ALA A 1 347 ? 49.784 89.789 9.331 1.00 23.44 347 ALA A O 1
ATOM 2687 N N . LEU A 1 348 ? 48.100 88.284 9.490 1.00 23.87 348 LEU A N 1
ATOM 2688 C CA . LEU A 1 348 ? 47.058 89.321 9.551 1.00 22.79 348 LEU A CA 1
ATOM 2689 C C . LEU A 1 348 ? 47.173 90.155 10.831 1.00 22.57 348 LEU A C 1
ATOM 2690 O O . LEU A 1 348 ? 47.121 91.396 10.776 1.00 21.48 348 LEU A O 1
ATOM 2695 N N . ILE A 1 349 ? 47.316 89.488 11.993 1.00 22.02 349 ILE A N 1
ATOM 2696 C CA . ILE A 1 349 ? 47.468 90.211 13.260 1.00 22.13 349 ILE A CA 1
ATOM 2697 C C . ILE A 1 349 ? 48.769 91.047 13.214 1.00 23.67 349 ILE A C 1
ATOM 2698 O O . ILE A 1 349 ? 48.771 92.203 13.631 1.00 23.30 349 ILE A O 1
ATOM 2703 N N . ALA A 1 350 ? 49.844 90.466 12.679 1.00 25.11 350 ALA A N 1
ATOM 2704 C CA . ALA A 1 350 ? 51.121 91.206 12.551 1.00 26.17 350 ALA A CA 1
ATOM 2705 C C . ALA A 1 350 ? 50.956 92.447 11.674 1.00 26.82 350 ALA A C 1
ATOM 2706 O O . ALA A 1 350 ? 51.432 93.516 12.026 1.00 27.86 350 ALA A O 1
ATOM 2708 N N . ASP A 1 351 ? 50.243 92.310 10.558 1.00 27.64 351 ASP A N 1
ATOM 2709 C CA . ASP A 1 351 ? 50.060 93.421 9.630 1.00 28.52 351 ASP A CA 1
ATOM 2710 C C . ASP A 1 351 ? 49.075 94.489 10.119 1.00 28.14 351 ASP A C 1
ATOM 2711 O O . ASP A 1 351 ? 49.361 95.678 10.001 1.00 28.30 351 ASP A O 1
ATOM 2716 N N . LYS A 1 352 ? 47.928 94.080 10.669 1.00 27.01 352 LYS A N 1
ATOM 2717 C CA . LYS A 1 352 ? 46.838 95.029 10.976 1.00 25.86 352 LYS A CA 1
ATOM 2718 C C . LYS A 1 352 ? 46.530 95.233 12.457 1.00 24.44 352 LYS A C 1
ATOM 2719 O O . LYS A 1 352 ? 45.752 96.126 12.810 1.00 23.77 352 LYS A O 1
ATOM 2725 N N . GLY A 1 353 ? 47.105 94.400 13.318 1.00 23.28 353 GLY A N 1
ATOM 2726 C CA . GLY A 1 353 ? 46.855 94.515 14.753 1.00 22.14 353 GLY A CA 1
ATOM 2727 C C . GLY A 1 353 ? 45.662 93.640 15.109 1.00 22.25 353 GLY A C 1
ATOM 2728 O O . GLY A 1 353 ? 44.840 93.338 14.227 1.00 21.74 353 GLY A O 1
ATOM 2729 N N . PRO A 1 354 ? 45.540 93.246 16.390 1.00 21.64 354 PRO A N 1
ATOM 2730 C CA . PRO A 1 354 ? 44.506 92.248 16.730 1.00 21.37 354 PRO A CA 1
ATOM 2731 C C . PRO A 1 354 ? 43.074 92.747 16.530 1.00 21.02 354 PRO A C 1
ATOM 2732 O O . PRO A 1 354 ? 42.198 91.949 16.181 1.00 20.40 354 PRO A O 1
ATOM 2736 N N . GLN A 1 355 ? 42.833 94.040 16.741 1.00 20.30 355 GLN A N 1
ATOM 2737 C CA . GLN A 1 355 ? 41.477 94.561 16.628 1.00 19.97 355 GLN A CA 1
ATOM 2738 C C . GLN A 1 355 ? 40.922 94.467 15.201 1.00 19.75 355 GLN A C 1
ATOM 2739 O O . GLN A 1 355 ? 39.842 93.892 14.990 1.00 18.31 355 GLN A O 1
ATOM 2745 N N . ALA A 1 356 ? 41.674 95.012 14.236 1.00 18.91 356 ALA A N 1
ATOM 2746 C CA . ALA A 1 356 ? 41.306 94.970 12.816 1.00 18.28 356 ALA A CA 1
ATOM 2747 C C . ALA A 1 356 ? 41.275 93.552 12.307 1.00 17.74 356 ALA A C 1
ATOM 2748 O O . ALA A 1 356 ? 40.390 93.188 11.516 1.00 16.79 356 ALA A O 1
ATOM 2750 N N . ALA A 1 357 ? 42.247 92.751 12.753 1.00 16.70 357 ALA A N 1
ATOM 2751 C CA . ALA A 1 357 ? 42.345 91.355 12.356 1.00 16.37 357 ALA A CA 1
ATOM 2752 C C . ALA A 1 357 ? 41.087 90.571 12.786 1.00 15.72 357 ALA A C 1
ATOM 2753 O O . ALA A 1 357 ? 40.478 89.843 11.981 1.00 14.83 357 ALA A O 1
ATOM 2755 N N . LEU A 1 358 ? 40.670 90.772 14.030 1.00 14.62 358 LEU A N 1
ATOM 2756 C CA . LEU A 1 358 ? 39.532 90.021 14.532 1.00 14.18 358 LEU A CA 1
ATOM 2757 C C . LEU A 1 358 ? 38.261 90.405 13.778 1.00 13.33 358 LEU A C 1
ATOM 2758 O O . LEU A 1 358 ? 37.491 89.533 13.363 1.00 13.89 358 LEU A O 1
ATOM 2763 N N . ALA A 1 359 ? 38.074 91.704 13.601 1.00 14.13 359 ALA A N 1
ATOM 2764 C CA . ALA A 1 359 ? 36.920 92.219 12.851 1.00 14.06 359 ALA A CA 1
ATOM 2765 C C . ALA A 1 359 ? 36.894 91.675 11.426 1.00 14.50 359 ALA A C 1
ATOM 2766 O O . ALA A 1 359 ? 35.848 91.248 10.929 1.00 13.93 359 ALA A O 1
ATOM 2768 N N . GLN A 1 360 ? 38.052 91.681 10.755 1.00 13.35 360 GLN A N 1
ATOM 2769 C CA . GLN A 1 360 ? 38.134 91.180 9.388 1.00 15.09 360 GLN A CA 1
ATOM 2770 C C . GLN A 1 360 ? 37.882 89.669 9.226 1.00 14.68 360 GLN A C 1
ATOM 2771 O O . GLN A 1 360 ? 37.425 89.212 8.178 1.00 15.05 360 GLN A O 1
ATOM 2777 N N . ILE A 1 361 ? 38.210 88.887 10.242 1.00 13.31 361 ILE A N 1
ATOM 2778 C CA . ILE A 1 361 ? 37.979 87.444 10.176 1.00 13.97 361 ILE A CA 1
ATOM 2779 C C . ILE A 1 361 ? 36.544 87.062 10.590 1.00 13.72 361 ILE A C 1
ATOM 2780 O O . ILE A 1 361 ? 35.894 86.210 9.936 1.00 13.68 361 ILE A O 1
ATOM 2785 N N . SER A 1 362 ? 36.072 87.700 11.673 1.00 12.47 362 SER A N 1
ATOM 2786 C CA . SER A 1 362 ? 34.823 87.317 12.350 1.00 13.39 362 SER A CA 1
ATOM 2787 C C . SER A 1 362 ? 33.574 88.072 11.846 1.00 14.18 362 SER A C 1
ATOM 2788 O O . SER A 1 362 ? 32.444 87.556 11.964 1.00 13.65 362 SER A O 1
ATOM 2791 N N . GLY A 1 363 ? 33.767 89.308 11.381 1.00 14.29 363 GLY A N 1
ATOM 2792 C CA . GLY A 1 363 ? 32.641 90.160 10.978 1.00 14.21 363 GLY A CA 1
ATOM 2793 C C . GLY A 1 363 ? 32.078 91.007 12.102 1.00 15.21 363 GLY A C 1
ATOM 2794 O O . GLY A 1 363 ? 31.181 91.823 11.882 1.00 14.80 363 GLY A O 1
ATOM 2795 N N . LEU A 1 364 ? 32.636 90.876 13.297 1.00 13.88 364 LEU A N 1
ATOM 2796 C CA . LEU A 1 364 ? 32.268 91.793 14.392 1.00 15.27 364 LEU A CA 1
ATOM 2797 C C . LEU A 1 364 ? 32.774 93.194 14.088 1.00 15.93 364 LEU A C 1
ATOM 2798 O O . LEU A 1 364 ? 33.879 93.335 13.559 1.00 17.14 364 LEU A O 1
ATOM 2803 N N . ASP A 1 365 ? 31.977 94.219 14.400 1.00 15.57 365 ASP A N 1
ATOM 2804 C CA . ASP A 1 365 ? 32.359 95.633 14.195 1.00 17.37 365 ASP A CA 1
ATOM 2805 C C . ASP A 1 365 ? 33.658 95.920 14.983 1.00 17.29 365 ASP A C 1
ATOM 2806 O O . ASP A 1 365 ? 33.739 95.647 16.213 1.00 16.45 365 ASP A O 1
ATOM 2811 N N . ALA A 1 366 ? 34.665 96.478 14.306 1.00 17.04 366 ALA A N 1
ATOM 2812 C CA . ALA A 1 366 ? 35.956 96.732 14.977 1.00 18.08 366 ALA A CA 1
ATOM 2813 C C . ALA A 1 366 ? 35.816 97.661 16.184 1.00 19.48 366 ALA A C 1
ATOM 2814 O O . ALA A 1 366 ? 36.628 97.594 17.122 1.00 19.76 366 ALA A O 1
ATOM 2816 N N . ASN A 1 367 ? 34.793 98.518 16.161 1.00 20.40 367 ASN A N 1
ATOM 2817 C CA . ASN A 1 367 ? 34.513 99.465 17.256 1.00 22.62 367 ASN A CA 1
ATOM 2818 C C . ASN A 1 367 ? 33.749 98.874 18.450 1.00 22.24 367 ASN A C 1
ATOM 2819 O O . ASN A 1 367 ? 33.569 99.545 19.475 1.00 22.66 367 ASN A O 1
ATOM 2824 N N . SER A 1 368 ? 33.280 97.642 18.323 1.00 20.77 368 SER A N 1
ATOM 2825 C CA . SER A 1 368 ? 32.368 97.083 19.310 1.00 21.01 368 SER A CA 1
ATOM 2826 C C . SER A 1 368 ? 33.031 96.783 20.673 1.00 21.42 368 SER A C 1
ATOM 2827 O O . SER A 1 368 ? 34.254 96.562 20.771 1.00 20.77 368 SER A O 1
ATOM 2830 N N . GLU A 1 369 ? 32.201 96.730 21.716 1.00 22.50 369 GLU A N 1
ATOM 2831 C CA . GLU A 1 369 ? 32.687 96.330 23.040 1.00 21.86 369 GLU A CA 1
ATOM 2832 C C . GLU A 1 369 ? 33.212 94.916 23.034 1.00 21.11 369 GLU A C 1
ATOM 2833 O O . GLU A 1 369 ? 34.255 94.664 23.649 1.00 20.45 369 GLU A O 1
ATOM 2839 N N . VAL A 1 370 ? 32.552 93.983 22.322 1.00 19.91 370 VAL A N 1
ATOM 2840 C CA . VAL A 1 370 ? 33.067 92.610 22.331 1.00 18.85 370 VAL A CA 1
ATOM 2841 C C . VAL A 1 370 ? 34.438 92.524 21.705 1.00 17.42 370 VAL A C 1
ATOM 2842 O O . VAL A 1 370 ? 35.283 91.733 22.155 1.00 17.43 370 VAL A O 1
ATOM 2846 N N . VAL A 1 371 ? 34.657 93.289 20.630 1.00 16.42 371 VAL A N 1
ATOM 2847 C CA . VAL A 1 371 ? 3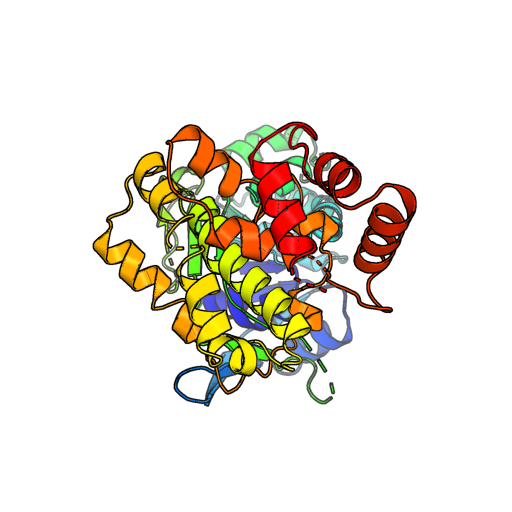5.975 93.265 20.013 1.00 16.73 371 VAL A CA 1
ATOM 2848 C C . VAL A 1 371 ? 37.002 93.839 20.988 1.00 17.46 371 VAL A C 1
ATOM 2849 O O . VAL A 1 371 ? 38.091 93.271 21.137 1.00 17.54 371 VAL A O 1
ATOM 2853 N N . SER A 1 372 ? 36.622 94.935 21.649 1.00 17.74 372 SER A N 1
ATOM 2854 C CA . SER A 1 372 ? 37.446 95.557 22.702 1.00 19.52 372 SER A CA 1
ATOM 2855 C C . SER A 1 372 ? 37.844 94.520 23.766 1.00 19.24 372 SER A C 1
ATOM 2856 O O . SER A 1 372 ? 39.041 94.409 24.108 1.00 18.91 372 SER A O 1
ATOM 2859 N N . GLU A 1 373 ? 36.849 93.754 24.254 1.00 19.65 373 GLU A N 1
ATOM 2860 C CA . GLU A 1 373 ? 37.074 92.738 25.299 1.00 19.87 373 GLU A CA 1
ATOM 2861 C C . GLU A 1 373 ? 38.019 91.669 24.776 1.00 19.45 373 GLU A C 1
ATOM 2862 O O . GLU A 1 373 ? 38.916 91.220 25.498 1.00 18.84 373 GLU A O 1
ATOM 2868 N N . ALA A 1 374 ? 37.822 91.234 23.522 1.00 18.15 374 ALA A N 1
ATOM 2869 C CA . ALA A 1 374 ? 38.670 90.182 22.975 1.00 17.68 374 ALA A CA 1
ATOM 2870 C C . ALA A 1 374 ? 40.127 90.654 22.842 1.00 18.29 374 ALA A C 1
ATOM 2871 O O . ALA A 1 374 ? 41.053 89.895 23.135 1.00 18.93 374 ALA A O 1
ATOM 2873 N N . VAL A 1 375 ? 40.323 91.904 22.419 1.00 18.03 375 VAL A N 1
ATOM 2874 C CA . VAL A 1 375 ? 41.669 92.438 22.235 1.00 18.25 375 VAL A CA 1
ATOM 2875 C C . VAL A 1 375 ? 42.404 92.516 23.589 1.00 18.66 375 VAL A C 1
ATOM 2876 O O . VAL A 1 375 ? 43.554 92.107 23.688 1.00 19.50 375 VAL A O 1
ATOM 2880 N N . THR A 1 376 ? 41.723 93.020 24.612 1.00 18.96 376 THR A N 1
ATOM 2881 C CA . THR A 1 376 ? 42.241 92.980 25.997 1.00 20.38 376 THR A CA 1
ATOM 2882 C C . THR A 1 376 ? 42.715 91.581 26.408 1.00 20.88 376 THR A C 1
ATOM 2883 O O . THR A 1 376 ? 43.853 91.409 26.869 1.00 20.31 376 THR A O 1
ATOM 2887 N N . ALA A 1 377 ? 41.844 90.595 26.204 1.00 19.50 377 ALA A N 1
ATOM 2888 C CA . ALA A 1 377 ? 42.118 89.215 26.527 1.00 20.21 377 ALA A CA 1
ATOM 2889 C C . ALA A 1 377 ? 43.286 88.670 25.731 1.00 20.39 377 ALA A C 1
ATOM 2890 O O . ALA A 1 377 ? 44.098 87.916 26.273 1.00 20.31 377 ALA A O 1
ATOM 2892 N N . TYR A 1 378 ? 43.367 89.053 24.448 1.00 20.30 378 TYR A N 1
ATOM 2893 C CA . TYR A 1 378 ? 44.462 88.632 23.574 1.00 21.11 378 TYR A CA 1
ATOM 2894 C C . TYR A 1 378 ? 45.801 89.182 24.126 1.00 21.89 378 TYR A C 1
ATOM 2895 O O . TYR A 1 378 ? 46.808 88.448 24.227 1.00 21.94 378 TYR A O 1
ATOM 2904 N N . LYS A 1 379 ? 45.773 90.455 24.503 1.00 22.07 379 LYS A N 1
ATOM 2905 C CA . LYS A 1 379 ? 46.960 91.122 25.019 1.00 24.23 379 LYS A CA 1
ATOM 2906 C C . LYS A 1 379 ? 47.397 90.485 26.342 1.00 25.12 379 LYS A C 1
ATOM 2907 O O . LYS A 1 379 ? 48.596 90.304 26.603 1.00 25.59 379 LYS A O 1
ATOM 2913 N N . ALA A 1 380 ? 46.419 90.116 27.163 1.00 26.63 380 ALA A N 1
ATOM 2914 C CA . ALA A 1 380 ? 46.694 89.505 28.463 1.00 27.78 380 ALA A CA 1
ATOM 2915 C C . ALA A 1 380 ? 47.349 88.127 28.348 1.00 29.07 380 ALA A C 1
ATOM 2916 O O . ALA A 1 380 ? 48.053 87.701 29.258 1.00 29.20 380 ALA A O 1
ATOM 2926 N N . GLN A 1 382 ? 49.688 87.168 26.118 1.00 34.40 382 GLN A N 1
ATOM 2927 C CA . GLN A 1 382 ? 51.050 87.133 25.569 1.00 35.89 382 GLN A CA 1
ATOM 2928 C C . GLN A 1 382 ? 52.138 87.368 26.633 1.00 35.92 382 GLN A C 1
ATOM 2929 O O . GLN A 1 382 ? 51.912 88.048 27.642 1.00 36.60 382 GLN A O 1
#

Solvent-accessible surface area: 16209 Å² total

Secondary structure (DSSP, 8-state):
-EEEE--SHHIIIIIHHHHHHTT--EEEEES-HHHHHHHHHHSEEEEEEESSSEEEEEEES-EEEETTSSHHHHHHTT-SEEEE---HHHHHHTHHHHHHHHHHHHHHT--S-EEEEE-----HHHHHHHH---S-GGGHHHHHHHEEEE-EEEE-------SS-EEEES--EEEEEGGG--SSPP-----EES---HHHHIIIIIIHHHHHHHHHHHHTT--BHHHHHTSHHHHHHHHH--HHHHHHHHHH---HHHHHHHHHHHHHHHT-SS---BHHHHT--HHHHTSTTSTTHHHHHHHHHHT---HHHHHHHHH-----SS-HHHHHHHHHHHHHHHHHHHHHHH---TTSHHHHHHHHHHH--

Radius of gyration: 22.02 Å; Cα contacts (8 Å, |Δi|>4): 731; chains: 1; bounding box: 46×60×53 Å

Foldseek 3Di:
DEEEEDLAQCCQQPVVQLCQVQVHQYEYEEAPVVSQCLCAVAQKDWEFAFAPHTDIDMRGNYHYDYLPDCVLLVVLLPDQEYEYEHDDVVLLVSLLSNQSSLVVNVVVVPQAAHEYEYAYPFQSLVVSVVSVVNHDPVSPVVCVQRYFSKYKYKDWDWDDVDRNYGYTYNDIAIEIAQVRGDDDDDDGPRYYDPPSLVNLLCQQALLLLLQLLLLVCVVVVHFALQSSCVPVVSVVLSLVSVQLVVLSCVVPVDDPVVSNVVNVVSSSVSNGPPPSHGSLVSLAPLLVCLEQCGHQNVSVVSCVVVVTDRLSSLLSNLSSVDADPPHVNNVVLVVQCVVPNQLVSSCVSYVPDSPDPSSVSSNVSNVVD

B-factor: mean 20.16, std 7.62, range [8.3, 69.1]

Organism: Shigella flexneri (NCBI:txid623)

Nearest PDB structures (foldseek):
  3h2z-assembly1_A-2  TM=1.002E+00  e=2.237E-67  Shigella flexneri 2a str. 2457T
  7ocu-assembly1_B  TM=7.922E-01  e=2.355E-18  Acinetobacter baumannii ATCC 19606 = CIP 70.34 = JCM 6841
  7ocr-assembly1_B  TM=7.964E-01  e=8.362E-18  Acinetobacter baumannii ATCC 19606 = CIP 70.34 = JCM 6841
  7oct-assembly1_A  TM=7.800E-01  e=6.422E-18  Acinetobacter baumannii ATCC 19606 = CIP 70.34 = JCM 6841
  7ocp-assembly1_A  TM=7.457E-01  e=3.787E-18  Acinetobacter baumannii ATCC 19606 = CIP 70.34 = JCM 6841

InterPro domains:
  IPR000669 Mannitol dehydrogenase [PR00084] (3-13)
  IPR000669 Mannitol dehydrogenase [PR00084] (114-127)
  IPR000669 Mannitol dehydrogenase [PR00084] (150-163)
  IPR000669 Mannitol dehydrogenase [PR00084] (170-185)
  IPR008927 6-phosphogluconate dehydrogenase-like, C-terminal domain superfamily [SSF48179] (204-381)
  IPR013118 Mannitol dehydrogenase, C-terminal [PF08125] (204-381)
  IPR013131 Mannitol dehydrogenase, N-terminal [PF01232] (1-197)
  IPR013328 6-phosphogluconate dehydrogenase, domain 2 [G3DSA:1.10.1040.10] (207-382)
  IPR023027 Mannitol dehydrogenase, conserved site [PS00974] (150-162)
  IPR023028 Mannitol-1-phosphate 5-dehydrogenase [MF_00196] (1-378)
  IPR036291 NAD(P)-binding domain superfamily [SSF51735] (1-203)